Protein AF-A0A6G0RSV8-F1 (afdb_monomer)

Structure (mmCIF, N/CA/C/O backbone):
data_AF-A0A6G0RSV8-F1
#
_entry.id   AF-A0A6G0RSV8-F1
#
loop_
_atom_site.group_PDB
_atom_site.id
_atom_site.type_symbol
_atom_site.label_atom_id
_atom_site.label_alt_id
_atom_site.label_comp_id
_atom_site.label_asym_id
_atom_site.label_entity_id
_atom_site.label_seq_id
_atom_site.pdbx_PDB_ins_code
_atom_site.Cartn_x
_atom_site.Cartn_y
_atom_site.Cartn_z
_atom_site.occupancy
_atom_site.B_iso_or_equiv
_atom_site.auth_seq_id
_atom_site.auth_comp_id
_atom_site.auth_asym_id
_atom_site.auth_atom_id
_atom_site.pdbx_PDB_model_num
ATOM 1 N N . MET A 1 1 ? -9.537 19.663 -10.392 1.00 48.69 1 MET A N 1
ATOM 2 C CA . MET A 1 1 ? -8.663 18.676 -11.068 1.00 48.69 1 MET A CA 1
ATOM 3 C C . MET A 1 1 ? -7.251 19.184 -11.401 1.00 48.69 1 MET A C 1
ATOM 5 O O . MET A 1 1 ? -6.329 18.436 -11.099 1.00 48.69 1 MET A O 1
ATOM 9 N N . PRO A 1 2 ? -7.018 20.416 -11.911 1.00 54.47 2 PRO A N 1
ATOM 10 C CA . PRO A 1 2 ? -5.656 20.867 -12.238 1.00 54.47 2 PRO A CA 1
ATOM 11 C C . PRO A 1 2 ? -4.732 20.975 -11.016 1.00 54.47 2 PRO A C 1
ATOM 13 O O . PRO A 1 2 ? -3.565 20.614 -11.102 1.00 54.47 2 PRO A O 1
ATOM 16 N N . CYS A 1 3 ? -5.259 21.379 -9.853 1.00 53.75 3 CYS A N 1
ATOM 17 C CA . CYS A 1 3 ? -4.455 21.492 -8.633 1.00 53.75 3 CYS A CA 1
ATOM 18 C C . CYS A 1 3 ? -3.916 20.137 -8.155 1.00 53.75 3 CYS A C 1
ATOM 20 O O . CYS A 1 3 ? -2.756 20.047 -7.793 1.00 53.75 3 CYS A O 1
ATOM 22 N N . VAL A 1 4 ? -4.719 19.067 -8.206 1.00 56.62 4 VAL A N 1
ATOM 23 C CA . VAL A 1 4 ? -4.293 17.727 -7.758 1.00 56.62 4 VAL A CA 1
ATOM 24 C C . VAL A 1 4 ? -3.228 17.158 -8.693 1.00 56.62 4 VAL A C 1
ATOM 26 O O . VAL A 1 4 ? -2.207 16.664 -8.223 1.00 56.62 4 VAL A O 1
ATOM 29 N N . ALA A 1 5 ? -3.428 17.284 -10.007 1.00 62.44 5 ALA A N 1
ATOM 30 C CA . ALA A 1 5 ? -2.437 16.869 -10.996 1.00 62.44 5 ALA A CA 1
ATOM 31 C C . ALA A 1 5 ? -1.131 17.671 -10.862 1.00 62.44 5 ALA A C 1
ATOM 33 O O . ALA A 1 5 ? -0.053 17.083 -10.841 1.00 62.44 5 ALA A O 1
ATOM 34 N N . GLY A 1 6 ? -1.221 18.995 -10.686 1.00 70.56 6 GLY A N 1
ATOM 35 C CA . GLY A 1 6 ? -0.062 19.860 -10.458 1.00 70.56 6 GLY A CA 1
ATOM 36 C C . GLY A 1 6 ? 0.680 19.527 -9.165 1.00 70.56 6 GLY A C 1
ATOM 37 O O . GLY A 1 6 ? 1.905 19.527 -9.132 1.00 70.56 6 GLY A O 1
ATOM 38 N N . SER A 1 7 ? -0.043 19.160 -8.111 1.00 64.00 7 SER A N 1
ATOM 39 C CA . SER A 1 7 ? 0.560 18.748 -6.852 1.00 64.00 7 SER A CA 1
ATOM 40 C C . SER A 1 7 ? 1.220 17.366 -6.925 1.00 64.00 7 SER A C 1
ATOM 42 O O . SER A 1 7 ? 2.306 17.192 -6.383 1.00 64.00 7 SER A O 1
ATOM 44 N N . ILE A 1 8 ? 0.624 16.401 -7.633 1.00 66.94 8 ILE A N 1
ATOM 45 C CA . ILE A 1 8 ? 1.261 15.106 -7.919 1.00 66.94 8 ILE A CA 1
ATOM 46 C C . ILE A 1 8 ? 2.545 15.328 -8.725 1.00 66.94 8 ILE A C 1
ATOM 48 O O . ILE A 1 8 ? 3.598 14.821 -8.346 1.00 66.94 8 ILE A O 1
ATOM 52 N N . ALA A 1 9 ? 2.481 16.139 -9.785 1.00 73.56 9 ALA A N 1
ATOM 53 C CA . ALA A 1 9 ? 3.645 16.486 -10.592 1.00 73.56 9 ALA A CA 1
ATOM 54 C C . ALA A 1 9 ? 4.734 17.172 -9.756 1.00 73.56 9 ALA A C 1
ATOM 56 O O . ALA A 1 9 ? 5.900 16.805 -9.869 1.00 73.56 9 ALA A O 1
ATOM 57 N N . ALA A 1 10 ? 4.369 18.100 -8.866 1.00 70.88 10 ALA A N 1
ATOM 58 C CA . ALA A 1 10 ? 5.310 18.755 -7.962 1.00 70.88 10 ALA A CA 1
ATOM 59 C C . ALA A 1 10 ? 5.989 17.752 -7.019 1.00 70.88 10 ALA A C 1
ATOM 61 O O . ALA A 1 10 ? 7.205 17.792 -6.863 1.00 70.88 10 ALA A O 1
ATOM 62 N N . VAL A 1 11 ? 5.237 16.813 -6.440 1.00 68.31 11 VAL A N 1
ATOM 63 C CA . VAL A 1 11 ? 5.791 15.783 -5.547 1.00 68.31 11 VAL A CA 1
ATOM 64 C C . VAL A 1 11 ? 6.715 14.832 -6.295 1.00 68.31 11 VAL A C 1
ATOM 66 O O . VAL A 1 11 ? 7.814 14.566 -5.817 1.00 68.31 11 VAL A O 1
ATOM 69 N N . VAL A 1 12 ? 6.318 14.364 -7.480 1.00 74.25 12 VAL A N 1
ATOM 70 C CA . VAL A 1 12 ? 7.170 13.524 -8.336 1.00 74.25 12 VAL A CA 1
ATOM 71 C C . VAL A 1 12 ? 8.435 14.278 -8.741 1.00 74.25 12 VAL A C 1
ATOM 73 O O . VAL A 1 12 ? 9.521 13.715 -8.677 1.00 74.25 12 VAL A O 1
ATOM 76 N N . THR A 1 13 ? 8.319 15.561 -9.083 1.00 76.50 13 THR A N 1
ATOM 77 C CA . THR A 1 13 ? 9.455 16.411 -9.465 1.00 76.50 13 THR A CA 1
ATOM 78 C C . THR A 1 13 ? 10.416 16.605 -8.294 1.00 76.50 13 THR A C 1
ATOM 80 O O . THR A 1 13 ? 11.609 16.354 -8.433 1.00 76.50 13 THR A O 1
ATOM 83 N N . VAL A 1 14 ? 9.916 16.980 -7.113 1.00 72.25 14 VAL A N 1
ATOM 84 C CA . VAL A 1 14 ? 10.735 17.135 -5.900 1.00 72.25 14 VAL A CA 1
ATOM 85 C C . VAL A 1 14 ? 11.388 15.811 -5.509 1.00 72.25 14 VAL A C 1
ATOM 87 O O . VAL A 1 14 ? 12.572 15.793 -5.180 1.00 72.25 14 VAL A O 1
ATOM 90 N N . ALA A 1 15 ? 10.655 14.699 -5.590 1.00 69.44 15 ALA A N 1
ATOM 91 C CA . ALA A 1 15 ? 11.200 13.372 -5.332 1.00 69.44 15 ALA A CA 1
ATOM 92 C C . ALA A 1 15 ? 12.313 13.025 -6.333 1.00 69.44 15 ALA A C 1
ATOM 94 O O . ALA A 1 15 ? 13.395 12.624 -5.918 1.00 69.44 15 ALA A O 1
ATOM 95 N N . TYR A 1 16 ? 12.089 13.257 -7.629 1.00 77.44 16 TYR A N 1
ATOM 96 C CA . TYR A 1 16 ? 13.078 13.031 -8.681 1.00 77.44 16 TYR A CA 1
ATOM 97 C C . TYR A 1 16 ? 14.350 13.853 -8.454 1.00 77.44 16 TYR A C 1
ATOM 99 O O . TYR A 1 16 ? 15.447 13.301 -8.454 1.00 77.44 16 TYR A O 1
ATOM 107 N N . TYR A 1 17 ? 14.223 15.158 -8.195 1.00 74.19 17 TYR A N 1
ATOM 108 C CA . TYR A 1 17 ? 15.375 16.010 -7.891 1.00 74.19 17 TYR A CA 1
ATOM 109 C C . TYR A 1 17 ? 16.081 15.588 -6.601 1.00 74.19 17 TYR A C 1
ATOM 111 O O . TYR A 1 17 ? 17.313 15.571 -6.567 1.00 74.19 17 TYR A O 1
ATOM 119 N N . GLY A 1 18 ? 15.332 15.209 -5.562 1.00 69.69 18 GLY A N 1
ATOM 120 C CA . GLY A 1 18 ? 15.887 14.717 -4.303 1.00 69.69 18 GLY A CA 1
ATOM 121 C C . GLY A 1 18 ? 16.705 13.441 -4.494 1.00 69.69 18 GLY A C 1
ATOM 122 O O . GLY A 1 18 ? 17.855 13.379 -4.060 1.00 69.69 18 GLY A O 1
ATOM 123 N N . PHE A 1 19 ? 16.156 12.450 -5.201 1.00 73.56 19 PHE A N 1
ATOM 124 C CA . PHE A 1 19 ? 16.851 11.191 -5.474 1.00 73.56 19 PHE A CA 1
ATOM 125 C C . PHE A 1 19 ? 18.032 11.382 -6.425 1.00 73.56 19 PHE A C 1
ATOM 127 O O . PHE A 1 19 ? 19.129 10.927 -6.120 1.00 73.56 19 PHE A O 1
ATOM 134 N N . SER A 1 20 ? 17.864 12.155 -7.498 1.00 73.50 20 SER A N 1
ATOM 135 C CA . SER A 1 20 ? 18.946 12.475 -8.436 1.00 73.50 20 SER A CA 1
ATOM 136 C C . SER A 1 20 ? 20.120 13.175 -7.750 1.00 73.50 20 SER A C 1
ATOM 138 O O . SER A 1 20 ? 21.283 12.864 -8.009 1.00 73.50 20 SER A O 1
ATOM 140 N N . THR A 1 21 ? 19.835 14.104 -6.837 1.00 70.00 21 THR A N 1
ATOM 141 C CA . THR A 1 21 ? 20.871 14.798 -6.061 1.00 70.00 21 THR A CA 1
ATOM 142 C C . THR A 1 21 ? 21.574 13.835 -5.108 1.00 70.00 21 THR A C 1
ATOM 144 O O . THR A 1 21 ? 22.804 13.810 -5.069 1.00 70.00 21 THR A O 1
ATOM 147 N N . ARG A 1 22 ? 20.818 12.984 -4.402 1.00 71.06 22 ARG A N 1
ATOM 148 C CA . ARG A 1 22 ? 21.371 11.956 -3.512 1.00 71.06 22 ARG A CA 1
ATOM 149 C C . ARG A 1 22 ? 22.302 10.997 -4.254 1.00 71.06 22 ARG A C 1
ATOM 151 O O . ARG A 1 22 ? 23.412 10.762 -3.789 1.00 71.06 22 ARG A O 1
ATOM 158 N N . ASP A 1 23 ? 21.884 10.500 -5.415 1.00 71.44 23 ASP A N 1
ATOM 159 C CA . ASP A 1 23 ? 22.667 9.546 -6.203 1.00 71.44 23 ASP A CA 1
ATOM 160 C C . ASP A 1 23 ? 23.967 10.179 -6.725 1.00 71.44 23 ASP A C 1
ATOM 162 O O . ASP A 1 23 ? 25.025 9.552 -6.689 1.00 71.44 23 ASP A O 1
ATOM 166 N N . LYS A 1 24 ? 23.932 11.455 -7.146 1.00 71.56 24 LYS A N 1
ATOM 167 C CA . LYS A 1 24 ? 25.144 12.202 -7.537 1.00 71.56 24 LYS A CA 1
ATOM 168 C C . LYS A 1 24 ? 26.144 12.305 -6.386 1.00 71.56 24 LYS A C 1
ATOM 170 O O . LYS A 1 24 ? 27.343 12.131 -6.590 1.00 71.56 24 LYS A O 1
ATOM 175 N N . LEU A 1 25 ? 25.656 12.578 -5.180 1.00 66.62 25 LEU A N 1
ATOM 176 C CA . LEU A 1 25 ? 26.485 12.703 -3.982 1.00 66.62 25 LEU A CA 1
ATOM 177 C C . LEU A 1 25 ? 27.042 11.352 -3.518 1.00 66.62 25 LEU A C 1
ATOM 179 O O . LEU A 1 25 ? 28.198 11.268 -3.101 1.00 66.62 25 LEU A O 1
ATOM 183 N N . GLU A 1 26 ? 26.254 10.284 -3.630 1.00 67.75 26 GLU A N 1
ATOM 184 C CA . GLU A 1 26 ? 26.709 8.920 -3.363 1.00 67.75 26 GLU A CA 1
ATOM 185 C C . GLU A 1 26 ? 27.802 8.498 -4.353 1.00 67.75 26 GLU A C 1
ATOM 187 O O . GLU A 1 26 ? 28.849 7.997 -3.937 1.00 67.75 26 GLU A O 1
ATOM 192 N N . ALA A 1 27 ? 27.620 8.787 -5.644 1.00 69.75 27 ALA A N 1
ATOM 193 C CA . ALA A 1 27 ? 28.622 8.530 -6.674 1.00 69.75 27 ALA A CA 1
ATOM 194 C C . ALA A 1 27 ? 29.933 9.288 -6.402 1.00 69.75 27 ALA A C 1
ATOM 196 O O . ALA A 1 27 ? 31.015 8.701 -6.482 1.00 69.75 27 ALA A O 1
ATOM 197 N N . GLN A 1 28 ? 29.846 10.563 -6.007 1.00 69.25 28 GLN A N 1
ATOM 198 C CA . GLN A 1 28 ? 31.011 11.349 -5.595 1.00 69.25 28 GLN A CA 1
ATOM 199 C C . GLN A 1 28 ? 31.710 10.737 -4.372 1.00 69.25 28 GLN A C 1
ATOM 201 O O . GLN A 1 28 ? 32.933 10.637 -4.358 1.00 69.25 28 GLN A O 1
ATOM 206 N N . SER A 1 29 ? 30.960 10.275 -3.368 1.00 64.50 29 SER A N 1
ATOM 207 C CA . SER A 1 29 ? 31.523 9.624 -2.175 1.00 64.50 29 SER A CA 1
ATOM 208 C C . SER A 1 29 ? 32.218 8.298 -2.491 1.00 64.50 29 SER A C 1
ATOM 210 O O . SER A 1 29 ? 33.310 8.023 -1.989 1.00 64.50 29 SER A O 1
ATOM 212 N N . LEU A 1 30 ? 31.626 7.477 -3.360 1.00 67.81 30 LEU A N 1
ATOM 213 C CA . LEU A 1 30 ? 32.221 6.216 -3.797 1.00 67.81 30 LEU A CA 1
ATOM 214 C C . LEU A 1 30 ? 33.504 6.438 -4.605 1.00 67.81 30 LEU A C 1
ATOM 216 O O . LEU A 1 30 ? 34.471 5.706 -4.397 1.00 67.81 30 LEU A O 1
ATOM 220 N N . ALA A 1 31 ? 33.546 7.454 -5.474 1.00 68.38 31 ALA A N 1
ATOM 221 C CA . ALA A 1 31 ? 34.764 7.839 -6.189 1.00 68.38 31 ALA A CA 1
ATOM 222 C C . ALA A 1 31 ? 35.884 8.219 -5.208 1.00 68.38 31 ALA A C 1
ATOM 224 O O . ALA A 1 31 ? 36.978 7.664 -5.258 1.00 68.38 31 ALA A O 1
ATOM 225 N N . THR A 1 32 ? 35.557 9.047 -4.218 1.00 66.38 32 THR A N 1
ATOM 226 C CA . THR A 1 32 ? 36.470 9.451 -3.144 1.00 66.38 32 THR A CA 1
ATOM 227 C C . THR A 1 32 ? 36.971 8.265 -2.303 1.00 66.38 32 THR A C 1
ATOM 229 O O . THR A 1 32 ? 38.149 8.203 -1.953 1.00 66.38 32 THR A O 1
ATOM 232 N N . LYS A 1 33 ? 36.116 7.275 -2.006 1.00 66.88 33 LYS A N 1
ATOM 233 C CA . LYS A 1 33 ? 36.536 6.034 -1.325 1.00 66.88 33 LYS A CA 1
ATOM 234 C C . LYS A 1 33 ? 37.479 5.185 -2.179 1.00 66.88 33 LYS A C 1
ATOM 236 O O . LYS A 1 33 ? 38.410 4.596 -1.634 1.00 66.88 33 LYS A O 1
ATOM 241 N N . ARG A 1 34 ? 37.253 5.107 -3.495 1.00 71.38 34 ARG A N 1
ATOM 242 C CA . ARG A 1 34 ? 38.142 4.385 -4.423 1.00 71.38 34 ARG A CA 1
ATOM 243 C C . ARG A 1 34 ? 39.515 5.047 -4.498 1.00 71.38 34 ARG A C 1
ATOM 245 O O . ARG A 1 34 ? 40.514 4.342 -4.415 1.00 71.38 34 ARG A O 1
ATOM 252 N N . GLU A 1 35 ? 39.561 6.374 -4.569 1.00 72.75 35 GLU A N 1
ATOM 253 C CA . GLU A 1 35 ? 40.808 7.148 -4.519 1.00 72.75 35 GLU A CA 1
ATOM 254 C C . GLU A 1 35 ? 41.568 6.902 -3.206 1.00 72.75 35 GLU A C 1
ATOM 256 O O . GLU A 1 35 ? 42.753 6.572 -3.226 1.00 72.75 35 GLU A O 1
ATOM 261 N N . ALA A 1 36 ? 40.879 6.945 -2.059 1.00 67.12 36 ALA A N 1
ATOM 262 C CA . ALA A 1 36 ? 41.482 6.636 -0.761 1.00 67.12 36 ALA A CA 1
ATOM 263 C C . ALA A 1 36 ? 42.033 5.196 -0.689 1.00 67.12 36 ALA A C 1
ATOM 265 O O . ALA A 1 36 ? 43.119 4.971 -0.152 1.00 67.12 36 ALA A O 1
ATOM 266 N N . ALA A 1 37 ? 41.317 4.218 -1.257 1.00 70.56 37 ALA A N 1
ATOM 267 C CA . ALA A 1 37 ? 41.762 2.826 -1.317 1.00 70.56 37 ALA A CA 1
ATOM 268 C C . ALA A 1 37 ? 42.990 2.639 -2.226 1.00 70.56 37 ALA A C 1
ATOM 270 O O . ALA A 1 37 ? 43.891 1.873 -1.887 1.00 70.56 37 ALA A O 1
ATOM 271 N N . GLN A 1 38 ? 43.062 3.362 -3.347 1.00 77.44 38 GLN A N 1
ATOM 272 C CA . GLN A 1 38 ? 44.230 3.355 -4.233 1.00 77.44 38 GLN A CA 1
ATOM 273 C C . GLN A 1 38 ? 45.469 3.948 -3.550 1.00 77.44 38 GLN A C 1
ATOM 275 O O . GLN A 1 38 ? 46.559 3.388 -3.666 1.00 77.44 38 GLN A O 1
ATOM 280 N N . ILE A 1 39 ? 45.306 5.034 -2.786 1.00 70.50 39 ILE A N 1
ATOM 281 C CA . ILE A 1 39 ? 46.384 5.630 -1.981 1.00 70.50 39 ILE A CA 1
ATOM 282 C C . ILE A 1 39 ? 46.853 4.641 -0.903 1.00 70.50 39 ILE A C 1
ATOM 284 O O . ILE A 1 39 ? 48.053 4.417 -0.752 1.00 70.50 39 ILE A O 1
ATOM 288 N N . ALA A 1 40 ? 45.925 3.980 -0.204 1.00 69.81 40 ALA A N 1
ATOM 289 C CA . ALA A 1 40 ? 46.260 2.965 0.793 1.00 69.81 40 ALA A CA 1
ATOM 290 C C . ALA A 1 40 ? 47.033 1.772 0.190 1.00 69.81 40 ALA A C 1
ATOM 292 O O . ALA A 1 40 ? 48.002 1.302 0.791 1.00 69.81 40 ALA A O 1
ATOM 293 N N . ASP A 1 41 ? 46.662 1.306 -1.009 1.00 77.75 41 ASP A N 1
ATOM 294 C CA . ASP A 1 41 ? 47.385 0.233 -1.708 1.00 77.75 41 ASP A CA 1
ATOM 295 C C . ASP A 1 41 ? 48.783 0.683 -2.177 1.00 77.75 41 ASP A C 1
ATOM 297 O O . ASP A 1 41 ? 49.755 -0.071 -2.075 1.00 77.75 41 ASP A O 1
ATOM 301 N N . LYS A 1 42 ? 48.921 1.944 -2.610 1.00 79.00 42 LYS A N 1
ATOM 302 C CA . LYS A 1 42 ? 50.211 2.559 -2.961 1.00 79.00 42 LYS A CA 1
ATOM 303 C C . LYS A 1 42 ? 51.155 2.626 -1.752 1.00 79.00 42 LYS A C 1
ATOM 305 O O . LYS A 1 42 ? 52.308 2.210 -1.866 1.00 79.00 42 LYS A O 1
ATOM 310 N N . ILE A 1 43 ? 50.660 3.054 -0.588 1.00 72.06 43 ILE A N 1
ATOM 311 C CA . ILE A 1 43 ? 51.418 3.083 0.679 1.00 72.06 43 ILE A CA 1
ATOM 312 C C . ILE A 1 43 ? 51.835 1.665 1.096 1.00 72.06 43 ILE A C 1
ATOM 314 O O . ILE A 1 43 ? 52.988 1.434 1.468 1.00 72.06 43 ILE A O 1
ATOM 318 N N . LYS A 1 44 ? 50.925 0.686 0.980 1.00 76.19 44 LYS A N 1
ATOM 319 C CA . LYS A 1 44 ? 51.201 -0.723 1.302 1.00 76.19 44 LYS A CA 1
ATOM 320 C C . LYS A 1 44 ? 52.316 -1.314 0.430 1.00 76.19 44 LYS A C 1
ATOM 322 O O . LYS A 1 44 ? 53.124 -2.090 0.937 1.00 76.19 44 LYS A O 1
ATOM 327 N N . LYS A 1 45 ? 52.373 -0.947 -0.855 1.00 79.19 45 LYS A N 1
ATOM 328 C CA . LYS A 1 45 ? 53.405 -1.404 -1.804 1.00 79.19 45 LYS A CA 1
ATOM 329 C C . LYS A 1 45 ? 54.759 -0.719 -1.610 1.00 79.19 45 LYS A C 1
ATOM 331 O O . LYS A 1 45 ? 55.780 -1.388 -1.714 1.00 79.19 45 LYS A O 1
ATOM 336 N N . LEU A 1 46 ? 54.780 0.585 -1.328 1.00 78.75 46 LEU A N 1
ATOM 337 C CA . LEU A 1 46 ? 56.019 1.373 -1.249 1.00 78.75 46 LEU A CA 1
ATOM 338 C C . LEU A 1 46 ? 56.648 1.424 0.155 1.00 78.75 46 LEU A C 1
ATOM 340 O O . LEU A 1 46 ? 57.788 1.863 0.272 1.00 78.75 46 LEU A O 1
ATOM 344 N N . ARG A 1 47 ? 55.949 0.977 1.215 1.00 71.88 47 ARG A N 1
ATOM 345 C CA . ARG A 1 47 ? 56.417 0.976 2.625 1.00 71.88 47 ARG A CA 1
ATOM 346 C C . ARG A 1 47 ? 56.942 2.329 3.144 1.00 71.88 47 ARG A C 1
ATOM 348 O O . ARG A 1 47 ? 57.577 2.379 4.193 1.00 71.88 47 ARG A O 1
ATOM 355 N N . ALA A 1 48 ? 56.633 3.422 2.456 1.00 68.62 48 ALA A N 1
ATOM 356 C CA . ALA A 1 48 ? 56.971 4.783 2.843 1.00 68.62 48 ALA A CA 1
ATOM 357 C C . ALA A 1 48 ? 55.678 5.590 2.984 1.00 68.62 48 ALA A C 1
ATOM 359 O O . ALA A 1 48 ? 54.802 5.517 2.121 1.00 68.62 48 ALA A O 1
ATOM 360 N N . ILE A 1 49 ? 55.549 6.323 4.090 1.00 64.62 49 ILE A N 1
ATOM 361 C CA . ILE A 1 49 ? 54.402 7.191 4.368 1.00 64.62 49 ILE A CA 1
ATOM 362 C C . ILE A 1 49 ? 54.876 8.632 4.205 1.00 64.62 49 ILE A C 1
ATOM 364 O O . ILE A 1 49 ? 55.627 9.144 5.033 1.00 64.62 49 ILE A O 1
ATOM 368 N N . THR A 1 50 ? 54.448 9.277 3.126 1.00 72.62 50 THR A N 1
ATOM 369 C CA . THR A 1 50 ? 54.678 10.701 2.873 1.00 72.62 50 THR A CA 1
ATOM 370 C C . THR A 1 50 ? 53.667 11.550 3.655 1.00 72.62 50 THR A C 1
ATOM 372 O O . THR A 1 50 ? 52.496 11.188 3.771 1.00 72.62 50 THR A O 1
ATOM 375 N N . LEU A 1 51 ? 54.104 12.690 4.210 1.00 66.25 51 LEU A N 1
ATOM 376 C CA . LEU A 1 51 ? 53.260 13.586 5.025 1.00 66.25 51 LEU A CA 1
ATOM 377 C C . LEU A 1 51 ? 52.042 14.114 4.237 1.00 66.25 51 LEU A C 1
ATOM 379 O O . LEU A 1 51 ? 50.965 14.297 4.803 1.00 66.25 51 LEU A O 1
ATOM 383 N N . GLU A 1 52 ? 52.200 14.286 2.923 1.00 70.00 52 GLU A N 1
ATOM 384 C CA . GLU A 1 52 ? 51.144 14.699 1.993 1.00 70.00 52 GLU A CA 1
ATOM 385 C C . GLU A 1 52 ? 50.026 13.651 1.876 1.00 70.00 52 GLU A C 1
ATOM 387 O O . GLU A 1 52 ? 48.847 14.004 1.937 1.00 70.00 52 GLU A O 1
ATOM 392 N N . ASP A 1 53 ? 50.360 12.357 1.813 1.00 66.75 53 ASP A N 1
ATOM 393 C CA . ASP A 1 53 ? 49.367 11.276 1.732 1.00 66.75 53 ASP A CA 1
ATOM 394 C C . ASP A 1 53 ? 48.533 11.175 3.017 1.00 66.75 53 ASP A C 1
ATOM 396 O O . ASP A 1 53 ? 47.324 10.933 2.969 1.00 66.75 53 ASP A O 1
ATOM 400 N N . LEU A 1 54 ? 49.160 11.416 4.174 1.00 67.19 54 LEU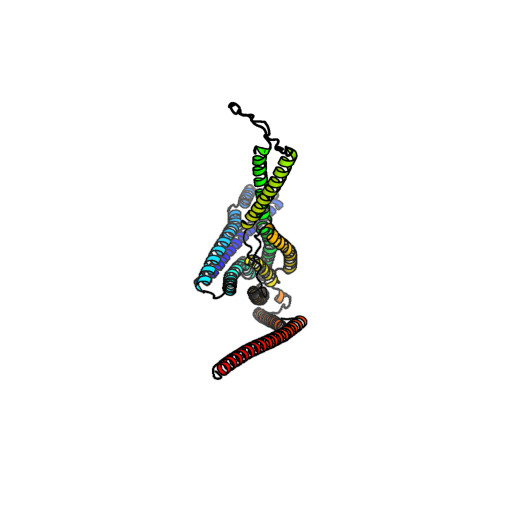 A N 1
ATOM 401 C CA . LEU A 1 54 ? 48.481 11.435 5.470 1.00 67.19 54 LEU A CA 1
ATOM 402 C C . LEU A 1 54 ? 47.512 12.625 5.577 1.00 67.19 54 LEU A C 1
ATOM 404 O O . LEU A 1 54 ? 46.400 12.481 6.090 1.00 67.19 54 LEU A O 1
ATOM 408 N N . GLN A 1 55 ? 47.895 13.786 5.039 1.00 70.31 55 GLN A N 1
ATOM 409 C CA . GLN A 1 55 ? 47.036 14.970 4.964 1.00 70.31 55 GLN A CA 1
ATOM 410 C C . GLN A 1 55 ? 45.864 14.779 3.990 1.00 70.31 55 GLN A C 1
ATOM 412 O O . GLN A 1 55 ? 44.739 15.187 4.296 1.00 70.31 55 GLN A O 1
ATOM 417 N N . HIS A 1 56 ? 46.097 14.126 2.848 1.00 65.69 56 HIS A N 1
ATOM 418 C CA . HIS A 1 56 ? 45.044 13.760 1.902 1.00 65.69 56 HIS A CA 1
ATOM 419 C C . HIS A 1 56 ? 44.050 12.770 2.524 1.00 65.69 56 HIS A C 1
ATOM 421 O O . HIS A 1 56 ? 42.845 13.018 2.478 1.00 65.69 56 HIS A O 1
ATOM 427 N N . LEU A 1 57 ? 44.524 11.713 3.192 1.00 65.38 57 LEU A N 1
ATOM 428 C CA . LEU A 1 57 ? 43.672 10.744 3.895 1.00 65.38 57 LEU A CA 1
ATOM 429 C C . LEU A 1 57 ? 42.861 11.379 5.037 1.00 65.38 57 LEU A C 1
ATOM 431 O O . LEU A 1 57 ? 41.674 11.080 5.182 1.00 65.38 57 LEU A O 1
ATOM 435 N N . ALA A 1 58 ? 43.452 12.298 5.805 1.00 64.88 58 ALA A N 1
ATOM 436 C CA . ALA A 1 58 ? 42.751 13.013 6.873 1.00 64.88 58 ALA A CA 1
ATOM 437 C C . ALA A 1 58 ? 41.633 13.928 6.336 1.00 64.88 58 ALA A C 1
ATOM 439 O O . ALA A 1 58 ? 40.533 13.953 6.891 1.00 64.88 58 ALA A O 1
ATOM 440 N N . ARG A 1 59 ? 41.870 14.633 5.218 1.00 64.38 59 ARG A N 1
ATOM 441 C CA . ARG A 1 59 ? 40.835 15.441 4.542 1.00 64.38 59 ARG A CA 1
ATOM 442 C C . ARG A 1 59 ? 39.741 14.581 3.905 1.00 64.38 59 ARG A C 1
ATOM 444 O O . ARG A 1 59 ? 38.596 15.016 3.848 1.00 64.38 59 ARG A O 1
ATOM 451 N N . LEU A 1 60 ? 40.069 13.368 3.458 1.00 60.00 60 LEU A N 1
ATOM 452 C CA . LEU A 1 60 ? 39.118 12.404 2.890 1.00 60.00 60 LEU A CA 1
ATOM 453 C C . LEU A 1 60 ? 38.192 11.795 3.960 1.00 60.00 60 LEU A C 1
ATOM 455 O O . LEU A 1 60 ? 37.003 11.613 3.700 1.00 60.00 60 LEU A O 1
ATOM 459 N N . GLY A 1 61 ? 38.711 11.516 5.162 1.00 57.97 61 GLY A N 1
ATOM 460 C CA . GLY A 1 61 ? 37.950 10.920 6.270 1.00 57.97 61 GLY A CA 1
ATOM 461 C C . GLY A 1 61 ? 36.954 11.863 6.958 1.00 57.97 61 GLY A C 1
ATOM 462 O O . GLY A 1 61 ? 35.982 11.398 7.551 1.00 57.97 61 GLY A O 1
ATOM 463 N N . VAL A 1 62 ? 37.155 13.181 6.846 1.00 57.62 62 VAL A N 1
ATOM 464 C CA . VAL A 1 62 ? 36.361 14.222 7.530 1.00 57.62 62 VAL A CA 1
ATOM 465 C C . VAL A 1 62 ? 35.711 15.172 6.513 1.00 57.62 62 VAL A C 1
ATOM 467 O O . VAL A 1 62 ? 35.707 16.391 6.666 1.00 57.62 62 VAL A O 1
ATOM 470 N N . ARG A 1 63 ? 35.151 14.642 5.420 1.00 67.69 63 ARG A N 1
ATOM 471 C CA . ARG A 1 63 ? 34.285 15.452 4.546 1.00 67.69 63 ARG A CA 1
ATOM 472 C C . ARG A 1 63 ? 32.919 15.616 5.204 1.00 67.69 63 ARG A C 1
ATOM 474 O O . ARG A 1 63 ? 32.031 14.787 5.016 1.00 67.69 63 ARG A O 1
ATOM 481 N N . TRP A 1 64 ? 32.758 16.692 5.970 1.00 67.25 64 TRP A N 1
ATOM 482 C CA . TRP A 1 64 ? 31.481 17.080 6.580 1.00 67.25 64 TRP A CA 1
ATOM 483 C C . TRP A 1 64 ? 30.351 17.163 5.551 1.00 67.25 64 TRP A C 1
ATOM 485 O O . TRP A 1 64 ? 29.250 16.695 5.825 1.00 67.25 64 TRP A O 1
ATOM 495 N N . ASP A 1 65 ? 30.650 17.629 4.338 1.00 64.75 65 ASP A N 1
ATOM 496 C CA . ASP A 1 65 ? 29.691 17.720 3.235 1.00 64.75 65 ASP A CA 1
ATOM 497 C C . ASP A 1 65 ? 29.019 16.374 2.934 1.00 64.75 65 ASP A C 1
ATOM 499 O O . ASP A 1 65 ? 27.809 16.315 2.740 1.00 64.75 65 ASP A O 1
ATOM 503 N N . PHE A 1 66 ? 29.768 15.265 2.957 1.00 66.44 66 PHE A N 1
ATOM 504 C CA . PHE A 1 66 ? 29.209 13.940 2.679 1.00 66.44 66 PHE A CA 1
ATOM 505 C C . PHE A 1 66 ? 28.147 13.545 3.710 1.00 66.44 66 PHE A C 1
ATOM 507 O O . PHE A 1 66 ? 27.038 13.168 3.336 1.00 66.44 66 PHE A O 1
ATOM 514 N N . TRP A 1 67 ? 28.472 13.655 5.000 1.00 70.31 67 TRP A N 1
ATOM 515 C CA . TRP A 1 67 ? 27.548 13.308 6.081 1.00 70.31 67 TRP A CA 1
ATOM 516 C C . TRP A 1 67 ? 26.356 14.257 6.139 1.00 70.31 67 TRP A C 1
ATOM 518 O O . TRP A 1 67 ? 25.230 13.805 6.346 1.00 70.31 67 TRP A O 1
ATOM 528 N N . VAL A 1 68 ? 26.588 15.551 5.898 1.00 72.06 68 VAL A N 1
ATOM 529 C CA . VAL A 1 68 ? 25.525 16.551 5.804 1.00 72.06 68 VAL A CA 1
ATOM 530 C C . VAL A 1 68 ? 24.566 16.173 4.686 1.00 72.06 68 VAL A C 1
ATOM 532 O O . VAL A 1 68 ? 23.390 16.009 4.963 1.00 72.06 68 VAL A O 1
ATOM 535 N N . TYR A 1 69 ? 25.021 15.940 3.456 1.00 67.44 69 TYR A N 1
ATOM 536 C CA . TYR A 1 69 ? 24.106 15.631 2.355 1.00 67.44 69 TYR A CA 1
ATOM 537 C C . TYR A 1 69 ? 23.441 14.247 2.456 1.00 67.44 69 TYR A C 1
ATOM 539 O O . TYR A 1 69 ? 22.266 14.105 2.089 1.00 67.44 69 TYR A O 1
ATOM 547 N N . LEU A 1 70 ? 24.162 13.248 2.983 1.00 69.88 70 LEU A N 1
ATOM 548 C CA . LEU A 1 70 ? 23.645 11.899 3.225 1.00 69.88 70 LEU A CA 1
ATOM 549 C C . LEU A 1 70 ? 22.485 11.910 4.224 1.00 69.88 70 LEU A C 1
ATOM 551 O O . LEU A 1 70 ? 21.531 11.161 4.040 1.00 69.88 70 LEU A O 1
ATOM 555 N N . LEU A 1 71 ? 22.560 12.742 5.266 1.00 71.62 71 LEU A N 1
ATOM 556 C CA . LEU A 1 71 ? 21.535 12.827 6.309 1.00 71.62 71 LEU A CA 1
ATOM 557 C C . LEU A 1 71 ? 20.480 13.897 6.009 1.00 71.62 71 LEU A C 1
ATOM 559 O O . LEU A 1 71 ? 19.300 13.680 6.270 1.00 71.62 71 LEU A O 1
ATOM 563 N N . LEU A 1 72 ? 20.865 15.022 5.406 1.00 76.38 72 LEU A N 1
ATOM 564 C CA . LEU A 1 72 ? 19.971 16.134 5.089 1.00 76.38 72 LEU A CA 1
ATOM 565 C C . LEU A 1 72 ? 18.864 15.705 4.131 1.00 76.38 72 LEU A C 1
ATOM 567 O O . LEU A 1 72 ? 17.704 16.019 4.374 1.00 76.38 72 LEU A O 1
ATOM 571 N N . THR A 1 73 ? 19.192 14.959 3.072 1.00 71.00 73 THR A N 1
ATOM 572 C CA . THR A 1 73 ? 18.189 14.554 2.074 1.00 71.00 73 THR A CA 1
ATOM 573 C C . THR A 1 73 ? 17.109 13.644 2.687 1.00 71.00 73 THR A C 1
ATOM 575 O O . THR A 1 73 ? 15.931 13.979 2.561 1.00 71.00 73 THR A O 1
ATOM 578 N N . PRO A 1 74 ? 17.441 12.556 3.417 1.00 71.44 74 PRO A N 1
ATOM 579 C CA . PRO A 1 74 ? 16.451 11.755 4.140 1.00 71.44 74 PRO A CA 1
ATOM 580 C C . PRO A 1 74 ? 15.701 12.516 5.233 1.00 71.44 74 PRO A C 1
ATOM 582 O O . PRO A 1 74 ? 14.514 12.269 5.408 1.00 71.44 74 PRO A O 1
ATOM 585 N N . ILE A 1 75 ? 16.354 13.435 5.957 1.00 77.12 75 ILE A N 1
ATOM 586 C CA . ILE A 1 75 ? 15.700 14.236 7.005 1.00 77.12 75 ILE A CA 1
ATOM 587 C C . ILE A 1 75 ? 14.666 15.183 6.390 1.00 77.12 75 ILE A C 1
ATOM 589 O O . ILE A 1 75 ? 13.519 15.210 6.834 1.00 77.12 75 ILE A O 1
ATOM 593 N N . LEU A 1 76 ? 15.040 15.924 5.343 1.00 76.69 76 LEU A N 1
ATOM 594 C CA . LEU A 1 76 ? 14.125 16.808 4.620 1.00 76.69 76 LEU A CA 1
ATOM 595 C C . LEU A 1 76 ? 12.971 16.017 4.014 1.00 76.69 76 LEU A C 1
ATOM 597 O O . LEU A 1 76 ? 11.820 16.421 4.143 1.00 76.69 76 LEU A O 1
ATOM 601 N N . TYR A 1 77 ? 13.261 14.869 3.401 1.00 75.25 77 TYR A N 1
ATOM 602 C CA . TYR A 1 77 ? 12.237 14.001 2.831 1.00 75.25 77 TYR A CA 1
ATOM 603 C C . TYR A 1 77 ? 11.303 13.445 3.919 1.00 75.25 77 TYR A C 1
ATOM 605 O O . TYR A 1 77 ? 10.085 13.550 3.798 1.00 75.25 77 TYR A O 1
ATOM 613 N N . GLY A 1 78 ? 11.855 12.951 5.030 1.00 75.81 78 GLY A N 1
ATOM 614 C CA . GLY A 1 78 ? 11.103 12.438 6.176 1.00 75.81 78 GLY A CA 1
ATOM 615 C C . GLY A 1 78 ? 10.232 13.487 6.873 1.00 75.81 78 GLY A C 1
ATOM 616 O O . GLY A 1 78 ? 9.195 13.134 7.428 1.00 75.81 78 GLY A O 1
ATOM 617 N N . LEU A 1 79 ? 10.602 14.770 6.809 1.00 80.50 79 LEU A N 1
ATOM 618 C CA . LEU A 1 79 ? 9.792 15.880 7.316 1.00 80.50 79 LEU A CA 1
ATOM 619 C C . LEU A 1 79 ? 8.765 16.379 6.289 1.00 80.50 79 LEU A C 1
ATOM 621 O O . LEU A 1 79 ? 7.655 16.761 6.657 1.00 80.50 79 LEU A O 1
ATOM 625 N N . LEU A 1 80 ? 9.108 16.354 5.001 1.00 81.00 80 LEU A N 1
ATOM 626 C CA . LEU A 1 80 ? 8.242 16.818 3.921 1.00 81.00 80 LEU A CA 1
ATOM 627 C C . LEU A 1 80 ? 7.032 15.898 3.723 1.00 81.00 80 LEU A C 1
ATOM 629 O O . LEU A 1 80 ? 5.923 16.385 3.516 1.00 81.00 80 LEU A O 1
ATOM 633 N N . ILE A 1 81 ? 7.216 14.580 3.807 1.00 80.75 81 ILE A N 1
ATOM 634 C CA . ILE A 1 81 ? 6.149 13.608 3.530 1.00 80.75 81 ILE A CA 1
ATOM 635 C C . ILE A 1 81 ? 4.942 13.768 4.459 1.00 80.75 81 ILE A C 1
ATOM 637 O O . ILE A 1 81 ? 3.836 13.894 3.934 1.00 80.75 81 ILE A O 1
ATOM 641 N N . PRO A 1 82 ? 5.089 13.797 5.802 1.00 82.62 82 PRO A N 1
ATOM 642 C CA . PRO A 1 82 ? 3.937 13.942 6.688 1.00 82.62 82 PRO A CA 1
ATOM 643 C C . PRO A 1 82 ? 3.212 15.273 6.480 1.00 82.62 82 PRO A C 1
ATOM 645 O O . PRO A 1 82 ? 1.988 15.335 6.575 1.00 82.62 82 PRO A O 1
ATOM 648 N N . VAL A 1 83 ? 3.960 16.339 6.170 1.00 84.94 83 VAL A N 1
ATOM 649 C CA . VAL A 1 83 ? 3.392 17.659 5.866 1.00 84.94 83 VAL A CA 1
ATOM 650 C C . VAL A 1 83 ? 2.555 17.599 4.591 1.00 84.94 83 VAL A C 1
ATOM 652 O O . VAL A 1 83 ? 1.423 18.085 4.578 1.00 84.94 83 VAL A O 1
ATOM 655 N N . LEU A 1 84 ? 3.079 16.971 3.536 1.00 81.81 84 LEU A N 1
ATOM 656 C CA . LEU A 1 84 ? 2.347 16.767 2.293 1.00 81.81 84 LEU A CA 1
ATOM 657 C C . LEU A 1 84 ? 1.107 15.902 2.525 1.00 81.81 84 LEU A C 1
ATOM 659 O O . LEU A 1 84 ? 0.014 16.331 2.173 1.00 81.81 84 LEU A O 1
ATOM 663 N N . ASP A 1 85 ? 1.234 14.741 3.167 1.00 84.50 85 ASP A N 1
ATOM 664 C CA . ASP A 1 85 ? 0.111 13.835 3.442 1.00 84.50 85 ASP A CA 1
ATOM 665 C C . ASP A 1 85 ? -1.021 14.531 4.224 1.00 84.50 85 ASP A C 1
ATOM 667 O O . ASP A 1 85 ? -2.199 14.435 3.862 1.00 84.50 85 ASP A O 1
ATOM 671 N N . ALA A 1 86 ? -0.667 15.348 5.223 1.00 86.94 86 ALA A N 1
ATOM 672 C CA . ALA A 1 86 ? -1.624 16.168 5.959 1.00 86.94 86 ALA A CA 1
ATOM 673 C C . ALA A 1 86 ? -2.294 17.235 5.073 1.00 86.94 86 ALA A C 1
ATOM 675 O O . ALA A 1 86 ? -3.518 17.415 5.133 1.00 86.94 86 ALA A O 1
ATOM 676 N N . ALA A 1 87 ? -1.520 17.936 4.238 1.00 85.44 87 ALA A N 1
ATOM 677 C CA . ALA A 1 87 ? -2.037 18.944 3.315 1.00 85.44 87 ALA A CA 1
ATOM 678 C C . ALA A 1 87 ? -2.988 18.327 2.274 1.00 85.44 87 ALA A C 1
ATOM 680 O O . ALA A 1 87 ? -4.084 18.850 2.052 1.00 85.44 87 ALA A O 1
ATOM 681 N N . PHE A 1 88 ? -2.627 17.180 1.694 1.00 85.19 88 PHE A N 1
ATOM 682 C CA . PHE A 1 88 ? -3.458 16.468 0.723 1.00 85.19 88 PHE A CA 1
ATOM 683 C C . PHE A 1 88 ? -4.705 15.884 1.342 1.00 85.19 88 PHE A C 1
ATOM 685 O O . PHE A 1 88 ? -5.774 16.017 0.758 1.00 85.19 88 PHE A O 1
ATOM 692 N N . THR A 1 89 ? -4.615 15.301 2.533 1.00 88.00 89 THR A N 1
ATOM 693 C CA . THR A 1 89 ? -5.800 14.816 3.242 1.00 88.00 89 THR A CA 1
ATOM 694 C C . THR A 1 89 ? -6.778 15.963 3.496 1.00 88.00 89 THR A C 1
ATOM 696 O O . THR A 1 89 ? -7.989 15.804 3.332 1.00 88.00 89 THR A O 1
ATOM 699 N N . ARG A 1 90 ? -6.272 17.160 3.821 1.00 89.56 90 ARG A N 1
ATOM 700 C CA . ARG A 1 90 ? -7.106 18.358 3.978 1.00 89.56 90 ARG A CA 1
ATOM 701 C C . ARG A 1 90 ? -7.744 18.792 2.657 1.00 89.56 90 ARG A C 1
ATOM 703 O O . ARG A 1 90 ? -8.946 19.052 2.624 1.00 89.56 90 ARG A O 1
ATOM 710 N N . ALA A 1 91 ? -6.968 18.828 1.576 1.00 88.12 91 ALA A N 1
ATOM 711 C CA . ALA A 1 91 ? -7.462 19.165 0.243 1.00 88.12 91 ALA A CA 1
ATOM 712 C C . ALA A 1 91 ? -8.500 18.147 -0.263 1.00 88.12 91 ALA A C 1
ATOM 714 O O . ALA A 1 91 ? -9.549 18.539 -0.768 1.00 88.12 91 ALA A O 1
ATOM 715 N N . ALA A 1 92 ? -8.247 16.852 -0.067 1.00 90.12 92 ALA A N 1
ATOM 716 C CA . ALA A 1 92 ? -9.136 15.762 -0.442 1.00 90.12 92 ALA A CA 1
ATOM 717 C C . ALA A 1 92 ? -10.466 15.852 0.308 1.00 90.12 92 ALA A C 1
ATOM 719 O O . ALA A 1 92 ? -11.507 15.762 -0.330 1.00 90.12 92 ALA A O 1
ATOM 720 N N . ARG A 1 93 ? -10.454 16.114 1.624 1.00 91.19 93 ARG A N 1
ATOM 721 C CA . ARG A 1 93 ? -11.685 16.348 2.402 1.00 91.19 93 ARG A CA 1
ATOM 722 C C . ARG A 1 93 ? -12.450 17.571 1.913 1.00 91.19 93 ARG A C 1
ATOM 724 O O . ARG A 1 93 ? -13.661 17.496 1.762 1.00 91.19 93 ARG A O 1
ATOM 731 N N . SER A 1 94 ? -11.754 18.673 1.631 1.00 91.31 94 SER A N 1
ATOM 732 C CA . SER A 1 94 ? -12.385 19.883 1.088 1.00 91.31 94 SER A CA 1
ATOM 733 C C . SER A 1 94 ? -13.091 19.597 -0.241 1.00 91.31 94 SER A C 1
ATOM 735 O O . SER A 1 94 ? -14.267 19.915 -0.405 1.00 91.31 94 SER A O 1
ATOM 737 N N . LEU A 1 95 ? -12.409 18.900 -1.156 1.00 91.75 95 LEU A N 1
ATOM 738 C CA . LEU A 1 95 ? -12.974 18.502 -2.443 1.00 91.75 95 LEU A CA 1
ATOM 739 C C . LEU A 1 95 ? -14.153 17.531 -2.278 1.00 91.75 95 LEU A C 1
ATOM 741 O O . LEU A 1 95 ? -15.165 17.674 -2.952 1.00 91.75 95 LEU A O 1
ATOM 745 N N . ASN A 1 96 ? -14.053 16.572 -1.359 1.00 93.69 96 ASN A N 1
ATOM 746 C CA . ASN A 1 96 ? -15.108 15.590 -1.115 1.00 93.69 96 ASN A CA 1
ATOM 747 C C . ASN A 1 96 ? -16.359 16.215 -0.477 1.00 93.69 96 ASN A C 1
ATOM 749 O O . ASN A 1 96 ? -17.476 15.809 -0.783 1.00 93.69 96 ASN A O 1
ATOM 753 N N . ASN A 1 97 ? -16.176 17.223 0.382 1.00 93.94 97 ASN A N 1
ATOM 754 C CA . ASN A 1 97 ? -17.273 18.027 0.921 1.00 93.94 97 ASN A CA 1
ATOM 755 C C . ASN A 1 97 ? -17.947 18.846 -0.184 1.00 93.94 97 ASN A C 1
ATOM 757 O O . ASN A 1 97 ? -19.171 18.935 -0.221 1.00 93.94 97 ASN A O 1
ATOM 761 N N . TRP A 1 98 ? -17.157 19.403 -1.107 1.00 94.94 98 TRP A N 1
ATOM 762 C CA . TRP A 1 98 ? -17.675 20.131 -2.264 1.00 94.94 98 TRP A CA 1
ATOM 763 C C . TRP A 1 98 ? -18.469 19.228 -3.225 1.00 94.94 98 TRP A C 1
ATOM 765 O O . TRP A 1 98 ? -19.483 19.655 -3.766 1.00 94.94 98 TRP A O 1
ATOM 775 N N . GLU A 1 99 ? -18.072 17.960 -3.382 1.00 92.81 99 GLU A N 1
ATOM 776 C CA . GLU A 1 99 ? -18.790 16.957 -4.189 1.00 92.81 99 GLU A CA 1
ATOM 777 C C . GLU A 1 99 ? -20.147 16.516 -3.593 1.00 92.81 99 GLU A C 1
ATOM 779 O O . GLU A 1 99 ? -20.914 15.838 -4.277 1.00 92.81 99 GLU A O 1
ATOM 784 N N . ASN A 1 100 ? -20.455 16.897 -2.345 1.00 95.19 100 ASN A N 1
ATOM 785 C CA . ASN A 1 100 ? -21.732 16.688 -1.649 1.00 95.19 100 ASN A CA 1
ATOM 786 C C . ASN A 1 100 ? -22.382 15.304 -1.881 1.00 95.19 100 ASN A C 1
ATOM 788 O O . ASN A 1 100 ? -23.430 15.157 -2.520 1.00 95.19 100 ASN A O 1
ATOM 792 N N . HIS A 1 101 ? -21.755 14.250 -1.360 1.00 94.00 101 HIS A N 1
ATOM 793 C CA . HIS A 1 101 ? -22.264 12.889 -1.516 1.00 94.00 101 HIS A CA 1
ATOM 794 C C . HIS A 1 101 ? -23.510 12.613 -0.655 1.00 94.00 101 HIS A C 1
ATOM 796 O O . HIS A 1 101 ? -23.529 12.871 0.542 1.00 94.00 101 HIS A O 1
ATOM 802 N N . ARG A 1 102 ? -24.520 11.954 -1.245 1.00 93.31 102 ARG A N 1
ATOM 803 C CA . ARG A 1 102 ? -25.797 11.611 -0.580 1.00 93.31 102 ARG A CA 1
ATOM 804 C C . ARG A 1 102 ? -25.669 10.707 0.657 1.00 93.31 102 ARG A C 1
ATOM 806 O O . ARG A 1 102 ? -26.533 10.736 1.523 1.00 93.31 102 ARG A O 1
ATOM 813 N N . THR A 1 103 ? -24.665 9.833 0.701 1.00 93.06 103 THR A N 1
ATOM 814 C CA . THR A 1 103 ? -24.523 8.796 1.741 1.00 93.06 103 THR A CA 1
ATOM 815 C C . THR A 1 103 ? -23.104 8.771 2.281 1.00 93.06 103 THR A C 1
ATOM 817 O O . THR A 1 103 ? -22.167 8.818 1.480 1.00 93.06 103 THR A O 1
ATOM 820 N N . GLU A 1 104 ? -22.949 8.547 3.586 1.00 90.19 104 GLU A N 1
ATOM 821 C CA . GLU A 1 104 ? -21.643 8.468 4.254 1.00 90.19 104 GLU A CA 1
ATOM 822 C C . GLU A 1 104 ? -20.719 7.411 3.631 1.00 90.19 104 GLU A C 1
ATOM 824 O O . GLU A 1 104 ? -19.554 7.675 3.361 1.00 90.19 104 GLU A O 1
ATOM 829 N N . SER A 1 105 ? -21.244 6.233 3.279 1.00 89.44 105 SER A N 1
ATOM 830 C CA . SER A 1 105 ? -20.449 5.181 2.623 1.00 89.44 105 SER A CA 1
ATOM 831 C C . SER A 1 105 ? -19.837 5.639 1.289 1.00 89.44 105 SER A C 1
ATOM 833 O O . SER A 1 105 ? -18.672 5.354 0.998 1.00 89.44 105 SER A O 1
ATOM 835 N N . ARG A 1 106 ? -20.598 6.398 0.488 1.00 91.00 106 ARG A N 1
ATOM 836 C CA . ARG A 1 106 ? -20.116 6.963 -0.781 1.00 91.00 106 ARG A CA 1
ATOM 837 C C . ARG A 1 106 ? -19.116 8.090 -0.534 1.00 91.00 106 ARG A C 1
ATOM 839 O O . ARG A 1 106 ? -18.095 8.128 -1.213 1.00 91.00 106 ARG A O 1
ATOM 846 N N . TYR A 1 107 ? -19.375 8.940 0.462 1.00 93.25 107 TYR A N 1
ATOM 847 C CA . TYR A 1 107 ? -18.428 9.960 0.905 1.00 93.25 107 TYR A CA 1
ATOM 848 C C . TYR A 1 107 ? -17.076 9.331 1.266 1.00 93.25 107 TYR A C 1
ATOM 850 O O . TYR A 1 107 ? -16.060 9.690 0.671 1.00 93.25 107 TYR A O 1
ATOM 858 N N . GLN A 1 108 ? -17.071 8.324 2.139 1.00 90.94 108 GLN A N 1
ATOM 859 C CA . GLN A 1 108 ? -15.853 7.630 2.551 1.00 90.94 108 GLN A CA 1
ATOM 860 C C . GLN A 1 108 ? -15.163 6.936 1.374 1.00 90.94 108 GLN A C 1
ATOM 862 O O . GLN A 1 108 ? -13.968 7.115 1.181 1.00 90.94 108 GLN A O 1
ATOM 867 N N . SER A 1 109 ? -15.898 6.226 0.515 1.00 92.31 109 SER A N 1
ATOM 868 C CA . SER A 1 109 ? -15.305 5.523 -0.636 1.00 92.31 109 SER A CA 1
ATOM 869 C C . SER A 1 109 ? -14.559 6.466 -1.590 1.00 92.31 109 SER A C 1
ATOM 871 O O . SER A 1 109 ? -13.441 6.172 -2.013 1.00 92.31 109 SER A O 1
ATOM 873 N N . HIS A 1 110 ? -15.147 7.622 -1.909 1.00 91.75 110 HIS A N 1
ATOM 874 C CA . HIS A 1 110 ? -14.504 8.616 -2.771 1.00 91.75 110 HIS A CA 1
ATOM 875 C C . HIS A 1 110 ? -13.355 9.352 -2.069 1.00 91.75 110 HIS A C 1
ATOM 877 O O . HIS A 1 110 ? -12.360 9.670 -2.725 1.00 91.75 110 HIS A O 1
ATOM 883 N N . LEU A 1 111 ? -13.451 9.589 -0.757 1.00 92.00 111 LEU A N 1
ATOM 884 C CA . LEU A 1 111 ? -12.357 10.161 0.027 1.00 92.00 111 LEU A CA 1
ATOM 885 C C . LEU A 1 111 ? -11.146 9.220 0.039 1.00 92.00 111 LEU A C 1
ATOM 887 O O . LEU A 1 111 ? -10.028 9.656 -0.235 1.00 92.00 111 LEU A O 1
ATOM 891 N N . ILE A 1 112 ? -11.388 7.929 0.280 1.00 91.81 112 ILE A N 1
ATOM 892 C CA . ILE A 1 112 ? -10.381 6.866 0.279 1.00 91.81 112 ILE A CA 1
ATOM 893 C C . ILE A 1 112 ? -9.629 6.842 -1.049 1.00 91.81 112 ILE A C 1
ATOM 895 O O . ILE A 1 112 ? -8.404 6.898 -1.046 1.00 91.81 112 ILE A O 1
ATOM 899 N N . LEU A 1 113 ? -10.339 6.836 -2.183 1.00 91.56 113 LEU A N 1
ATOM 900 C CA . LEU A 1 113 ? -9.709 6.825 -3.507 1.00 91.56 113 LEU A CA 1
ATOM 901 C C . LEU A 1 113 ? -8.791 8.032 -3.730 1.00 91.56 113 LEU A C 1
ATOM 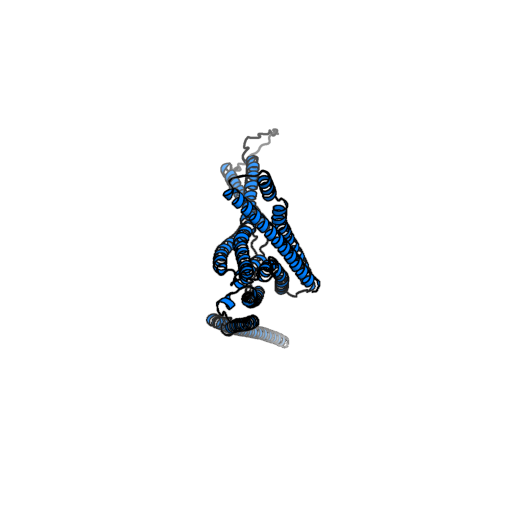903 O O . LEU A 1 113 ? -7.682 7.873 -4.243 1.00 91.56 113 LEU A O 1
ATOM 907 N N . LYS A 1 114 ? -9.225 9.231 -3.327 1.00 89.94 114 LYS A N 1
ATOM 908 C CA . LYS A 1 114 ? -8.439 10.463 -3.485 1.00 89.94 114 LYS A CA 1
ATOM 909 C C . LYS A 1 114 ? -7.171 10.440 -2.626 1.00 89.94 114 LYS A C 1
ATOM 911 O O . LYS A 1 114 ? -6.091 10.733 -3.133 1.00 89.94 114 LYS A O 1
ATOM 916 N N . VAL A 1 115 ? -7.293 10.075 -1.348 1.00 89.88 115 VAL A N 1
ATOM 917 C CA . VAL A 1 115 ? -6.153 10.036 -0.416 1.00 89.88 115 VAL A CA 1
ATOM 918 C C . VAL A 1 115 ? -5.189 8.905 -0.782 1.00 89.88 115 VAL A C 1
ATOM 920 O O . VAL A 1 115 ? -3.982 9.125 -0.868 1.00 89.88 115 VAL A O 1
ATOM 923 N N . PHE A 1 116 ? -5.709 7.710 -1.070 1.00 90.94 116 PHE A N 1
ATOM 924 C CA . PHE A 1 116 ? -4.894 6.550 -1.421 1.00 90.94 116 PHE A CA 1
ATOM 925 C C . PHE A 1 116 ? -4.097 6.767 -2.709 1.00 90.94 116 PHE A C 1
ATOM 927 O O . PHE A 1 116 ? -2.914 6.452 -2.737 1.00 90.94 116 PHE A O 1
ATOM 934 N N . SER A 1 117 ? -4.695 7.356 -3.752 1.00 88.81 117 SER A N 1
ATOM 935 C CA . SER A 1 117 ? -3.986 7.620 -5.017 1.00 88.81 117 SER A CA 1
ATOM 936 C C . SER A 1 117 ? -2.746 8.494 -4.813 1.00 88.81 117 SER A C 1
ATOM 938 O O . SER A 1 117 ? -1.714 8.276 -5.444 1.00 88.81 117 SER A O 1
ATOM 940 N N . PHE A 1 118 ? -2.817 9.462 -3.895 1.00 84.12 118 PHE A N 1
ATOM 941 C CA . PHE A 1 118 ? -1.667 10.288 -3.550 1.00 84.12 118 PHE A CA 1
ATOM 942 C C . PHE A 1 118 ? -0.614 9.507 -2.751 1.00 84.12 118 PHE A C 1
ATOM 944 O O . PHE A 1 118 ? 0.567 9.523 -3.107 1.00 84.12 118 PHE A O 1
ATOM 951 N N . ARG A 1 119 ? -1.039 8.778 -1.708 1.00 86.44 119 ARG A N 1
ATOM 952 C CA . ARG A 1 119 ? -0.136 7.933 -0.907 1.00 86.44 119 ARG A CA 1
ATOM 953 C C . ARG A 1 119 ? 0.575 6.900 -1.776 1.00 86.44 119 ARG A C 1
ATOM 955 O O . ARG A 1 119 ? 1.770 6.695 -1.610 1.00 86.44 119 ARG A O 1
ATOM 962 N N . PHE A 1 120 ? -0.128 6.323 -2.746 1.00 89.94 120 PHE A N 1
ATOM 963 C CA . PHE A 1 120 ? 0.423 5.409 -3.736 1.00 89.94 120 PHE A CA 1
ATOM 964 C C . PHE A 1 120 ? 1.587 6.037 -4.506 1.00 89.94 120 PHE A C 1
ATOM 966 O O . PHE A 1 120 ? 2.683 5.479 -4.519 1.00 89.94 120 PHE A O 1
ATOM 973 N N . VAL A 1 121 ? 1.379 7.214 -5.110 1.00 86.69 121 VAL A N 1
ATOM 974 C CA . VAL A 1 121 ? 2.445 7.901 -5.852 1.00 86.69 121 VAL A CA 1
ATOM 975 C C . VAL A 1 121 ? 3.622 8.172 -4.932 1.00 86.69 121 VAL A C 1
ATOM 977 O O . VAL A 1 121 ? 4.753 7.865 -5.284 1.00 86.69 121 VAL A O 1
ATOM 980 N N . HIS A 1 122 ? 3.362 8.702 -3.742 1.00 81.56 122 HIS A N 1
ATOM 981 C CA . HIS A 1 122 ? 4.418 9.030 -2.803 1.00 81.56 122 HIS A CA 1
ATOM 982 C C . HIS A 1 122 ? 5.262 7.798 -2.411 1.00 81.56 122 HIS A C 1
ATOM 984 O O . HIS A 1 122 ? 6.491 7.846 -2.490 1.00 81.56 122 HIS A O 1
ATOM 990 N N . VAL A 1 123 ? 4.612 6.694 -2.044 1.00 86.88 123 VAL A N 1
ATOM 991 C CA . VAL A 1 123 ? 5.278 5.468 -1.590 1.00 86.88 123 VAL A CA 1
ATOM 992 C C . VAL A 1 123 ? 6.063 4.802 -2.722 1.00 86.88 123 VAL A C 1
ATOM 994 O O . VAL A 1 123 ? 7.233 4.451 -2.553 1.00 86.88 123 VAL A O 1
ATOM 997 N N . PHE A 1 124 ? 5.447 4.651 -3.896 1.00 91.00 124 PHE A N 1
ATOM 998 C CA . PHE A 1 124 ? 6.046 3.893 -4.991 1.00 91.00 124 PHE A CA 1
ATOM 999 C C . PHE A 1 124 ? 6.960 4.727 -5.898 1.00 91.00 124 PHE A C 1
ATOM 1001 O O . PHE A 1 124 ? 7.785 4.138 -6.594 1.00 91.00 124 PHE A O 1
ATOM 1008 N N . ALA A 1 125 ? 6.888 6.066 -5.880 1.00 87.12 125 ALA A N 1
ATOM 1009 C CA . ALA A 1 125 ? 7.692 6.926 -6.761 1.00 87.12 125 ALA A CA 1
ATOM 1010 C C . ALA A 1 125 ? 9.193 6.634 -6.673 1.00 87.12 125 ALA A C 1
ATOM 1012 O O . ALA A 1 125 ? 9.867 6.595 -7.698 1.00 87.12 125 ALA A O 1
ATOM 1013 N N . SER A 1 126 ? 9.713 6.393 -5.467 1.00 84.75 126 SER A N 1
ATOM 1014 C CA . SER A 1 126 ? 11.133 6.072 -5.279 1.00 84.75 126 SER A CA 1
ATOM 1015 C C . SER A 1 126 ? 11.527 4.737 -5.920 1.00 84.75 126 SER A C 1
ATOM 1017 O O . SER A 1 126 ? 12.558 4.654 -6.580 1.00 84.75 126 SER A O 1
ATOM 1019 N N . LEU A 1 127 ? 10.675 3.715 -5.805 1.00 89.62 127 LEU A N 1
ATOM 1020 C CA . LEU A 1 127 ? 10.912 2.403 -6.404 1.00 89.62 127 LEU A CA 1
ATOM 1021 C C . LEU A 1 127 ? 10.836 2.482 -7.934 1.00 89.62 127 LEU A C 1
ATOM 1023 O O . LEU A 1 127 ? 11.716 1.961 -8.611 1.00 89.62 127 LEU A O 1
ATOM 1027 N N . TYR A 1 128 ? 9.853 3.208 -8.482 1.00 90.75 128 TYR A N 1
ATOM 1028 C CA . TYR A 1 128 ? 9.777 3.490 -9.921 1.00 90.75 128 TYR A CA 1
ATOM 1029 C C . TYR A 1 128 ? 10.994 4.281 -10.418 1.00 90.75 128 TYR A C 1
ATOM 1031 O O . TYR A 1 128 ? 11.509 3.993 -11.496 1.00 90.75 128 TYR A O 1
ATOM 1039 N N . TYR A 1 129 ? 11.495 5.231 -9.625 1.00 86.38 129 TYR A N 1
ATOM 1040 C CA . TYR A 1 129 ? 12.709 5.971 -9.949 1.00 86.38 129 TYR A CA 1
ATOM 1041 C C . TYR A 1 129 ? 13.927 5.040 -10.049 1.00 86.38 129 TYR A C 1
ATOM 1043 O O . TYR A 1 129 ? 14.553 5.009 -11.099 1.00 86.38 129 TYR A O 1
ATOM 1051 N N . TYR A 1 130 ? 14.241 4.210 -9.047 1.00 84.56 130 TYR A N 1
ATOM 1052 C CA . TYR A 1 130 ? 15.407 3.308 -9.163 1.00 84.56 130 TYR A CA 1
ATOM 1053 C C . TYR A 1 130 ? 15.239 2.223 -10.225 1.00 84.56 130 TYR A C 1
ATOM 1055 O O . TYR A 1 130 ? 16.229 1.707 -10.741 1.00 84.56 130 TYR A O 1
ATOM 1063 N N . SER A 1 131 ? 13.992 1.883 -10.541 1.00 86.50 131 SER A N 1
ATOM 1064 C CA . SER A 1 131 ? 13.656 0.902 -11.560 1.00 86.50 131 SER A CA 1
ATOM 1065 C C . SER A 1 131 ? 13.896 1.415 -12.981 1.00 86.50 131 SER A C 1
ATOM 1067 O O . SER A 1 131 ? 14.353 0.646 -13.825 1.00 86.50 131 SER A O 1
ATOM 1069 N N . PHE A 1 132 ? 13.579 2.687 -13.257 1.00 85.50 132 PHE A N 1
ATOM 1070 C CA . PHE A 1 132 ? 13.483 3.211 -14.628 1.00 85.50 132 PHE A CA 1
ATOM 1071 C C . PHE A 1 132 ? 14.294 4.482 -14.901 1.00 85.50 132 PHE A C 1
ATOM 1073 O O . PHE A 1 132 ? 14.456 4.851 -16.063 1.00 85.50 132 PHE A O 1
ATOM 1080 N N . ALA A 1 133 ? 14.795 5.180 -13.878 1.00 77.56 133 ALA A N 1
ATOM 1081 C CA . ALA A 1 133 ? 15.560 6.401 -14.092 1.00 77.56 133 ALA A CA 1
ATOM 1082 C C . ALA A 1 133 ? 16.928 6.087 -14.728 1.00 77.56 133 ALA A C 1
ATOM 1084 O O . ALA A 1 133 ? 17.648 5.209 -14.236 1.00 77.56 133 ALA A O 1
ATOM 1085 N N . PRO A 1 134 ? 17.329 6.826 -15.781 1.00 63.50 134 PRO A N 1
ATOM 1086 C CA . PRO A 1 134 ? 18.663 6.714 -16.355 1.00 63.50 134 PRO A CA 1
ATOM 1087 C C . PRO A 1 134 ? 19.706 7.093 -15.302 1.00 63.50 134 PRO A C 1
ATOM 1089 O O . PRO A 1 134 ? 19.737 8.227 -14.820 1.00 63.50 134 PRO A O 1
ATOM 1092 N N . GLN A 1 135 ? 20.569 6.156 -14.924 1.00 60.06 135 GLN A N 1
ATOM 1093 C CA . GLN A 1 135 ? 21.637 6.450 -13.978 1.00 60.06 135 GLN A CA 1
ATOM 1094 C C . GLN A 1 135 ? 22.756 7.207 -14.686 1.00 60.06 135 GLN A C 1
ATOM 1096 O O . GLN A 1 135 ? 23.340 6.725 -15.651 1.00 60.06 135 GLN A O 1
ATOM 1101 N N . ALA A 1 136 ? 23.063 8.403 -14.187 1.00 49.47 136 ALA A N 1
ATOM 1102 C CA . ALA A 1 136 ? 24.005 9.336 -14.801 1.00 49.47 136 ALA A CA 1
ATOM 1103 C C . ALA A 1 136 ? 25.492 8.940 -14.664 1.00 49.47 136 ALA A C 1
ATOM 1105 O O . ALA A 1 136 ? 26.369 9.727 -15.018 1.00 49.47 136 ALA A O 1
ATOM 1106 N N . SER A 1 137 ? 25.824 7.757 -14.144 1.00 44.12 137 SER A N 1
ATOM 1107 C CA . SER A 1 137 ? 27.216 7.355 -13.952 1.00 44.12 137 SER A CA 1
ATOM 1108 C C . SER A 1 137 ? 27.737 6.504 -15.107 1.00 44.12 137 SER A C 1
ATOM 1110 O O . SER A 1 137 ? 27.511 5.299 -15.166 1.00 44.12 137 SER A O 1
ATOM 1112 N N . SER A 1 138 ? 28.557 7.169 -15.920 1.00 38.12 138 SER A N 1
ATOM 1113 C CA . SER A 1 138 ? 29.537 6.656 -16.878 1.00 38.12 138 SER A CA 1
ATOM 1114 C C . SER A 1 138 ? 29.002 6.172 -18.224 1.00 38.12 138 SER A C 1
ATOM 1116 O O . SER A 1 138 ? 28.383 5.123 -18.355 1.00 38.12 138 SER A O 1
ATOM 1118 N N . SER A 1 139 ? 29.378 6.944 -19.242 1.00 38.34 139 SER A N 1
ATOM 1119 C CA . SER A 1 139 ? 29.784 6.505 -20.576 1.00 38.34 139 SER A CA 1
ATOM 1120 C C . SER A 1 139 ? 30.754 5.314 -20.506 1.00 38.34 139 SER A C 1
ATOM 1122 O O . SER A 1 139 ? 31.951 5.446 -20.754 1.00 38.34 139 SER A O 1
ATOM 1124 N N . SER A 1 140 ? 30.249 4.161 -20.094 1.00 41.12 140 SER A N 1
ATOM 1125 C CA . SER A 1 140 ? 30.878 2.865 -20.273 1.00 41.12 140 SER A CA 1
ATOM 1126 C C . SER A 1 140 ? 30.014 2.112 -21.273 1.00 41.12 140 SER A C 1
ATOM 1128 O O . SER A 1 140 ? 28.789 2.107 -21.185 1.00 41.12 140 SER A O 1
ATOM 1130 N N . THR A 1 141 ? 30.657 1.525 -22.272 1.00 45.91 141 THR A N 1
ATOM 1131 C CA . THR A 1 141 ? 30.053 0.810 -23.404 1.00 45.91 141 THR A CA 1
ATOM 1132 C C . THR A 1 141 ? 29.291 -0.465 -22.977 1.00 45.91 141 THR A C 1
ATOM 1134 O O . THR A 1 141 ? 28.770 -1.182 -23.825 1.00 45.91 141 THR A O 1
ATOM 1137 N N . ASP A 1 142 ? 29.151 -0.710 -21.668 1.00 45.56 142 ASP A N 1
ATOM 1138 C CA . ASP A 1 142 ? 28.626 -1.931 -21.057 1.00 45.56 142 ASP A CA 1
ATOM 1139 C C . ASP A 1 142 ? 27.299 -1.665 -20.319 1.00 45.56 142 ASP A C 1
ATOM 1141 O O . ASP A 1 142 ? 27.228 -1.629 -19.086 1.00 45.56 142 ASP A O 1
ATOM 1145 N N . GLY A 1 143 ? 26.211 -1.517 -21.084 1.00 53.34 143 GLY A N 1
ATOM 1146 C CA . GLY A 1 143 ? 24.846 -1.310 -20.566 1.00 53.34 143 GLY A CA 1
ATOM 1147 C C . GLY A 1 143 ? 24.282 -2.445 -19.690 1.00 53.34 143 GLY A C 1
ATOM 1148 O O . GLY A 1 143 ? 23.206 -2.299 -19.105 1.00 53.34 143 GLY A O 1
ATOM 1149 N N . GLU A 1 144 ? 24.988 -3.573 -19.561 1.00 52.47 144 GLU A N 1
ATOM 1150 C CA . GLU A 1 144 ? 24.566 -4.714 -18.738 1.00 52.47 144 GLU A CA 1
ATOM 1151 C C . GLU A 1 144 ? 24.839 -4.510 -17.234 1.00 52.47 144 GLU A C 1
ATOM 1153 O O . GLU A 1 144 ? 24.063 -4.975 -16.392 1.00 52.47 144 GLU A O 1
ATOM 1158 N N . SER A 1 145 ? 25.900 -3.778 -16.872 1.00 51.69 145 SER A N 1
ATOM 1159 C CA . SER A 1 145 ? 26.257 -3.528 -15.465 1.00 51.69 145 SER A CA 1
ATOM 1160 C C . SER A 1 145 ? 25.280 -2.557 -14.782 1.00 51.69 145 SER A C 1
ATOM 1162 O O . SER A 1 145 ? 24.774 -2.826 -13.691 1.00 51.69 145 SER A O 1
ATOM 1164 N N . THR A 1 146 ? 24.902 -1.488 -15.481 1.00 58.19 146 THR A N 1
ATOM 1165 C CA . THR A 1 146 ? 24.059 -0.391 -14.981 1.00 58.19 146 THR A CA 1
ATOM 1166 C C . THR A 1 146 ? 22.625 -0.826 -14.651 1.00 58.19 146 THR A C 1
ATOM 1168 O O . THR A 1 146 ? 22.022 -0.333 -13.690 1.00 58.19 146 THR A O 1
ATOM 1171 N N . ASN A 1 147 ? 22.078 -1.774 -15.425 1.00 57.34 147 ASN A N 1
ATOM 1172 C CA . ASN A 1 147 ? 20.724 -2.307 -15.235 1.00 57.34 147 ASN A CA 1
ATOM 1173 C C . ASN A 1 147 ? 20.631 -3.274 -14.043 1.00 57.34 147 ASN A C 1
ATOM 1175 O O . ASN A 1 147 ? 19.675 -3.204 -13.266 1.00 57.34 147 ASN A O 1
ATOM 1179 N N . ARG A 1 148 ? 21.652 -4.121 -13.822 1.00 61.22 148 ARG A N 1
ATOM 1180 C CA . ARG A 1 148 ? 21.713 -4.979 -12.620 1.00 61.22 148 ARG A CA 1
ATOM 1181 C C . ARG A 1 148 ? 21.754 -4.145 -11.345 1.00 61.22 148 ARG A C 1
ATOM 1183 O O . ARG A 1 148 ? 21.051 -4.472 -10.390 1.00 61.22 148 ARG A O 1
ATOM 1190 N N . ASP A 1 149 ? 22.497 -3.045 -11.354 1.00 69.44 149 ASP A N 1
ATOM 1191 C CA . ASP A 1 149 ? 22.615 -2.175 -10.186 1.00 69.44 149 ASP A CA 1
ATOM 1192 C C . ASP A 1 149 ? 21.275 -1.508 -9.813 1.00 69.44 149 ASP A C 1
ATOM 1194 O O . ASP A 1 149 ? 20.973 -1.334 -8.629 1.00 69.44 149 ASP A O 1
ATOM 1198 N N . GLY A 1 150 ? 20.434 -1.170 -10.802 1.00 79.50 150 GLY A N 1
ATOM 1199 C CA . GLY A 1 150 ? 19.111 -0.568 -10.579 1.00 79.50 150 GLY A CA 1
ATOM 1200 C C . GLY A 1 150 ? 18.146 -1.510 -9.859 1.00 79.50 150 GLY A C 1
ATOM 1201 O O . GLY A 1 150 ? 17.591 -1.165 -8.814 1.00 79.50 150 GLY A O 1
ATOM 1202 N N . MET A 1 151 ? 18.010 -2.738 -10.363 1.00 85.88 151 MET A N 1
ATOM 1203 C CA . MET A 1 151 ? 17.144 -3.762 -9.762 1.00 85.88 151 MET A CA 1
ATOM 1204 C C . MET A 1 151 ? 17.612 -4.203 -8.377 1.00 85.88 151 MET A C 1
ATOM 1206 O O . MET A 1 151 ? 16.785 -4.422 -7.492 1.00 85.88 151 MET A O 1
ATOM 1210 N N . VAL A 1 152 ? 18.926 -4.247 -8.143 1.00 85.62 152 VAL A N 1
ATOM 1211 C CA . VAL A 1 152 ? 19.477 -4.507 -6.807 1.00 85.62 152 VAL A CA 1
ATOM 1212 C C . VAL A 1 152 ? 19.119 -3.381 -5.832 1.00 85.62 152 VAL A C 1
ATOM 1214 O O . VAL A 1 152 ? 18.714 -3.665 -4.705 1.00 85.62 152 VAL A O 1
ATOM 1217 N N . ARG A 1 153 ? 19.185 -2.109 -6.249 1.00 85.75 153 ARG A N 1
ATOM 1218 C CA . ARG A 1 153 ? 18.736 -0.982 -5.408 1.00 85.75 153 ARG A CA 1
ATOM 1219 C C . ARG A 1 153 ? 17.250 -1.056 -5.081 1.00 85.75 153 ARG A C 1
ATOM 1221 O O . ARG A 1 153 ? 16.893 -0.870 -3.918 1.00 85.75 153 ARG A O 1
ATOM 1228 N N . VAL A 1 154 ? 16.404 -1.377 -6.064 1.00 90.62 154 VAL A N 1
ATOM 1229 C CA . VAL A 1 154 ? 14.967 -1.601 -5.834 1.00 90.62 154 VAL A CA 1
ATOM 1230 C C . VAL A 1 154 ? 14.765 -2.709 -4.800 1.00 90.62 154 VAL A C 1
ATOM 1232 O O . VAL A 1 154 ? 14.034 -2.507 -3.835 1.00 90.62 154 VAL A O 1
ATOM 1235 N N . ALA A 1 155 ? 15.458 -3.842 -4.941 1.00 91.44 155 ALA A N 1
ATOM 1236 C CA . ALA A 1 155 ? 15.346 -4.968 -4.018 1.00 91.44 155 ALA A CA 1
ATOM 1237 C C . ALA A 1 155 ? 15.768 -4.612 -2.582 1.00 91.44 155 ALA A C 1
ATOM 1239 O O . ALA A 1 155 ? 15.044 -4.909 -1.632 1.00 91.44 155 ALA A O 1
ATOM 1240 N N . ILE A 1 156 ? 16.912 -3.938 -2.414 1.00 87.69 156 ILE A N 1
ATOM 1241 C CA . ILE A 1 156 ? 17.419 -3.513 -1.099 1.00 87.69 156 ILE A CA 1
ATOM 1242 C C . ILE A 1 156 ? 16.465 -2.510 -0.448 1.00 87.69 156 ILE A C 1
ATOM 1244 O O . ILE A 1 156 ? 16.175 -2.609 0.748 1.00 87.69 156 ILE A O 1
ATOM 1248 N N . GLN A 1 157 ? 15.959 -1.545 -1.218 1.00 88.75 157 GLN A N 1
ATOM 1249 C CA . GLN A 1 157 ? 15.027 -0.554 -0.698 1.00 88.75 157 GLN A CA 1
ATOM 1250 C C . GLN A 1 157 ? 13.694 -1.191 -0.306 1.00 88.75 157 GLN A C 1
ATOM 1252 O O . GLN A 1 157 ? 13.166 -0.890 0.763 1.00 88.75 157 GLN A O 1
ATOM 1257 N N . LEU A 1 158 ? 13.178 -2.102 -1.131 1.00 92.19 158 LEU A N 1
ATOM 1258 C CA . LEU A 1 158 ? 11.959 -2.844 -0.845 1.00 92.19 158 LEU A CA 1
ATOM 1259 C C . LEU A 1 158 ? 12.103 -3.671 0.436 1.00 92.19 158 LEU A C 1
ATOM 1261 O O . LEU A 1 158 ? 11.275 -3.555 1.336 1.00 92.19 158 LEU A O 1
ATOM 1265 N N . ALA A 1 159 ? 13.191 -4.435 0.566 1.00 90.56 159 ALA A N 1
ATOM 1266 C CA . ALA A 1 159 ? 13.493 -5.190 1.778 1.00 90.56 159 ALA A CA 1
ATOM 1267 C C . ALA A 1 159 ? 13.592 -4.271 3.008 1.00 90.56 159 ALA A C 1
ATOM 1269 O O . ALA A 1 159 ? 13.042 -4.582 4.065 1.00 90.56 159 ALA A O 1
ATOM 1270 N N . SER A 1 160 ? 14.216 -3.098 2.859 1.00 88.88 160 SER A N 1
ATOM 1271 C CA . SER A 1 160 ? 14.292 -2.091 3.923 1.00 88.88 160 SER A CA 1
ATOM 1272 C C . SER A 1 160 ? 12.910 -1.564 4.320 1.00 88.88 160 SER A C 1
ATOM 1274 O 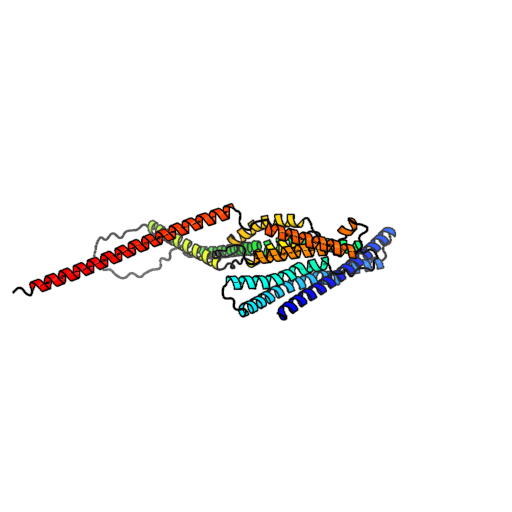O . SER A 1 160 ? 12.633 -1.434 5.508 1.00 88.88 160 SER A O 1
ATOM 1276 N N . PHE A 1 161 ? 12.013 -1.292 3.368 1.00 89.44 161 PHE A N 1
ATOM 1277 C CA . PHE A 1 161 ? 10.645 -0.860 3.672 1.00 89.44 161 PHE A CA 1
ATOM 1278 C C . PHE A 1 161 ? 9.831 -1.951 4.366 1.00 89.44 161 PHE A C 1
ATOM 1280 O O . PHE A 1 161 ? 9.138 -1.658 5.337 1.00 89.44 161 PHE A O 1
ATOM 1287 N N . MET A 1 162 ? 9.960 -3.202 3.927 1.00 90.25 162 MET A N 1
ATOM 1288 C CA . MET A 1 162 ? 9.228 -4.328 4.508 1.00 90.25 162 MET A CA 1
ATOM 1289 C C . MET A 1 162 ? 9.711 -4.695 5.915 1.00 90.25 162 MET A C 1
ATOM 1291 O O . MET A 1 162 ? 8.904 -5.089 6.748 1.00 90.25 162 MET A O 1
ATOM 1295 N N . VAL A 1 163 ? 11.009 -4.559 6.203 1.00 89.62 163 VAL A N 1
ATOM 1296 C CA . VAL A 1 163 ? 11.568 -4.891 7.524 1.00 89.62 163 VAL A CA 1
ATOM 1297 C C . VAL A 1 163 ? 11.549 -3.674 8.448 1.00 89.62 163 VAL A C 1
ATOM 1299 O O . VAL A 1 163 ? 10.895 -3.681 9.490 1.00 89.62 163 VAL A O 1
ATOM 1302 N N . THR A 1 164 ? 12.248 -2.603 8.071 1.00 88.31 164 THR A N 1
ATOM 1303 C CA . THR A 1 164 ? 12.419 -1.415 8.918 1.00 88.31 164 THR A CA 1
ATOM 1304 C C . THR A 1 164 ? 11.117 -0.644 9.063 1.00 88.31 164 THR A C 1
ATOM 1306 O O . THR A 1 164 ? 10.791 -0.208 10.168 1.00 88.31 164 THR A O 1
ATOM 1309 N N . GLY A 1 165 ? 10.355 -0.498 7.973 1.00 85.38 165 GLY A N 1
ATOM 1310 C CA . GLY A 1 165 ? 9.060 0.182 7.999 1.00 85.38 165 GLY A CA 1
ATOM 1311 C C . GLY A 1 165 ? 8.088 -0.501 8.956 1.00 85.38 165 GLY A C 1
ATOM 1312 O O . GLY A 1 165 ? 7.464 0.175 9.775 1.00 85.38 165 GLY A O 1
ATOM 1313 N N . GLN A 1 166 ? 8.048 -1.835 8.941 1.00 88.00 166 GLN A N 1
ATOM 1314 C CA . GLN A 1 166 ? 7.175 -2.585 9.833 1.00 88.00 166 GLN A CA 1
ATOM 1315 C C . GLN A 1 166 ? 7.582 -2.480 11.298 1.00 88.00 166 GLN A C 1
ATOM 1317 O O . GLN A 1 166 ? 6.742 -2.248 12.168 1.00 88.00 166 GLN A O 1
ATOM 1322 N N . ILE A 1 167 ? 8.875 -2.639 11.589 1.00 89.31 167 ILE A N 1
ATOM 1323 C CA . ILE A 1 167 ? 9.385 -2.512 12.958 1.00 89.31 167 ILE A CA 1
ATOM 1324 C C . ILE A 1 167 ? 9.043 -1.123 13.494 1.00 89.31 167 ILE A C 1
ATOM 1326 O O . ILE A 1 167 ? 8.490 -0.994 14.586 1.00 89.31 167 ILE A O 1
ATOM 1330 N N . TRP A 1 168 ? 9.325 -0.084 12.706 1.00 88.81 168 TRP A N 1
ATOM 1331 C CA . TRP A 1 168 ? 9.041 1.293 13.083 1.00 88.81 168 TRP A CA 1
ATOM 1332 C C . TRP A 1 168 ? 7.551 1.534 13.334 1.00 88.81 168 TRP A C 1
ATOM 1334 O O . TRP A 1 168 ? 7.184 2.140 14.345 1.00 88.81 168 TRP A O 1
ATOM 1344 N N . LYS A 1 169 ? 6.684 1.018 12.458 1.00 86.69 169 LYS A N 1
ATOM 1345 C CA . LYS A 1 169 ? 5.233 1.127 12.607 1.00 86.69 169 LYS A CA 1
ATOM 1346 C C . LYS A 1 169 ? 4.752 0.437 13.883 1.00 86.69 169 LYS A C 1
ATOM 1348 O O . LYS A 1 169 ? 4.088 1.076 14.697 1.00 86.69 169 LYS A O 1
ATOM 1353 N N . ASN A 1 170 ? 5.149 -0.813 14.115 1.00 88.94 170 ASN A N 1
ATOM 1354 C CA . ASN A 1 170 ? 4.788 -1.557 15.323 1.00 88.94 170 ASN A CA 1
ATOM 1355 C C . ASN A 1 170 ? 5.248 -0.844 16.605 1.00 88.94 170 ASN A C 1
ATOM 1357 O O . ASN A 1 170 ? 4.520 -0.798 17.605 1.00 88.94 170 ASN A O 1
ATOM 1361 N N . VAL A 1 171 ? 6.427 -0.216 16.570 1.00 91.19 171 VAL A N 1
ATOM 1362 C CA . VAL A 1 171 ? 6.920 0.609 17.676 1.00 91.19 171 VAL A CA 1
ATOM 1363 C C . VAL A 1 171 ? 6.029 1.833 17.897 1.00 91.19 171 VAL A C 1
ATOM 1365 O O . VAL A 1 171 ? 5.619 2.084 19.030 1.00 91.19 171 VAL A O 1
ATOM 1368 N N . MET A 1 172 ? 5.702 2.587 16.849 1.00 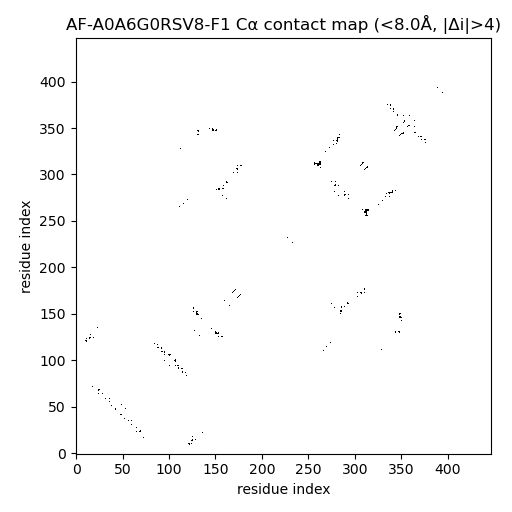88.00 172 MET A N 1
ATOM 1369 C CA . MET A 1 172 ? 4.982 3.857 16.987 1.00 88.00 172 MET A CA 1
ATOM 1370 C C . MET A 1 172 ? 3.475 3.700 17.211 1.00 88.00 172 MET A C 1
ATOM 1372 O O . MET A 1 172 ? 2.890 4.463 17.982 1.00 88.00 172 MET A O 1
ATOM 1376 N N . GLU A 1 173 ? 2.835 2.714 16.588 1.00 84.25 173 GLU A N 1
ATOM 1377 C CA . GLU A 1 173 ? 1.386 2.507 16.681 1.00 84.25 173 GLU A CA 1
ATOM 1378 C C . GLU A 1 173 ? 0.963 1.666 17.882 1.00 84.25 173 GLU A C 1
ATOM 1380 O O . GLU A 1 173 ? -0.133 1.871 18.416 1.00 84.25 173 GLU A O 1
ATOM 1385 N N . THR A 1 174 ? 1.820 0.745 18.324 1.00 86.38 174 THR A N 1
ATOM 1386 C CA . THR A 1 174 ? 1.457 -0.237 19.349 1.00 86.38 174 THR A CA 1
ATOM 1387 C C . THR A 1 174 ? 2.302 -0.083 20.605 1.00 86.38 174 THR A C 1
ATOM 1389 O O . THR A 1 174 ? 1.754 0.173 21.682 1.00 86.38 174 THR A O 1
ATOM 1392 N N . LEU A 1 175 ? 3.630 -0.176 20.494 1.00 90.12 175 LEU A N 1
ATOM 1393 C CA . LEU A 1 175 ? 4.509 -0.186 21.667 1.00 90.12 175 LEU A CA 1
ATOM 1394 C C . LEU A 1 175 ? 4.525 1.163 22.400 1.00 90.12 175 LEU A C 1
ATOM 1396 O O . LEU A 1 175 ? 4.298 1.213 23.609 1.00 90.12 175 LEU A O 1
ATOM 1400 N N . TYR A 1 176 ? 4.746 2.263 21.679 1.00 92.12 176 TYR A N 1
ATOM 1401 C CA . TYR A 1 176 ? 4.814 3.613 22.235 1.00 92.12 176 TYR A CA 1
ATOM 1402 C C . TYR A 1 176 ? 3.542 4.014 23.007 1.00 92.12 176 TYR A C 1
ATOM 1404 O O . TYR A 1 176 ? 3.657 4.359 24.191 1.00 92.12 176 TYR A O 1
ATOM 1412 N N . PRO A 1 177 ? 2.321 3.948 22.430 1.00 89.31 177 PRO A N 1
ATOM 1413 C CA . PRO A 1 177 ? 1.117 4.334 23.161 1.00 89.31 177 PRO A CA 1
ATOM 1414 C C . PRO A 1 177 ? 0.837 3.402 24.341 1.00 89.31 177 PRO A C 1
ATOM 1416 O O . PRO A 1 177 ? 0.385 3.874 25.388 1.00 89.31 177 PRO A O 1
ATOM 1419 N N . PHE A 1 178 ? 1.145 2.107 24.220 1.00 88.69 178 PHE A N 1
ATOM 1420 C CA . PHE A 1 178 ? 0.986 1.152 25.312 1.00 88.69 178 PHE A CA 1
ATOM 1421 C C . PHE A 1 178 ? 1.913 1.460 26.494 1.00 88.69 178 PHE A C 1
ATOM 1423 O O . PHE A 1 178 ? 1.448 1.568 27.634 1.00 88.69 178 PHE A O 1
ATOM 1430 N N . VAL A 1 179 ? 3.210 1.648 26.236 1.00 92.06 179 VAL A N 1
ATOM 1431 C CA . VAL A 1 179 ? 4.203 1.963 27.273 1.00 92.06 179 VAL A CA 1
ATOM 1432 C C . VAL A 1 179 ? 3.878 3.305 27.919 1.00 92.06 179 VAL A C 1
ATOM 1434 O O . VAL A 1 179 ? 3.786 3.380 29.145 1.00 92.06 179 VAL A O 1
ATOM 1437 N N . ARG A 1 180 ? 3.592 4.344 27.122 1.00 89.81 180 ARG A N 1
ATOM 1438 C CA . ARG A 1 180 ? 3.192 5.664 27.632 1.00 89.81 180 ARG A CA 1
ATOM 1439 C C . ARG A 1 180 ? 1.964 5.569 28.539 1.00 89.81 180 ARG A C 1
ATOM 1441 O O . ARG A 1 180 ? 1.951 6.140 29.627 1.00 89.81 180 ARG A O 1
ATOM 1448 N N . ARG A 1 181 ? 0.946 4.796 28.142 1.00 85.12 181 ARG A N 1
ATOM 1449 C CA . ARG A 1 181 ? -0.255 4.560 28.959 1.00 85.12 181 ARG A CA 1
ATOM 1450 C C . ARG A 1 181 ? 0.085 3.845 30.267 1.00 85.12 181 ARG A C 1
ATOM 1452 O O . ARG A 1 181 ? -0.405 4.247 31.321 1.00 85.12 181 ARG A O 1
ATOM 1459 N N . ARG A 1 182 ? 0.921 2.804 30.225 1.00 86.56 182 ARG A N 1
ATOM 1460 C CA . ARG A 1 182 ? 1.348 2.054 31.419 1.00 86.56 182 ARG A CA 1
ATOM 1461 C C . ARG A 1 182 ? 2.123 2.926 32.403 1.00 86.56 182 ARG A C 1
ATOM 1463 O O . ARG A 1 182 ? 1.864 2.834 33.601 1.00 86.56 182 ARG A O 1
ATOM 1470 N N . LEU A 1 183 ? 3.019 3.779 31.912 1.00 90.06 183 LEU A N 1
ATOM 1471 C CA . LEU A 1 183 ? 3.760 4.729 32.742 1.00 90.06 183 LEU A CA 1
ATOM 1472 C C . LEU A 1 183 ? 2.820 5.760 33.380 1.00 90.06 183 LEU A C 1
ATOM 1474 O O . LEU A 1 183 ? 2.859 5.937 34.595 1.00 90.06 183 LEU A O 1
ATOM 1478 N N . ASN A 1 184 ? 1.890 6.336 32.610 1.00 86.69 184 ASN A N 1
ATOM 1479 C CA . ASN A 1 184 ? 0.912 7.297 33.131 1.00 86.69 184 ASN A CA 1
ATOM 1480 C C . ASN A 1 184 ? 0.005 6.690 34.215 1.00 86.69 184 ASN A C 1
ATOM 1482 O O . ASN A 1 184 ? -0.306 7.345 35.207 1.00 86.69 184 ASN A O 1
ATOM 1486 N N . VAL A 1 185 ? -0.417 5.430 34.057 1.00 82.56 185 VAL A N 1
ATOM 1487 C CA . VAL A 1 185 ? -1.220 4.729 35.075 1.00 82.56 185 VAL A CA 1
ATOM 1488 C C . VAL A 1 185 ? -0.404 4.462 36.342 1.00 82.56 185 VAL A C 1
ATOM 1490 O O . VAL A 1 185 ? -0.936 4.618 37.439 1.00 82.56 185 VAL A O 1
ATOM 1493 N N . ARG A 1 186 ? 0.876 4.086 36.213 1.00 84.12 186 ARG A N 1
ATOM 1494 C CA . ARG A 1 186 ? 1.772 3.902 37.366 1.00 84.12 186 ARG A CA 1
ATOM 1495 C C . ARG A 1 186 ? 1.976 5.209 38.133 1.00 84.12 186 ARG A C 1
ATOM 1497 O O . ARG A 1 186 ? 1.796 5.203 39.345 1.00 84.12 186 ARG A O 1
ATOM 1504 N N . ALA A 1 187 ? 2.241 6.309 37.429 1.00 87.62 187 ALA A N 1
ATOM 1505 C CA . ALA A 1 187 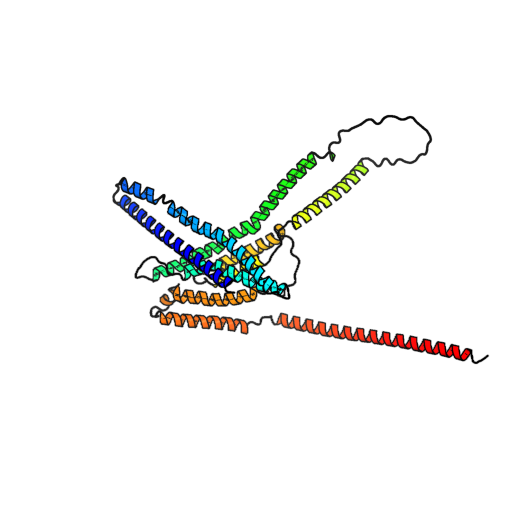? 2.398 7.631 38.033 1.00 87.62 187 ALA A CA 1
ATOM 1506 C C . ALA A 1 187 ? 1.124 8.084 38.773 1.00 87.62 187 ALA A C 1
ATOM 1508 O O . ALA A 1 187 ? 1.192 8.497 39.927 1.00 87.62 187 ALA A O 1
ATOM 1509 N N . LYS A 1 188 ? -0.063 7.915 38.166 1.00 81.44 188 LYS A N 1
ATOM 1510 C CA . LYS A 1 188 ? -1.344 8.223 38.834 1.00 81.44 188 LYS A CA 1
ATOM 1511 C C . LYS A 1 188 ? -1.592 7.363 40.075 1.00 81.44 188 LYS A C 1
ATOM 1513 O O . LYS A 1 188 ? -2.103 7.868 41.067 1.00 81.44 188 LYS A O 1
ATOM 1518 N N . LYS A 1 189 ? -1.235 6.072 40.035 1.00 77.50 189 LYS A N 1
ATOM 1519 C CA . LYS A 1 189 ? -1.380 5.177 41.193 1.00 77.50 189 LYS A CA 1
ATOM 1520 C C . LYS A 1 189 ? -0.468 5.599 42.346 1.00 77.50 189 LYS A C 1
ATOM 1522 O O . LYS A 1 189 ? -0.901 5.532 43.487 1.00 77.50 189 LYS A O 1
ATOM 1527 N N . GLN A 1 190 ? 0.759 6.033 42.055 1.00 78.12 190 GLN A N 1
ATOM 1528 C CA . GLN A 1 190 ? 1.675 6.559 43.072 1.00 78.12 190 GLN A CA 1
ATOM 1529 C C . GLN A 1 190 ? 1.101 7.819 43.730 1.00 78.12 190 GLN A C 1
ATOM 1531 O O . GLN A 1 190 ? 0.950 7.827 44.946 1.00 78.12 190 GLN A O 1
ATOM 1536 N N . ALA A 1 191 ? 0.649 8.797 42.936 1.00 80.19 191 ALA A N 1
ATOM 1537 C CA . ALA A 1 191 ? 0.031 10.022 43.455 1.00 80.19 191 ALA A CA 1
ATOM 1538 C C . ALA A 1 191 ? -1.232 9.749 44.300 1.00 80.19 191 ALA A C 1
ATOM 1540 O O . ALA A 1 191 ? -1.407 10.320 45.371 1.00 80.19 191 ALA A O 1
ATOM 1541 N N . SER A 1 192 ? -2.098 8.829 43.858 1.00 70.69 192 SER A N 1
ATOM 1542 C CA . SER A 1 192 ? -3.290 8.431 44.623 1.00 70.69 192 SER A CA 1
ATOM 1543 C C . SER A 1 192 ? -2.937 7.694 45.920 1.00 70.69 192 SER A C 1
ATOM 1545 O O . SER A 1 192 ? -3.598 7.904 46.932 1.00 70.69 192 SER A O 1
ATOM 1547 N N . ASN A 1 193 ? -1.886 6.866 45.926 1.00 69.56 193 ASN A N 1
ATOM 1548 C CA . ASN A 1 193 ? -1.424 6.173 47.130 1.00 69.56 193 ASN A CA 1
ATOM 1549 C C . ASN A 1 193 ? -0.810 7.144 48.151 1.00 69.56 193 ASN A C 1
ATOM 1551 O O . ASN A 1 193 ? -1.024 6.989 49.348 1.00 69.56 193 ASN A O 1
ATOM 1555 N N . GLU A 1 194 ? -0.087 8.166 47.686 1.00 74.38 194 GLU A N 1
ATOM 1556 C CA . GLU A 1 194 ? 0.401 9.260 48.536 1.00 74.38 194 GLU A CA 1
ATOM 1557 C C . GLU A 1 194 ? -0.761 10.044 49.160 1.00 74.38 194 GLU A C 1
ATOM 1559 O O . GLU A 1 194 ? -0.764 10.276 50.367 1.00 74.38 194 GLU A O 1
ATOM 1564 N N . GLN A 1 195 ? -1.790 10.371 48.372 1.00 71.19 195 GLN A N 1
ATOM 1565 C CA . GLN A 1 195 ? -2.993 11.047 48.864 1.00 71.19 195 GLN A CA 1
ATOM 1566 C C . GLN A 1 195 ? -3.798 10.175 49.844 1.00 71.19 195 GLN A C 1
ATOM 1568 O O . GLN A 1 195 ? -4.288 10.678 50.853 1.00 71.19 195 GLN A O 1
ATOM 1573 N N . PHE A 1 196 ? -3.905 8.867 49.590 1.00 63.38 196 PHE A N 1
ATOM 1574 C CA . PHE A 1 196 ? -4.557 7.919 50.497 1.00 63.38 196 PHE A CA 1
ATOM 1575 C C . PHE A 1 196 ? -3.812 7.812 51.832 1.00 63.38 196 PHE A C 1
ATOM 1577 O O . PHE A 1 196 ? -4.441 7.903 52.884 1.00 63.38 196 PHE A O 1
ATOM 1584 N N . ASN A 1 197 ? -2.479 7.715 51.805 1.00 63.25 197 ASN A N 1
ATOM 1585 C CA . ASN A 1 197 ? -1.652 7.699 53.016 1.00 63.25 197 ASN A CA 1
ATOM 1586 C C . ASN A 1 197 ? -1.777 8.993 53.845 1.00 63.25 197 ASN A C 1
ATOM 1588 O O . ASN A 1 197 ? -1.551 8.961 55.051 1.00 63.25 197 ASN A O 1
ATOM 1592 N N . GLN A 1 198 ? -2.132 10.118 53.215 1.00 64.50 198 GLN A N 1
ATOM 1593 C CA . GLN A 1 198 ? -2.404 11.394 53.890 1.00 64.50 198 GLN A CA 1
ATOM 1594 C C . GLN A 1 198 ? -3.869 11.559 54.333 1.00 64.50 198 GLN A C 1
ATOM 1596 O O . GLN A 1 198 ? -4.174 12.458 55.116 1.00 64.50 198 GLN A O 1
ATOM 1601 N N . SER A 1 199 ? -4.791 10.728 53.837 1.00 56.91 199 SER A N 1
ATOM 1602 C CA . SER A 1 199 ? -6.216 10.851 54.143 1.00 56.91 199 SER A CA 1
ATOM 1603 C C . SER A 1 199 ? -6.536 10.336 55.553 1.00 56.91 199 SER A C 1
ATOM 1605 O O . SER A 1 199 ? -6.137 9.249 55.966 1.00 56.91 199 SER A O 1
ATOM 1607 N N . THR A 1 200 ? -7.286 11.135 56.311 1.00 52.62 200 THR A N 1
ATOM 1608 C CA . THR A 1 200 ? -7.553 10.998 57.755 1.00 52.62 200 THR A CA 1
ATOM 1609 C C . THR A 1 200 ? -8.379 9.773 58.165 1.00 52.62 200 THR A C 1
ATOM 1611 O O . THR A 1 200 ? -8.652 9.598 59.350 1.00 52.62 200 THR A O 1
ATOM 1614 N N . VAL A 1 201 ? -8.730 8.883 57.230 1.00 53.03 201 VAL A N 1
ATOM 1615 C CA . VAL A 1 201 ? -9.476 7.634 57.484 1.00 53.03 201 VAL A CA 1
ATOM 1616 C C . VAL A 1 201 ? -8.708 6.688 58.424 1.00 53.03 201 VAL A C 1
ATOM 1618 O O . VAL A 1 201 ? -9.325 5.876 59.107 1.00 53.03 201 VAL A O 1
ATOM 1621 N N . PHE A 1 202 ? -7.380 6.836 58.528 1.00 44.34 202 PHE A N 1
ATOM 1622 C CA . PHE A 1 202 ? -6.536 6.094 59.477 1.00 44.34 202 PHE A CA 1
ATOM 1623 C C . PHE A 1 202 ? -5.959 6.945 60.624 1.00 44.34 202 PHE A C 1
ATOM 1625 O O . PHE A 1 202 ? -5.337 6.402 61.536 1.00 44.34 202 PHE A O 1
ATOM 1632 N N . SER A 1 203 ? -6.195 8.263 60.648 1.00 41.97 203 SER A N 1
ATOM 1633 C CA . SER A 1 203 ? -5.840 9.113 61.796 1.00 41.97 203 SER A CA 1
ATOM 1634 C C . SER A 1 203 ? -6.903 8.997 62.889 1.00 41.97 203 SER A C 1
ATOM 1636 O O . SER A 1 203 ? -7.541 9.967 63.283 1.00 41.97 203 SER A O 1
ATOM 1638 N N . GLY A 1 204 ? -7.083 7.782 63.406 1.00 44.34 204 GLY A N 1
ATOM 1639 C CA . GLY A 1 204 ? -7.856 7.488 64.610 1.00 44.34 204 GLY A CA 1
ATOM 1640 C C . GLY A 1 204 ? -7.155 7.931 65.899 1.00 44.34 204 GLY A C 1
ATOM 1641 O O . GLY A 1 204 ? -7.200 7.212 66.892 1.00 44.34 204 GLY A O 1
ATOM 1642 N N . THR A 1 205 ? -6.489 9.087 65.916 1.00 38.84 205 THR A N 1
ATOM 1643 C CA . THR A 1 205 ? -5.994 9.692 67.159 1.00 38.84 205 THR A CA 1
ATOM 1644 C C . THR A 1 205 ? -6.951 10.799 67.565 1.00 38.84 205 THR A C 1
ATOM 1646 O O . THR A 1 205 ? -7.042 11.837 66.911 1.00 38.84 205 THR A O 1
ATOM 1649 N N . GLY A 1 206 ? -7.718 10.499 68.614 1.00 43.72 206 GLY A N 1
ATOM 1650 C CA . GLY A 1 206 ? -8.899 11.222 69.053 1.00 43.72 206 GLY A CA 1
ATOM 1651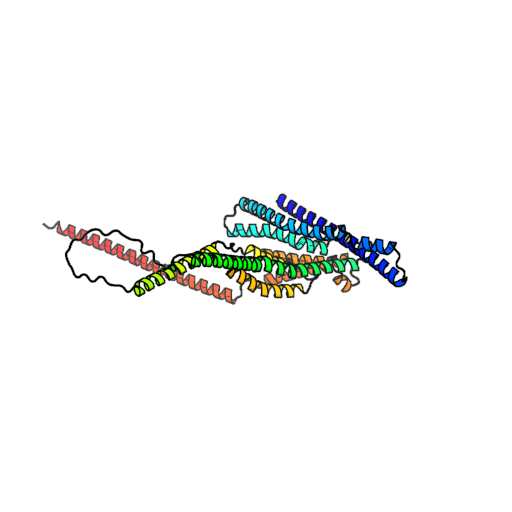 C C . GLY A 1 206 ? -8.727 12.731 69.175 1.00 43.72 206 GLY A C 1
ATOM 1652 O O . GLY A 1 206 ? -7.872 13.231 69.896 1.00 43.72 206 GLY A O 1
ATOM 1653 N N . THR A 1 207 ? -9.649 13.456 68.556 1.00 36.28 207 THR A N 1
ATOM 1654 C CA . THR A 1 207 ? -10.000 14.809 68.976 1.00 36.28 207 THR A CA 1
ATOM 1655 C C . THR A 1 207 ? -11.225 14.711 69.877 1.00 36.28 207 THR A C 1
ATOM 1657 O O . THR A 1 207 ? -12.368 14.901 69.472 1.00 36.28 207 THR A O 1
ATOM 1660 N N . ALA A 1 208 ? -10.971 14.379 71.144 1.00 38.50 208 ALA A N 1
ATOM 1661 C CA . ALA A 1 208 ? -11.885 14.687 72.233 1.00 38.50 208 ALA A CA 1
ATOM 1662 C C . ALA A 1 208 ? -11.915 16.217 72.408 1.00 38.50 208 ALA A C 1
ATOM 1664 O O . ALA A 1 208 ? -11.194 16.772 73.231 1.00 38.50 208 ALA A O 1
ATOM 1665 N N . ALA A 1 209 ? -12.701 16.912 71.586 1.00 34.81 209 ALA A N 1
ATOM 1666 C CA . ALA A 1 209 ? -12.931 18.346 71.709 1.00 34.81 209 ALA A CA 1
ATOM 1667 C C . ALA A 1 209 ? -14.254 18.592 72.454 1.00 34.81 209 ALA A C 1
ATOM 1669 O O . ALA A 1 209 ? -15.341 18.566 71.887 1.00 34.81 209 ALA A O 1
ATOM 1670 N N . THR A 1 210 ? -14.108 18.746 73.769 1.00 39.00 210 THR A N 1
ATOM 1671 C CA . THR A 1 210 ? -14.880 19.562 74.718 1.00 39.00 210 THR A CA 1
ATOM 1672 C C . THR A 1 210 ? -16.180 20.202 74.201 1.00 39.00 210 THR A C 1
ATOM 1674 O O . THR A 1 210 ? -16.148 21.221 73.518 1.00 39.00 210 THR A O 1
ATOM 1677 N N . ALA A 1 211 ? -17.332 19.685 74.645 1.00 32.38 211 ALA A N 1
ATOM 1678 C CA . ALA A 1 211 ? -18.618 20.391 74.599 1.00 32.38 211 ALA A CA 1
ATOM 1679 C C . ALA A 1 211 ? -19.032 20.829 76.025 1.00 32.38 211 ALA A C 1
ATOM 1681 O O . ALA A 1 211 ? -18.845 20.051 76.968 1.00 32.38 211 ALA A O 1
ATOM 1682 N N . PRO A 1 212 ? -19.574 22.047 76.228 1.00 34.62 212 PRO A N 1
ATOM 1683 C CA . PRO A 1 212 ? -19.896 22.552 77.559 1.00 34.62 212 PRO A CA 1
ATOM 1684 C C . PRO A 1 212 ? -21.182 21.917 78.112 1.00 34.62 212 PRO A C 1
ATOM 1686 O O . PRO A 1 212 ? -22.185 21.767 77.415 1.00 34.62 212 PRO A O 1
ATOM 1689 N N . ARG A 1 213 ? -21.144 21.547 79.398 1.00 34.22 213 ARG A N 1
ATOM 1690 C CA . ARG A 1 213 ? -22.275 21.009 80.173 1.00 34.22 213 ARG A CA 1
ATOM 1691 C C . ARG A 1 213 ? -23.359 22.077 80.379 1.00 34.22 213 ARG A C 1
ATOM 1693 O O . ARG A 1 213 ? -23.102 23.077 81.041 1.00 34.22 213 ARG A O 1
ATOM 1700 N N . GLY A 1 214 ? -24.574 21.816 79.895 1.00 30.86 214 GLY A N 1
ATOM 1701 C CA . GLY A 1 214 ? -25.811 22.497 80.311 1.00 30.86 214 GLY A CA 1
ATOM 1702 C C . GLY A 1 214 ? -26.632 21.638 81.294 1.00 30.86 214 GLY A C 1
ATOM 1703 O O . GLY A 1 214 ? -26.479 20.412 81.288 1.00 30.86 214 GLY A O 1
ATOM 1704 N N . PRO A 1 215 ? -27.479 22.230 82.163 1.00 40.25 215 PRO A N 1
ATOM 1705 C CA . PRO A 1 215 ? -28.081 21.517 83.283 1.00 40.25 215 PRO A CA 1
ATOM 1706 C C . PRO A 1 215 ? -29.440 20.873 82.942 1.00 40.25 215 PRO A C 1
ATOM 1708 O O . PRO A 1 215 ? -30.388 21.530 82.533 1.00 40.25 215 PRO A O 1
ATOM 1711 N N . ASN A 1 216 ? -29.484 19.559 83.158 1.00 38.28 216 ASN A N 1
ATOM 1712 C CA . ASN A 1 216 ? -30.550 18.710 83.707 1.00 38.28 216 ASN A CA 1
ATOM 1713 C C . ASN A 1 216 ? -32.048 19.055 83.492 1.00 38.28 216 ASN A C 1
ATOM 1715 O O . ASN A 1 216 ? -32.552 20.037 84.037 1.00 38.28 216 ASN A O 1
ATOM 1719 N N . ARG A 1 217 ? -32.816 18.106 82.918 1.00 31.02 217 ARG A N 1
ATOM 1720 C CA . ARG A 1 217 ? -34.210 17.840 83.337 1.00 31.02 217 ARG A CA 1
ATOM 1721 C C . ARG A 1 217 ? -34.666 16.400 83.018 1.00 31.02 217 ARG A C 1
ATOM 1723 O O . ARG A 1 217 ? -34.602 15.948 81.881 1.00 31.02 217 ARG A O 1
ATOM 1730 N N . ASN A 1 218 ? -35.131 15.712 84.065 1.00 33.22 218 ASN A N 1
ATOM 1731 C CA . ASN A 1 218 ? -35.686 14.349 84.123 1.00 33.22 218 ASN A CA 1
ATOM 1732 C C . ASN A 1 218 ? -36.854 14.081 83.151 1.00 33.22 218 ASN A C 1
ATOM 1734 O O . ASN A 1 218 ? -37.732 14.933 83.040 1.00 33.22 218 ASN A O 1
ATOM 1738 N N . ARG A 1 219 ? -36.978 12.845 82.628 1.00 30.31 219 ARG A N 1
ATOM 1739 C CA . ARG A 1 219 ? -37.932 11.785 83.068 1.00 30.31 219 ARG A CA 1
ATOM 1740 C C . ARG A 1 219 ? -37.903 10.604 82.080 1.00 30.31 219 ARG A C 1
ATOM 1742 O O . ARG A 1 219 ? -37.736 10.800 80.884 1.00 30.31 219 ARG A O 1
ATOM 1749 N N . GLY A 1 220 ? -37.999 9.385 82.607 1.00 33.09 220 GLY A N 1
ATOM 1750 C CA . GLY A 1 220 ? -37.649 8.151 81.907 1.00 33.09 220 GLY A CA 1
ATOM 1751 C C . GLY A 1 220 ? -38.577 7.707 80.776 1.00 33.09 220 GLY A C 1
ATOM 1752 O O . GLY A 1 220 ? -39.768 7.990 80.765 1.00 33.09 220 GLY A O 1
ATOM 1753 N N . SER A 1 221 ? -38.001 6.917 79.878 1.00 27.92 221 SER A N 1
ATOM 1754 C CA . SER A 1 221 ? -38.638 5.761 79.260 1.00 27.92 221 SER A CA 1
ATOM 1755 C C . SER A 1 221 ? -37.523 4.853 78.754 1.00 27.92 221 SER A C 1
ATOM 1757 O O . SER A 1 221 ? -36.548 5.308 78.154 1.00 27.92 221 SER A O 1
ATOM 1759 N N . LEU A 1 222 ? -37.639 3.572 79.077 1.00 34.69 222 LEU A N 1
ATOM 1760 C CA . LEU A 1 222 ? -36.767 2.505 78.627 1.00 34.69 222 LEU A CA 1
ATOM 1761 C C . LEU A 1 222 ? -36.985 2.315 77.117 1.00 34.69 222 LEU A C 1
ATOM 1763 O O . LEU A 1 222 ? -37.788 1.491 76.699 1.00 34.69 222 LEU A O 1
ATOM 1767 N N . THR A 1 223 ? -36.288 3.085 76.287 1.00 29.22 223 THR A N 1
ATOM 1768 C CA . THR A 1 223 ? -36.117 2.767 74.866 1.00 29.22 223 THR A CA 1
ATOM 1769 C C . THR A 1 223 ? -34.681 2.351 74.647 1.00 29.22 223 THR A C 1
ATOM 1771 O O . THR A 1 223 ? -33.762 3.166 74.691 1.00 29.22 223 THR A O 1
ATOM 1774 N N . THR A 1 224 ? -34.526 1.046 74.457 1.00 30.77 224 THR A N 1
ATOM 1775 C CA . THR A 1 224 ? -33.410 0.333 73.849 1.00 30.77 224 THR A CA 1
ATOM 1776 C C . THR A 1 224 ? -32.631 1.225 72.881 1.00 30.77 224 THR A C 1
ATOM 1778 O O . THR A 1 224 ? -32.952 1.315 71.700 1.00 30.77 224 THR A O 1
ATOM 1781 N N . CYS A 1 225 ? -31.585 1.890 73.374 1.00 29.56 225 CYS A N 1
ATOM 1782 C CA . CYS A 1 225 ? -30.550 2.423 72.507 1.00 29.56 225 CYS A CA 1
ATOM 1783 C C . CYS A 1 225 ? -29.749 1.202 72.070 1.00 29.56 225 CYS A C 1
ATOM 1785 O O . CYS A 1 225 ? -28.933 0.673 72.828 1.00 29.56 225 CYS A O 1
ATOM 1787 N N . THR A 1 226 ? -30.080 0.681 70.890 1.00 34.25 226 THR A N 1
ATOM 1788 C CA . THR A 1 226 ? -29.276 -0.308 70.186 1.00 34.25 226 THR A CA 1
ATOM 1789 C C . THR A 1 226 ? -27.851 0.222 70.124 1.00 34.25 226 THR A C 1
ATOM 1791 O O . THR A 1 226 ? -27.516 1.045 69.274 1.00 34.25 226 THR A O 1
ATOM 1794 N N . LYS A 1 227 ? -27.002 -0.262 71.036 1.00 38.34 227 LYS A N 1
ATOM 1795 C CA . LYS A 1 227 ? -25.560 -0.349 70.837 1.00 38.34 227 LYS A CA 1
ATOM 1796 C C . LYS A 1 227 ? -25.354 -1.280 69.643 1.00 38.34 227 LYS A C 1
ATOM 1798 O O . LYS A 1 227 ? -25.066 -2.459 69.814 1.00 38.34 227 LYS A O 1
ATOM 1803 N N . LEU A 1 228 ? -25.577 -0.776 68.432 1.00 40.34 228 LEU A N 1
ATOM 1804 C CA . LEU A 1 228 ? -25.011 -1.387 67.242 1.00 40.34 228 LEU A CA 1
ATOM 1805 C C . LEU A 1 228 ? -23.506 -1.328 67.460 1.00 40.34 228 LEU A C 1
ATOM 1807 O O . LEU A 1 228 ? -22.930 -0.246 67.584 1.00 40.34 228 LEU A O 1
ATOM 1811 N N . ALA A 1 229 ? -22.920 -2.508 67.652 1.00 40.97 229 ALA A N 1
ATOM 1812 C CA . ALA A 1 229 ? -21.515 -2.666 67.958 1.00 40.97 229 ALA A CA 1
ATOM 1813 C C . ALA A 1 229 ? -20.689 -1.833 66.963 1.00 40.97 229 ALA A C 1
ATOM 1815 O O . ALA A 1 229 ? -21.024 -1.838 65.772 1.00 40.97 229 ALA A O 1
ATOM 1816 N N . PRO A 1 230 ? -19.628 -1.139 67.414 1.00 51.88 230 PRO A N 1
ATOM 1817 C CA . PRO A 1 230 ? -18.746 -0.377 66.532 1.00 51.88 230 PRO A CA 1
ATOM 1818 C C . PRO A 1 230 ? -18.223 -1.224 65.360 1.00 51.88 230 PRO A C 1
ATOM 1820 O O . PRO A 1 230 ? -17.994 -0.678 64.288 1.00 51.88 230 PRO A O 1
ATOM 1823 N N . GLU A 1 231 ? -18.156 -2.553 65.508 1.00 47.53 231 GLU A N 1
ATOM 1824 C CA . GLU A 1 231 ? -17.874 -3.501 64.422 1.00 47.53 231 GLU A CA 1
ATOM 1825 C C . GLU A 1 231 ? -18.934 -3.541 63.315 1.00 47.53 231 GLU A C 1
ATOM 1827 O O . GLU A 1 231 ? -18.577 -3.600 62.145 1.00 47.53 231 GLU A O 1
ATOM 1832 N N . THR A 1 232 ? -20.228 -3.485 63.643 1.00 48.69 232 THR A N 1
ATOM 1833 C CA . THR A 1 232 ? -21.315 -3.497 62.643 1.00 48.69 232 THR A CA 1
ATOM 1834 C C . THR A 1 232 ? -21.336 -2.198 61.851 1.00 48.69 232 THR A C 1
ATOM 1836 O O . THR A 1 232 ? -21.523 -2.218 60.642 1.00 48.69 232 THR A O 1
ATOM 1839 N N . VAL A 1 233 ? -21.092 -1.068 62.528 1.00 52.03 233 VAL A N 1
ATOM 1840 C CA . VAL A 1 233 ? -20.983 0.250 61.886 1.00 52.03 233 VAL A CA 1
ATOM 1841 C C . VAL A 1 233 ? -19.699 0.332 61.052 1.00 52.03 233 VAL A C 1
ATOM 1843 O O . VAL A 1 233 ? -19.744 0.814 59.920 1.00 52.03 233 VAL A O 1
ATOM 1846 N N . MET A 1 234 ? -18.573 -0.201 61.551 1.00 48.38 234 MET A N 1
ATOM 1847 C CA . MET A 1 234 ? -17.343 -0.363 60.766 1.00 48.38 234 MET A CA 1
ATOM 1848 C C . MET A 1 234 ? -17.567 -1.257 59.548 1.00 48.38 234 MET A C 1
ATOM 1850 O O . MET A 1 234 ? -17.120 -0.876 58.475 1.00 48.38 234 MET A O 1
ATOM 1854 N N . SER A 1 235 ? -18.275 -2.385 59.665 1.00 51.31 235 SER A N 1
ATOM 1855 C CA . SER A 1 235 ? -18.501 -3.303 58.540 1.00 51.31 235 SER A CA 1
ATOM 1856 C C . SER A 1 235 ? -19.433 -2.711 57.481 1.00 51.31 235 SER A C 1
ATOM 1858 O O . SER A 1 235 ? -19.184 -2.853 56.288 1.00 51.31 235 SER A O 1
ATOM 1860 N N . THR A 1 236 ? -20.457 -1.949 57.875 1.00 56.38 236 THR A N 1
ATOM 1861 C CA . THR A 1 236 ? -21.263 -1.190 56.907 1.00 56.38 236 THR A CA 1
ATOM 1862 C C . THR A 1 236 ? -20.463 -0.070 56.246 1.00 56.38 236 THR A C 1
ATOM 1864 O O . THR A 1 236 ? -20.566 0.112 55.034 1.00 56.38 236 THR A O 1
ATOM 1867 N N . ASN A 1 237 ? -19.614 0.643 56.995 1.00 61.44 237 ASN A N 1
ATOM 1868 C CA . ASN A 1 237 ? -18.751 1.684 56.433 1.00 61.44 237 ASN A CA 1
ATOM 1869 C C . ASN A 1 237 ? -17.680 1.100 55.500 1.00 61.44 237 ASN A C 1
ATOM 1871 O O . ASN A 1 237 ? -17.376 1.714 54.480 1.00 61.44 237 ASN A O 1
ATOM 1875 N N . THR A 1 238 ? -17.146 -0.092 55.787 1.00 62.06 238 THR A N 1
ATOM 1876 C CA . THR A 1 238 ? -16.179 -0.762 54.906 1.00 62.06 238 THR A CA 1
ATOM 1877 C C . THR A 1 238 ? -16.834 -1.259 53.621 1.00 62.06 238 THR A C 1
ATOM 1879 O O . THR A 1 238 ? -16.245 -1.095 52.555 1.00 62.06 238 THR A O 1
ATOM 1882 N N . VAL A 1 239 ? -18.062 -1.787 53.681 1.00 65.00 239 VAL A N 1
ATOM 1883 C CA . VAL A 1 239 ? -18.818 -2.223 52.493 1.00 65.00 239 VAL A CA 1
ATOM 1884 C C . VAL A 1 239 ? -19.215 -1.035 51.609 1.00 65.00 239 VAL A C 1
ATOM 1886 O O . VAL A 1 239 ? -19.031 -1.095 50.392 1.00 65.00 239 VAL A O 1
ATOM 1889 N N . ILE A 1 240 ? -19.704 0.065 52.195 1.00 64.81 240 ILE A N 1
ATOM 1890 C CA . ILE A 1 240 ? -20.035 1.293 51.448 1.00 64.81 240 ILE A CA 1
ATOM 1891 C C . ILE A 1 240 ? -18.771 1.882 50.813 1.00 64.81 240 ILE A C 1
ATOM 1893 O O . ILE A 1 240 ? -18.775 2.233 49.634 1.00 64.81 240 ILE A O 1
ATOM 1897 N N . HIS A 1 241 ? -17.666 1.934 51.560 1.00 70.44 241 HIS A N 1
ATOM 1898 C CA . HIS A 1 241 ? -16.378 2.382 51.041 1.00 70.44 241 HIS A CA 1
ATOM 1899 C C . HIS A 1 241 ? -15.895 1.492 49.888 1.00 70.44 241 HIS A C 1
ATOM 1901 O O . HIS A 1 241 ? -15.464 2.002 48.858 1.00 70.44 241 HIS A O 1
ATOM 1907 N N . GLU A 1 242 ? -16.016 0.167 50.001 1.00 67.81 242 GLU A N 1
ATOM 1908 C CA . GLU A 1 242 ? -15.644 -0.756 48.926 1.00 67.81 242 GLU A CA 1
ATOM 1909 C C . GLU A 1 242 ? -16.484 -0.531 47.658 1.00 67.81 242 GLU A C 1
ATOM 1911 O O . GLU A 1 242 ? -15.948 -0.525 46.547 1.00 67.81 242 GLU A O 1
ATOM 1916 N N . GLN A 1 243 ? -17.792 -0.302 47.801 1.00 66.69 243 GLN A N 1
ATOM 1917 C CA . GLN A 1 243 ? -18.670 0.012 46.673 1.00 66.69 243 GLN A CA 1
ATOM 1918 C C . GLN A 1 243 ? -18.325 1.359 46.026 1.00 66.69 243 GLN A C 1
ATOM 1920 O O . GLN A 1 243 ? -18.211 1.419 44.800 1.00 66.69 243 GLN A O 1
ATOM 1925 N N . CYS A 1 244 ? -18.088 2.411 46.815 1.00 71.69 244 CYS A N 1
ATOM 1926 C CA . CYS A 1 244 ? -17.651 3.716 46.314 1.00 71.69 244 CYS A CA 1
ATOM 1927 C C . CYS A 1 244 ? -16.306 3.621 45.586 1.00 71.69 244 CYS A C 1
ATOM 1929 O O . CYS A 1 244 ? -16.186 4.121 44.472 1.00 71.69 244 CYS A O 1
ATOM 1931 N N . VAL A 1 245 ? -15.332 2.898 46.148 1.00 71.88 245 VAL A N 1
ATOM 1932 C CA . VAL A 1 245 ? -14.026 2.669 45.513 1.00 71.88 245 VAL A CA 1
ATOM 1933 C C . VAL A 1 245 ? -14.177 1.894 44.205 1.00 71.88 245 VAL A C 1
ATOM 1935 O O . VAL A 1 245 ? -13.526 2.226 43.217 1.00 71.88 245 VAL A O 1
ATOM 1938 N N . ARG A 1 246 ? -15.048 0.879 44.140 1.00 70.06 246 ARG A N 1
ATOM 1939 C CA . ARG A 1 246 ? -15.323 0.151 42.888 1.00 70.06 246 ARG A CA 1
ATOM 1940 C C . ARG A 1 246 ? -15.986 1.041 41.840 1.00 70.06 246 ARG A C 1
ATOM 1942 O O . ARG A 1 246 ? -15.609 0.958 40.673 1.00 70.06 246 ARG A O 1
ATOM 1949 N N . LEU A 1 247 ? -16.945 1.881 42.232 1.00 67.25 247 LEU A N 1
ATOM 1950 C CA . LEU A 1 247 ? -17.617 2.828 41.338 1.00 67.25 247 LEU A CA 1
ATOM 1951 C C . LEU A 1 247 ? -16.659 3.907 40.833 1.00 67.25 247 LEU A C 1
ATOM 1953 O O . LEU A 1 247 ? -16.640 4.194 39.638 1.00 67.25 247 LEU A O 1
ATOM 1957 N N . GLU A 1 248 ? -15.817 4.446 41.711 1.00 74.31 248 GLU A N 1
ATOM 1958 C CA . GLU A 1 248 ? -14.769 5.396 41.357 1.00 74.31 248 GLU A CA 1
ATOM 1959 C C . GLU A 1 248 ? -13.775 4.749 40.392 1.00 74.31 248 GLU A C 1
ATOM 1961 O O . GLU A 1 248 ? -13.551 5.278 39.310 1.00 74.31 248 GLU A O 1
ATOM 1966 N N . GLN A 1 249 ? -13.285 3.539 40.688 1.00 73.50 249 GLN A N 1
ATOM 1967 C CA . GLN A 1 249 ? -12.411 2.777 39.791 1.00 73.50 249 GLN A CA 1
ATOM 1968 C C . GLN A 1 249 ? -13.065 2.445 38.441 1.00 73.50 249 GLN A C 1
ATOM 1970 O O . GLN A 1 249 ? -12.375 2.437 37.417 1.00 73.50 249 GLN A O 1
ATOM 1975 N N . ALA A 1 250 ? -14.363 2.134 38.419 1.00 67.00 250 ALA A N 1
ATOM 1976 C CA . ALA A 1 250 ? -15.111 1.847 37.197 1.00 67.00 250 ALA A CA 1
ATOM 1977 C C . ALA A 1 250 ? -15.292 3.110 36.341 1.00 67.00 250 ALA A C 1
ATOM 1979 O O . ALA A 1 250 ? -15.006 3.074 35.142 1.00 67.00 250 ALA A O 1
ATOM 1980 N N . SER A 1 251 ? -15.673 4.228 36.966 1.00 75.81 251 SER A N 1
ATOM 1981 C CA . SER A 1 251 ? -15.712 5.558 36.347 1.00 75.81 251 SER A CA 1
ATOM 1982 C C . SER A 1 251 ? -14.349 5.903 35.745 1.00 75.81 251 SER A C 1
ATOM 1984 O O . SER A 1 251 ? -14.238 6.211 34.558 1.00 75.81 251 SER A O 1
ATOM 1986 N N . ASP A 1 252 ? -13.277 5.703 36.509 1.00 80.44 252 ASP A N 1
ATOM 1987 C CA . ASP A 1 252 ? -11.908 5.981 36.087 1.00 80.44 252 ASP A CA 1
ATOM 1988 C C . ASP A 1 252 ? -11.481 5.168 34.856 1.00 80.44 252 ASP A C 1
ATOM 1990 O O . ASP A 1 252 ? -10.717 5.645 34.012 1.00 80.44 252 ASP A O 1
ATOM 1994 N N . ARG A 1 253 ? -11.947 3.918 34.734 1.00 80.06 253 ARG A N 1
ATOM 1995 C CA . ARG A 1 253 ? -11.686 3.068 33.561 1.00 80.06 253 ARG A CA 1
ATOM 1996 C C . ARG A 1 253 ? -12.446 3.561 32.335 1.00 80.06 253 ARG A C 1
ATOM 1998 O O . ARG A 1 253 ? -11.826 3.667 31.278 1.00 80.06 253 ARG A O 1
ATOM 2005 N N . ALA A 1 254 ? -13.726 3.898 32.484 1.00 84.38 254 ALA A N 1
ATOM 2006 C CA . ALA A 1 254 ? -14.544 4.432 31.397 1.00 84.38 254 ALA A CA 1
ATOM 2007 C C . ALA A 1 254 ? -13.972 5.756 30.862 1.00 84.38 254 ALA A C 1
ATOM 2009 O O . ALA A 1 254 ? -13.785 5.903 29.655 1.00 84.38 254 ALA A O 1
ATOM 2010 N N . TRP A 1 255 ? -13.574 6.674 31.747 1.00 83.38 255 TRP A N 1
ATOM 2011 C CA . TRP A 1 255 ? -12.909 7.924 31.361 1.00 83.38 255 TRP A CA 1
ATOM 2012 C C . TRP A 1 255 ? -11.561 7.688 30.670 1.00 83.38 255 TRP A C 1
ATOM 2014 O O . TRP A 1 255 ? -11.238 8.351 29.683 1.00 83.38 255 TRP A O 1
ATOM 2024 N N . LYS A 1 256 ? -10.771 6.711 31.139 1.00 83.00 256 LYS A N 1
ATOM 2025 C CA . LYS A 1 256 ? -9.513 6.321 30.478 1.00 83.00 256 LYS A CA 1
ATOM 2026 C C . LYS A 1 256 ? -9.743 5.754 29.080 1.00 83.00 256 LYS A C 1
ATOM 2028 O O . LYS A 1 256 ? -8.889 5.961 28.226 1.00 83.00 256 LYS A O 1
ATOM 2033 N N . GLU A 1 257 ? -10.832 5.021 28.860 1.00 85.94 257 GLU A N 1
ATOM 2034 C CA . GLU A 1 257 ? -11.189 4.479 27.546 1.00 85.94 257 GLU A CA 1
ATOM 2035 C C . GLU A 1 257 ? -11.718 5.566 26.604 1.00 85.94 257 GLU A C 1
ATOM 2037 O O . GLU A 1 257 ? -11.304 5.614 25.448 1.00 85.94 257 GLU A O 1
ATOM 2042 N N . ALA A 1 258 ? -12.536 6.493 27.110 1.00 86.75 258 ALA A N 1
ATOM 2043 C CA . ALA A 1 258 ? -13.029 7.643 26.351 1.00 86.75 258 ALA A CA 1
ATOM 2044 C C . ALA A 1 258 ? -11.900 8.574 25.867 1.00 86.75 258 ALA A C 1
ATOM 2046 O O . ALA A 1 258 ? -12.029 9.223 24.834 1.00 86.75 258 ALA A O 1
ATOM 2047 N N . GLY A 1 259 ? -10.775 8.623 26.590 1.00 86.56 259 GLY A N 1
ATOM 2048 C CA . GLY A 1 259 ? -9.582 9.373 26.187 1.00 86.56 259 GLY A CA 1
ATOM 2049 C C . GLY A 1 259 ? -8.696 8.682 25.140 1.00 86.56 259 GLY A C 1
ATOM 2050 O O . GLY A 1 259 ? -7.671 9.248 24.752 1.00 86.56 259 GLY A O 1
ATOM 2051 N N . LEU A 1 260 ? -9.019 7.457 24.707 1.00 88.56 260 LEU A N 1
ATOM 2052 C CA . LEU A 1 260 ? -8.251 6.758 23.673 1.00 88.56 260 LEU A CA 1
ATOM 2053 C C . LEU A 1 260 ? -8.598 7.280 22.275 1.00 88.56 260 LEU A C 1
ATOM 2055 O O . LEU A 1 260 ? -9.687 7.784 22.011 1.00 88.56 260 LEU A O 1
ATOM 2059 N N . LYS A 1 261 ? -7.653 7.141 21.340 1.00 89.31 261 LYS A N 1
ATOM 2060 C CA . LYS A 1 261 ? -7.883 7.530 19.945 1.00 89.31 261 LYS A CA 1
ATOM 2061 C C . LYS A 1 261 ? -8.949 6.618 19.332 1.00 89.31 261 LYS A C 1
ATOM 2063 O O . LYS A 1 261 ? -8.908 5.399 19.522 1.00 89.31 261 LYS A O 1
ATOM 2068 N N . HIS A 1 262 ? -9.843 7.212 18.544 1.00 91.19 262 HIS A N 1
ATOM 2069 C CA . HIS A 1 262 ? -10.818 6.464 17.759 1.00 91.19 262 HIS A CA 1
ATOM 2070 C C . HIS A 1 262 ? -10.101 5.521 16.784 1.00 91.19 262 HIS A C 1
ATOM 2072 O O . HIS A 1 262 ? -9.010 5.818 16.273 1.00 91.19 262 HIS A O 1
ATOM 2078 N N . TYR A 1 263 ? -10.693 4.351 16.581 1.00 90.62 263 TYR A N 1
ATOM 2079 C CA . TYR A 1 263 ? -10.210 3.385 15.609 1.00 90.62 263 TYR A CA 1
ATOM 2080 C C . TYR A 1 263 ? -10.729 3.751 14.216 1.00 90.62 263 TYR A C 1
ATOM 2082 O O . TYR A 1 263 ? -11.918 4.016 14.052 1.00 90.62 263 TYR A O 1
ATOM 2090 N N . ASP A 1 264 ? -9.826 3.776 13.240 1.00 87.06 264 ASP A N 1
ATOM 2091 C CA . ASP A 1 264 ? -10.125 4.034 11.835 1.00 87.06 264 ASP A CA 1
ATOM 2092 C C . ASP A 1 264 ? -9.483 2.920 11.008 1.00 87.06 264 ASP A C 1
ATOM 2094 O O . ASP A 1 264 ? -8.281 2.681 11.117 1.00 87.06 264 ASP A O 1
ATOM 2098 N N . THR A 1 265 ? -10.294 2.243 10.199 1.00 89.81 265 THR A N 1
ATOM 2099 C CA . THR A 1 265 ? -9.869 1.134 9.338 1.00 89.81 265 THR A CA 1
ATOM 2100 C C . THR A 1 265 ? -9.025 1.592 8.149 1.00 89.81 265 THR A C 1
ATOM 2102 O O . THR A 1 265 ? -8.390 0.765 7.502 1.00 89.81 265 THR A O 1
ATOM 2105 N N . PHE A 1 266 ? -9.038 2.887 7.812 1.00 89.50 266 PHE A N 1
ATOM 2106 C CA . PHE A 1 266 ? -8.366 3.407 6.621 1.00 89.50 266 PHE A CA 1
ATOM 2107 C C . PHE A 1 266 ? -6.858 3.136 6.602 1.00 89.50 266 PHE A C 1
ATOM 2109 O O . PHE A 1 266 ? -6.322 2.706 5.579 1.00 89.50 266 PHE A O 1
ATOM 2116 N N . GLU A 1 267 ? -6.179 3.381 7.724 1.00 87.69 267 GLU A N 1
ATOM 2117 C CA . GLU A 1 267 ? -4.729 3.189 7.834 1.00 87.69 267 GLU A CA 1
ATOM 2118 C C . GLU A 1 267 ? -4.345 1.710 7.738 1.00 87.69 267 GLU A C 1
ATOM 2120 O O . GLU A 1 267 ? -3.407 1.376 7.017 1.00 87.69 267 GLU A O 1
ATOM 2125 N N . ASP A 1 268 ? -5.115 0.835 8.388 1.00 91.25 268 ASP A N 1
ATOM 2126 C CA . ASP A 1 268 ? -4.872 -0.611 8.399 1.00 91.25 268 ASP A CA 1
ATOM 2127 C C . ASP A 1 268 ? -5.049 -1.205 6.987 1.00 91.25 268 ASP A C 1
ATOM 2129 O O . ASP A 1 268 ? -4.199 -1.947 6.498 1.00 91.25 268 ASP A O 1
ATOM 2133 N N . TYR A 1 269 ? -6.101 -0.808 6.257 1.00 93.44 269 TYR A N 1
ATOM 2134 C CA . TYR A 1 269 ? -6.264 -1.218 4.856 1.00 93.44 269 TYR A CA 1
ATOM 2135 C C . TYR A 1 269 ? -5.181 -0.636 3.942 1.00 93.44 269 TYR A C 1
ATOM 2137 O O . TYR A 1 269 ? -4.671 -1.345 3.073 1.00 93.44 269 TYR A O 1
ATOM 2145 N N . THR A 1 270 ? -4.822 0.640 4.115 1.00 91.62 270 THR A N 1
ATOM 2146 C CA . THR A 1 270 ? -3.797 1.287 3.281 1.00 91.62 270 THR A CA 1
ATOM 2147 C C . THR A 1 270 ? -2.452 0.584 3.421 1.00 91.62 270 THR A C 1
ATOM 2149 O O . THR A 1 270 ? -1.778 0.361 2.418 1.00 91.62 270 THR A O 1
ATOM 2152 N N . GLU A 1 271 ? -2.076 0.196 4.636 1.00 90.12 271 GLU A N 1
ATOM 2153 C CA . GLU A 1 271 ? -0.856 -0.566 4.887 1.00 90.12 271 GLU A CA 1
ATOM 2154 C C . GLU A 1 271 ? -0.853 -1.906 4.148 1.00 90.12 271 GLU A C 1
ATOM 2156 O O . GLU A 1 271 ? 0.089 -2.194 3.407 1.00 90.12 271 GLU A O 1
ATOM 2161 N N . MET A 1 272 ? -1.925 -2.692 4.287 1.00 93.50 272 MET A N 1
ATOM 2162 C CA . MET A 1 272 ? -2.026 -4.000 3.633 1.00 93.50 272 MET A CA 1
ATOM 2163 C C . MET A 1 272 ? -1.973 -3.881 2.105 1.00 93.50 272 MET A C 1
ATOM 2165 O O . MET A 1 272 ? -1.359 -4.707 1.428 1.00 93.50 272 MET A O 1
ATOM 2169 N N . LEU A 1 273 ? -2.564 -2.825 1.541 1.00 95.00 273 LEU A N 1
ATOM 2170 C CA . LEU A 1 273 ? -2.513 -2.546 0.105 1.00 95.00 273 LEU A CA 1
ATOM 2171 C C . LEU A 1 273 ? -1.126 -2.097 -0.358 1.00 95.00 273 LEU A C 1
ATOM 2173 O O . LEU A 1 273 ? -0.659 -2.542 -1.405 1.00 95.00 273 LEU A O 1
ATOM 2177 N N . VAL A 1 274 ? -0.443 -1.248 0.409 1.00 93.50 274 VAL A N 1
ATOM 2178 C CA . VAL A 1 274 ? 0.943 -0.861 0.113 1.00 93.50 274 VAL A CA 1
ATOM 2179 C C . VAL A 1 274 ? 1.849 -2.095 0.125 1.00 93.50 274 VAL A C 1
ATOM 2181 O O . VAL A 1 274 ? 2.624 -2.292 -0.811 1.00 93.50 274 VAL A O 1
ATOM 2184 N N . GLN A 1 275 ? 1.693 -2.978 1.112 1.00 94.81 275 GLN A N 1
ATOM 2185 C CA . GLN A 1 275 ? 2.427 -4.240 1.177 1.00 94.81 275 GLN A CA 1
ATOM 2186 C C . GLN A 1 275 ? 2.102 -5.168 -0.001 1.00 94.81 275 GLN A C 1
ATOM 2188 O O . GLN A 1 275 ? 3.011 -5.761 -0.583 1.00 94.81 275 GLN A O 1
ATOM 2193 N N . PHE A 1 276 ? 0.832 -5.264 -0.404 1.00 96.00 276 PHE A N 1
ATOM 2194 C CA . PHE A 1 276 ? 0.453 -5.983 -1.621 1.00 96.00 276 PHE A CA 1
ATOM 2195 C C . PHE A 1 276 ? 1.167 -5.413 -2.854 1.00 96.00 276 PHE A C 1
ATOM 2197 O O . PHE A 1 276 ? 1.704 -6.178 -3.656 1.00 96.00 276 PHE A O 1
ATOM 2204 N N . GLY A 1 277 ? 1.233 -4.086 -2.997 1.00 96.00 277 GLY A N 1
ATOM 2205 C CA . GLY A 1 277 ? 1.943 -3.430 -4.098 1.00 96.00 277 GLY A CA 1
ATOM 2206 C C . GLY A 1 277 ? 3.454 -3.684 -4.078 1.00 96.00 277 GLY A C 1
ATOM 2207 O O . GLY A 1 277 ? 4.035 -3.953 -5.127 1.00 96.00 277 GLY A O 1
ATOM 2208 N N . TYR A 1 278 ? 4.088 -3.690 -2.900 1.00 94.56 278 TYR A N 1
ATOM 2209 C CA . TYR A 1 278 ? 5.500 -4.064 -2.749 1.00 94.56 278 TYR A CA 1
ATOM 2210 C C . TYR A 1 278 ? 5.789 -5.466 -3.290 1.00 94.56 278 TYR A C 1
ATOM 2212 O O . TYR A 1 278 ? 6.755 -5.653 -4.027 1.00 94.56 278 TYR A O 1
ATOM 2220 N N . VAL A 1 279 ? 4.931 -6.434 -2.968 1.00 96.06 279 VAL A N 1
ATOM 2221 C CA . VAL A 1 279 ? 5.093 -7.825 -3.407 1.00 96.06 279 VAL A CA 1
ATOM 2222 C C . VAL A 1 279 ? 4.792 -7.986 -4.897 1.00 96.06 279 VAL A C 1
ATOM 2224 O O . VAL A 1 279 ? 5.513 -8.685 -5.605 1.00 96.06 279 VAL A O 1
ATOM 2227 N N . SER A 1 280 ? 3.721 -7.357 -5.380 1.00 96.25 280 SER A N 1
ATOM 2228 C CA . SER A 1 280 ? 3.205 -7.611 -6.726 1.00 96.25 280 SER A CA 1
ATOM 2229 C C . SER A 1 280 ? 3.911 -6.807 -7.819 1.00 96.25 280 SER A C 1
ATOM 2231 O O . SER A 1 280 ? 4.172 -7.362 -8.882 1.00 96.25 280 SER A O 1
ATOM 2233 N N . PHE A 1 281 ? 4.274 -5.539 -7.599 1.00 95.94 281 PHE A N 1
ATOM 2234 C CA . PHE A 1 281 ? 4.832 -4.682 -8.663 1.00 95.94 281 PHE A CA 1
ATOM 2235 C C . PHE A 1 281 ? 6.300 -4.962 -8.969 1.00 95.94 281 PHE A C 1
ATOM 2237 O O . PHE A 1 281 ? 6.729 -4.814 -10.109 1.00 95.94 281 PHE A O 1
ATOM 2244 N N . PHE A 1 282 ? 7.064 -5.356 -7.951 1.00 93.81 282 PHE A N 1
ATOM 2245 C CA . PHE A 1 282 ? 8.519 -5.518 -8.019 1.00 93.81 282 PHE A CA 1
ATOM 2246 C C . PHE A 1 282 ? 8.938 -6.973 -7.791 1.00 93.81 282 PHE A C 1
ATOM 2248 O O . PHE A 1 282 ? 10.021 -7.250 -7.273 1.00 93.81 282 PHE A O 1
ATOM 2255 N N . SER A 1 283 ? 8.080 -7.912 -8.197 1.00 92.88 283 SER A N 1
ATOM 2256 C CA . SER A 1 283 ? 8.298 -9.350 -8.006 1.00 92.88 283 SER A CA 1
ATOM 2257 C C . SER A 1 283 ? 9.590 -9.847 -8.671 1.00 92.88 283 SER A C 1
ATOM 2259 O O . SER A 1 283 ? 10.288 -10.691 -8.110 1.00 92.88 283 SER A O 1
ATOM 2261 N N . LEU A 1 284 ? 9.961 -9.257 -9.816 1.00 90.25 284 LEU A N 1
ATOM 2262 C CA . LEU A 1 284 ? 11.215 -9.544 -10.520 1.00 90.25 284 LEU A CA 1
ATOM 2263 C C . LEU A 1 284 ? 12.459 -9.040 -9.771 1.00 90.25 284 LEU A C 1
ATOM 2265 O O . LEU A 1 284 ? 13.520 -9.649 -9.879 1.00 90.25 284 LEU A O 1
ATOM 2269 N N . ALA A 1 285 ? 12.342 -7.940 -9.022 1.00 89.50 285 ALA A N 1
ATOM 2270 C CA . ALA A 1 285 ? 13.464 -7.359 -8.289 1.00 89.50 285 ALA A CA 1
ATOM 2271 C C . ALA A 1 285 ? 13.746 -8.128 -6.990 1.00 89.50 285 ALA A C 1
ATOM 2273 O O . ALA A 1 285 ? 14.904 -8.349 -6.640 1.00 89.50 285 ALA A O 1
ATOM 2274 N N . PHE A 1 286 ? 12.698 -8.559 -6.277 1.00 90.81 286 PHE A N 1
ATOM 2275 C CA . PHE A 1 286 ? 12.842 -9.232 -4.986 1.00 90.81 286 PHE A CA 1
ATOM 2276 C C . PHE A 1 286 ? 11.873 -10.420 -4.820 1.00 90.81 286 PHE A C 1
ATOM 2278 O O . PHE A 1 286 ? 10.822 -10.294 -4.188 1.00 90.81 286 PHE A O 1
ATOM 2285 N N . PRO A 1 287 ? 12.247 -11.618 -5.306 1.00 91.75 287 PRO A N 1
ATOM 2286 C CA . PRO A 1 287 ? 11.392 -12.809 -5.246 1.00 91.75 287 PRO A CA 1
ATOM 2287 C C . PRO A 1 287 ? 11.050 -13.297 -3.829 1.00 91.75 287 PRO A C 1
ATOM 2289 O O . PRO A 1 287 ? 10.082 -14.030 -3.652 1.00 91.75 287 PRO A O 1
ATOM 2292 N N . LEU A 1 288 ? 11.823 -12.901 -2.808 1.00 91.56 288 LEU A N 1
ATOM 2293 C CA . LEU A 1 288 ? 11.563 -13.243 -1.402 1.00 91.56 288 LEU A CA 1
ATOM 2294 C C . LEU A 1 288 ? 10.532 -12.313 -0.730 1.00 91.56 288 LEU A C 1
ATOM 2296 O O . LEU A 1 288 ? 10.156 -12.562 0.417 1.00 91.56 288 LEU A O 1
ATOM 2300 N N . ALA A 1 289 ? 10.032 -11.280 -1.423 1.00 93.56 289 ALA A N 1
ATOM 2301 C CA . ALA A 1 289 ? 9.019 -10.366 -0.889 1.00 93.56 289 ALA A CA 1
ATOM 2302 C C . ALA A 1 289 ? 7.767 -11.084 -0.339 1.00 93.56 289 ALA A C 1
ATOM 2304 O O . ALA A 1 289 ? 7.367 -10.765 0.781 1.00 93.56 289 ALA A O 1
ATOM 2305 N N . PRO A 1 290 ? 7.161 -12.080 -1.026 1.00 96.25 290 PRO A N 1
ATOM 2306 C CA . PRO A 1 290 ? 5.984 -12.776 -0.504 1.00 96.25 290 PRO A CA 1
ATOM 2307 C C . PRO A 1 290 ? 6.230 -13.464 0.845 1.00 96.25 290 PRO A C 1
ATOM 2309 O O . PRO A 1 290 ? 5.346 -13.469 1.697 1.00 96.25 290 PRO A O 1
ATOM 2312 N N . LEU A 1 291 ? 7.432 -14.009 1.069 1.00 95.00 291 LEU A N 1
ATOM 2313 C CA . LEU A 1 291 ? 7.785 -14.660 2.333 1.00 95.00 291 LEU A CA 1
ATOM 2314 C C . LEU A 1 291 ? 7.869 -13.641 3.476 1.00 95.00 291 LEU A C 1
ATOM 2316 O O . LEU A 1 291 ? 7.321 -13.880 4.552 1.00 95.00 291 LEU A O 1
ATOM 2320 N N . LEU A 1 292 ? 8.506 -12.489 3.237 1.00 93.50 292 LEU A N 1
ATOM 2321 C CA . LEU A 1 292 ? 8.548 -11.407 4.225 1.00 93.50 292 LEU A CA 1
ATOM 2322 C C . LEU A 1 292 ? 7.150 -10.851 4.509 1.00 93.50 292 LEU A C 1
ATOM 2324 O O . LEU A 1 292 ? 6.812 -10.608 5.663 1.00 93.50 292 LEU A O 1
ATOM 2328 N N . ALA A 1 293 ? 6.321 -10.701 3.475 1.00 95.31 293 ALA A N 1
ATOM 2329 C CA . ALA A 1 293 ? 4.936 -10.271 3.618 1.00 95.31 293 ALA A CA 1
ATOM 2330 C C . ALA A 1 293 ? 4.095 -11.272 4.426 1.00 95.31 293 ALA A C 1
ATOM 2332 O O . ALA A 1 293 ? 3.279 -10.863 5.245 1.00 95.31 293 ALA A O 1
ATOM 2333 N N . LEU A 1 294 ? 4.299 -12.577 4.233 1.00 95.94 294 LEU A N 1
ATOM 2334 C CA . LEU A 1 294 ? 3.613 -13.607 5.009 1.00 95.94 294 LEU A CA 1
ATOM 2335 C C . LEU A 1 294 ? 3.986 -13.532 6.493 1.00 95.94 294 LEU A C 1
ATOM 2337 O O . LEU A 1 294 ? 3.100 -13.517 7.345 1.00 95.94 294 LEU A O 1
ATOM 2341 N N . LEU A 1 295 ? 5.287 -13.459 6.797 1.00 94.12 295 LEU A N 1
ATOM 2342 C CA . LEU A 1 295 ? 5.774 -13.295 8.169 1.00 94.12 295 LEU A CA 1
ATOM 2343 C C . LEU A 1 295 ? 5.207 -12.025 8.800 1.00 94.12 295 LEU A C 1
ATOM 2345 O O . LEU A 1 295 ? 4.749 -12.064 9.943 1.00 94.12 295 LEU A O 1
ATOM 2349 N N . ASN A 1 296 ? 5.180 -10.932 8.033 1.00 93.50 296 ASN A N 1
ATOM 2350 C CA . ASN A 1 296 ? 4.581 -9.693 8.483 1.00 93.50 296 ASN A CA 1
ATOM 2351 C C . ASN A 1 296 ? 3.098 -9.872 8.816 1.00 93.50 296 ASN A C 1
ATOM 2353 O O . ASN A 1 296 ? 2.699 -9.600 9.936 1.00 93.50 296 ASN A O 1
ATOM 2357 N N . ASN A 1 297 ? 2.297 -10.426 7.904 1.00 94.75 297 ASN A N 1
ATOM 2358 C CA . ASN A 1 297 ? 0.855 -10.598 8.103 1.00 94.75 297 ASN A CA 1
ATOM 2359 C C . ASN A 1 297 ? 0.515 -11.464 9.326 1.00 94.75 297 ASN A C 1
ATOM 2361 O O . ASN A 1 297 ? -0.485 -11.220 9.999 1.00 94.75 297 ASN A O 1
ATOM 2365 N N . VAL A 1 298 ? 1.338 -12.474 9.633 1.00 95.00 298 VAL A N 1
ATOM 2366 C CA . VAL A 1 298 ? 1.163 -13.308 10.835 1.00 95.00 298 VAL A CA 1
ATOM 2367 C C . VAL A 1 298 ? 1.387 -12.499 12.113 1.00 95.00 298 VAL A C 1
ATOM 2369 O O . VAL A 1 298 ? 0.633 -12.657 13.077 1.00 95.00 298 VAL A O 1
ATOM 2372 N N . LEU A 1 299 ? 2.408 -11.638 12.130 1.00 92.06 299 LEU A N 1
ATOM 2373 C CA . LEU A 1 299 ? 2.648 -10.720 13.243 1.00 92.06 299 LEU A CA 1
ATOM 2374 C C . LEU A 1 299 ? 1.553 -9.652 13.310 1.00 92.06 299 LEU A C 1
ATOM 2376 O O . LEU A 1 299 ? 1.023 -9.402 14.393 1.00 92.06 299 LEU A O 1
ATOM 2380 N N . GLU A 1 300 ? 1.160 -9.108 12.161 1.00 92.75 300 GLU A N 1
ATOM 2381 C CA . GLU A 1 300 ? 0.218 -8.001 12.054 1.00 92.75 300 GLU A CA 1
ATOM 2382 C C . GLU A 1 300 ? -1.172 -8.380 12.560 1.00 92.75 300 GLU A C 1
ATOM 2384 O O . GLU A 1 300 ? -1.780 -7.657 13.343 1.00 92.75 300 GLU A O 1
ATOM 2389 N N . LEU A 1 301 ? -1.623 -9.605 12.269 1.00 93.62 301 LEU A N 1
ATOM 2390 C CA . LEU A 1 301 ? -2.870 -10.133 12.825 1.00 93.62 301 LEU A CA 1
ATOM 2391 C C . LEU A 1 301 ? -2.900 -10.064 14.366 1.00 93.62 301 LEU A C 1
ATOM 2393 O O . LEU A 1 301 ? -3.956 -9.864 14.972 1.00 93.62 301 LEU A O 1
ATOM 2397 N N . ARG A 1 302 ? -1.749 -10.255 15.024 1.00 93.25 302 ARG A N 1
ATOM 2398 C CA . ARG A 1 302 ? -1.635 -10.200 16.489 1.00 93.25 302 ARG A CA 1
ATOM 2399 C C . ARG A 1 302 ? -1.448 -8.773 16.997 1.00 93.25 302 ARG A C 1
ATOM 2401 O O . ARG A 1 302 ? -2.037 -8.440 18.030 1.00 93.25 302 ARG A O 1
ATOM 2408 N N . THR A 1 303 ? -0.657 -7.946 16.316 1.00 92.69 303 THR A N 1
ATOM 2409 C CA . THR A 1 303 ? -0.432 -6.547 16.711 1.00 92.69 303 THR A CA 1
ATOM 2410 C C . THR A 1 303 ? -1.700 -5.712 16.535 1.00 92.69 303 THR A C 1
ATOM 2412 O O . THR A 1 303 ? -2.032 -4.956 17.447 1.00 92.69 303 THR A O 1
ATOM 2415 N N . ASP A 1 304 ? -2.486 -5.928 15.478 1.00 92.25 304 ASP A N 1
ATOM 2416 C CA . ASP A 1 304 ? -3.775 -5.263 15.253 1.00 92.25 304 ASP A CA 1
ATOM 2417 C C . ASP A 1 304 ? -4.830 -5.653 16.286 1.00 92.25 304 ASP A C 1
ATOM 2419 O O . ASP A 1 304 ? -5.514 -4.790 16.850 1.00 92.25 304 ASP A O 1
ATOM 2423 N N . ALA A 1 305 ? -4.923 -6.944 16.619 1.00 93.50 305 ALA A N 1
ATOM 2424 C CA . ALA A 1 305 ? -5.796 -7.405 17.695 1.00 93.50 305 ALA A CA 1
ATOM 2425 C C . ALA A 1 305 ? -5.407 -6.756 19.035 1.00 93.50 305 ALA A C 1
ATOM 2427 O O . ALA A 1 305 ? -6.259 -6.272 19.784 1.00 93.50 305 ALA A O 1
ATOM 2428 N N . PHE A 1 306 ? -4.106 -6.679 19.327 1.00 92.69 306 PHE A N 1
ATOM 2429 C CA . PHE A 1 306 ? -3.617 -6.019 20.530 1.00 92.69 306 PHE A CA 1
ATOM 2430 C C . PHE A 1 306 ? -3.909 -4.508 20.527 1.00 92.69 306 PHE A C 1
ATOM 2432 O O . PHE A 1 306 ? -4.340 -3.974 21.554 1.00 92.69 306 PHE A O 1
ATOM 2439 N N . LYS A 1 307 ? -3.716 -3.832 19.387 1.00 91.00 307 LYS A N 1
ATOM 2440 C CA . LYS A 1 307 ? -4.014 -2.408 19.159 1.00 91.00 307 LYS A CA 1
ATOM 2441 C C . LYS A 1 307 ? -5.484 -2.110 19.469 1.00 91.00 307 LYS A C 1
ATOM 2443 O O . LYS A 1 307 ? -5.775 -1.220 20.273 1.00 91.00 307 LYS A O 1
ATOM 2448 N N . LEU A 1 308 ? -6.405 -2.910 18.933 1.00 91.38 308 LEU A N 1
ATOM 2449 C CA . LEU A 1 308 ? -7.842 -2.789 19.197 1.00 91.38 308 LEU A CA 1
ATOM 2450 C C . LEU A 1 308 ? -8.201 -2.983 20.676 1.00 91.38 308 LEU A C 1
ATOM 2452 O O . LEU A 1 308 ? -9.018 -2.234 21.204 1.00 91.38 308 LEU A O 1
ATOM 2456 N N . CYS A 1 309 ? -7.579 -3.944 21.363 1.00 90.88 309 CYS A N 1
ATOM 2457 C CA . CYS A 1 309 ? -7.901 -4.231 22.763 1.00 90.88 309 CYS A CA 1
ATOM 2458 C C . CYS A 1 309 ? -7.270 -3.255 23.772 1.00 90.88 309 CYS A C 1
ATOM 2460 O O . CYS A 1 309 ? -7.825 -3.059 24.853 1.00 90.88 309 CYS A O 1
ATOM 2462 N N . HIS A 1 310 ? -6.101 -2.672 23.476 1.00 87.44 310 HIS A N 1
ATOM 2463 C CA . HIS A 1 310 ? -5.301 -1.965 24.489 1.00 87.44 310 HIS A CA 1
ATOM 2464 C C . HIS A 1 310 ? -4.954 -0.511 24.163 1.00 87.44 310 HIS A C 1
ATOM 2466 O O . HIS A 1 310 ? -4.608 0.235 25.089 1.00 87.44 310 HIS A O 1
ATOM 2472 N N . THR A 1 311 ? -5.010 -0.078 22.902 1.00 88.69 311 THR A N 1
ATOM 2473 C CA . THR A 1 311 ? -4.560 1.273 22.513 1.00 88.69 311 THR A CA 1
ATOM 2474 C C . THR A 1 311 ? -5.660 2.139 21.906 1.00 88.69 311 THR A C 1
ATOM 2476 O O . THR A 1 311 ? -5.506 3.362 21.869 1.00 88.69 311 THR A O 1
ATOM 2479 N N . ARG A 1 312 ? -6.781 1.544 21.487 1.00 90.38 312 ARG A N 1
ATOM 2480 C CA . ARG A 1 312 ? -7.908 2.241 20.856 1.00 90.38 312 ARG A CA 1
ATOM 2481 C C . ARG A 1 312 ? -9.167 2.197 21.710 1.00 90.38 312 ARG A C 1
ATOM 2483 O O . ARG A 1 312 ? -9.330 1.321 22.553 1.00 90.38 312 ARG A O 1
ATOM 2490 N N . GLN A 1 313 ? -10.039 3.175 21.487 1.00 91.69 313 GLN A N 1
ATOM 2491 C CA . GLN A 1 313 ? -11.404 3.137 22.000 1.00 91.69 313 GLN A CA 1
ATOM 2492 C C . GLN A 1 313 ? -12.194 2.066 21.240 1.00 91.69 313 GLN A C 1
ATOM 2494 O O . GLN A 1 313 ? -11.992 1.909 20.031 1.00 91.69 313 GLN A O 1
ATOM 2499 N N . ARG A 1 314 ? -13.106 1.357 21.920 1.00 91.56 314 ARG A N 1
ATOM 2500 C CA . ARG A 1 314 ? -13.969 0.362 21.276 1.00 91.56 314 ARG A CA 1
ATOM 2501 C C . ARG A 1 314 ? -14.758 0.995 20.114 1.00 91.56 314 ARG A C 1
ATOM 2503 O O . ARG A 1 314 ? -15.567 1.891 20.361 1.00 91.56 314 ARG A O 1
ATOM 2510 N N . PRO A 1 315 ? -14.567 0.536 18.862 1.00 91.25 315 PRO A N 1
ATOM 2511 C CA . PRO A 1 315 ? -15.329 1.050 17.733 1.00 91.25 315 PRO A CA 1
ATOM 2512 C C . PRO A 1 315 ? -16.785 0.580 17.788 1.00 91.25 315 PRO A C 1
ATOM 2514 O O . PRO A 1 315 ? -17.096 -0.506 18.288 1.00 91.25 315 PRO A O 1
ATOM 2517 N N . LEU A 1 316 ? -17.682 1.389 17.225 1.00 90.19 316 LEU A N 1
ATOM 2518 C CA . LEU A 1 316 ? -19.071 0.997 17.013 1.00 90.19 316 LEU A CA 1
ATOM 2519 C C . LEU A 1 316 ? -19.146 -0.058 15.902 1.00 90.19 316 LEU A C 1
ATOM 2521 O O . LEU A 1 316 ? -18.527 0.087 14.845 1.00 90.19 316 LEU A O 1
ATOM 2525 N N . ALA A 1 317 ? -19.909 -1.123 16.142 1.00 91.44 317 ALA A N 1
ATOM 2526 C CA . ALA A 1 317 ? -20.065 -2.209 15.184 1.00 91.44 317 ALA A CA 1
ATOM 2527 C C . ALA A 1 317 ? -20.924 -1.758 13.993 1.00 91.44 317 ALA A C 1
ATOM 2529 O O . ALA A 1 317 ? -22.096 -1.424 14.157 1.00 91.44 317 ALA A O 1
ATOM 2530 N N . HIS A 1 318 ? -20.345 -1.795 12.794 1.00 86.00 318 HIS A N 1
ATOM 2531 C CA . HIS A 1 318 ? -21.035 -1.510 11.538 1.00 86.00 318 HIS A CA 1
ATOM 2532 C C . HIS A 1 318 ? -21.089 -2.779 10.687 1.00 86.00 318 HIS A C 1
ATOM 2534 O O . HIS A 1 318 ? -20.104 -3.508 10.584 1.00 86.00 318 HIS A O 1
ATOM 2540 N N . LYS A 1 319 ? -22.242 -3.054 10.070 1.00 88.62 319 LYS A N 1
ATOM 2541 C CA . LYS A 1 319 ? -22.371 -4.155 9.108 1.00 88.62 319 LYS A CA 1
ATOM 2542 C C . LYS A 1 319 ? -21.810 -3.706 7.757 1.00 88.62 319 LYS A C 1
ATOM 2544 O O . LYS A 1 319 ? -22.228 -2.673 7.242 1.00 88.62 319 LYS A O 1
ATOM 2549 N N . ALA A 1 320 ? -20.911 -4.496 7.180 1.00 86.25 320 ALA A N 1
ATOM 2550 C CA . ALA A 1 320 ? -20.371 -4.292 5.838 1.00 86.25 320 ALA A CA 1
ATOM 2551 C C . ALA A 1 320 ? -20.513 -5.586 5.024 1.00 86.25 320 ALA A C 1
ATOM 2553 O O . ALA A 1 320 ? -20.333 -6.677 5.561 1.00 86.25 320 ALA A O 1
ATOM 2554 N N . SER A 1 321 ? -20.846 -5.474 3.736 1.00 83.94 321 SER A N 1
ATOM 2555 C CA . SER A 1 321 ? -20.991 -6.621 2.822 1.00 83.94 321 SER A CA 1
ATOM 2556 C C . SER A 1 321 ? -19.658 -7.124 2.252 1.00 83.94 321 SER A C 1
ATOM 2558 O O . SER A 1 321 ? -19.632 -8.130 1.550 1.00 83.94 321 SER A O 1
ATOM 2560 N N . GLY A 1 322 ? -18.553 -6.433 2.541 1.00 88.69 322 GLY A N 1
ATOM 2561 C CA . GLY A 1 322 ? -17.201 -6.773 2.110 1.00 88.69 322 GLY A CA 1
ATOM 2562 C C . GLY A 1 322 ? -16.218 -5.661 2.469 1.00 88.69 322 GLY A C 1
ATOM 2563 O O . GLY A 1 322 ? -16.553 -4.749 3.223 1.00 88.69 322 GLY A O 1
ATOM 2564 N N . ILE A 1 323 ? -15.020 -5.705 1.883 1.00 91.06 323 ILE A N 1
ATOM 2565 C CA . ILE A 1 323 ? -13.982 -4.680 2.099 1.00 91.06 323 ILE A CA 1
ATOM 2566 C C . ILE A 1 323 ? -14.307 -3.339 1.412 1.00 91.06 323 ILE A C 1
ATOM 2568 O O . ILE A 1 323 ? -13.646 -2.340 1.654 1.00 91.06 323 ILE A O 1
ATOM 2572 N N . GLY A 1 324 ? -15.331 -3.282 0.555 1.00 91.06 324 GLY A N 1
ATOM 2573 C CA . GLY A 1 324 ? -15.757 -2.050 -0.110 1.00 91.06 324 GLY A CA 1
ATOM 2574 C C . GLY A 1 324 ? -14.797 -1.603 -1.215 1.00 91.06 324 GLY A C 1
ATOM 2575 O O . GLY A 1 324 ? -14.322 -2.417 -2.006 1.00 91.06 324 GLY A O 1
ATOM 2576 N N . VAL A 1 325 ? -14.518 -0.297 -1.277 1.00 93.12 325 VAL A N 1
ATOM 2577 C CA . VAL A 1 325 ? -13.730 0.334 -2.354 1.00 93.12 325 VAL A CA 1
ATOM 2578 C C . VAL A 1 325 ? -12.323 -0.252 -2.513 1.00 93.12 325 VAL A C 1
ATOM 2580 O O . VAL A 1 325 ? -11.774 -0.256 -3.613 1.00 93.12 325 VAL A O 1
ATOM 2583 N N . TRP A 1 326 ? -11.767 -0.817 -1.442 1.00 94.50 326 TRP A N 1
ATOM 2584 C CA . TRP A 1 326 ? -10.458 -1.463 -1.441 1.00 94.50 326 TRP A CA 1
ATOM 2585 C C . TRP A 1 326 ? -10.358 -2.627 -2.431 1.00 94.50 326 TRP A C 1
ATOM 2587 O O . TRP A 1 326 ? -9.290 -2.842 -2.996 1.00 94.50 326 TRP A O 1
ATOM 2597 N N . LEU A 1 327 ? -11.462 -3.332 -2.714 1.00 93.31 327 LEU A N 1
ATOM 2598 C CA . LEU A 1 327 ? -11.473 -4.393 -3.726 1.00 93.31 327 LEU A CA 1
ATOM 2599 C C . LEU A 1 327 ? -11.199 -3.834 -5.127 1.00 93.31 327 LEU A C 1
ATOM 2601 O O . LEU A 1 327 ? -10.393 -4.391 -5.867 1.00 93.31 327 LEU A O 1
ATOM 2605 N N . HIS A 1 328 ? -11.821 -2.707 -5.474 1.00 92.94 328 HIS A N 1
ATOM 2606 C CA . HIS A 1 328 ? -11.573 -2.037 -6.751 1.00 92.94 328 HIS A CA 1
ATOM 2607 C C . HIS A 1 328 ? -10.140 -1.514 -6.841 1.00 92.94 328 HIS A C 1
ATOM 2609 O O . HIS A 1 328 ? -9.510 -1.618 -7.891 1.00 92.94 328 HIS A O 1
ATOM 2615 N N . VAL A 1 329 ? -9.593 -1.011 -5.731 1.00 95.00 329 VAL A N 1
ATOM 2616 C CA . VAL A 1 329 ? -8.184 -0.605 -5.665 1.00 95.00 329 VAL A CA 1
ATOM 2617 C C . VAL A 1 329 ? -7.261 -1.799 -5.917 1.00 95.00 329 VAL A C 1
ATOM 2619 O O . VAL A 1 329 ? -6.372 -1.699 -6.757 1.00 95.00 329 VAL A O 1
ATOM 2622 N N . LEU A 1 330 ? -7.502 -2.949 -5.278 1.00 95.31 330 LEU A N 1
ATOM 2623 C CA . LEU A 1 330 ? -6.733 -4.177 -5.512 1.00 95.31 330 LEU A CA 1
ATOM 2624 C C . LEU A 1 330 ? -6.827 -4.657 -6.968 1.00 95.31 330 LEU A C 1
ATOM 2626 O O . LEU A 1 330 ? -5.821 -5.078 -7.535 1.00 95.31 330 LEU A O 1
ATOM 2630 N N . GLN A 1 331 ? -7.999 -4.549 -7.603 1.00 93.94 331 GLN A N 1
ATOM 2631 C CA . GLN A 1 331 ? -8.170 -4.871 -9.024 1.00 93.94 331 GLN A CA 1
ATOM 2632 C C . GLN A 1 331 ? -7.310 -3.966 -9.915 1.00 93.94 331 GLN A C 1
ATOM 2634 O O . GLN A 1 331 ? -6.572 -4.472 -10.760 1.00 93.94 331 GLN A O 1
ATOM 2639 N N . VAL A 1 332 ? -7.335 -2.648 -9.695 1.00 94.94 332 VAL A N 1
ATOM 2640 C CA . VAL A 1 332 ? -6.485 -1.700 -10.436 1.00 94.94 332 VAL A CA 1
ATOM 2641 C C . VAL A 1 332 ? -5.005 -1.988 -10.185 1.00 94.94 332 VAL A C 1
ATOM 2643 O O . VAL A 1 332 ? -4.223 -2.058 -11.129 1.00 94.94 332 VAL A O 1
ATOM 2646 N N . MET A 1 333 ? -4.621 -2.231 -8.930 1.00 96.00 333 MET A N 1
ATOM 2647 C CA . MET A 1 333 ? -3.250 -2.596 -8.583 1.00 96.00 333 MET A CA 1
ATOM 2648 C C . MET A 1 333 ? -2.820 -3.894 -9.271 1.00 96.00 333 MET A C 1
ATOM 2650 O O . MET A 1 333 ? -1.713 -3.952 -9.780 1.00 96.00 333 MET A O 1
ATOM 2654 N N . SER A 1 334 ? -3.673 -4.913 -9.378 1.00 95.88 334 SER A N 1
ATOM 2655 C CA . SER A 1 334 ? -3.307 -6.152 -10.083 1.00 95.88 334 SER A CA 1
ATOM 2656 C C . SER A 1 334 ? -2.975 -5.924 -11.565 1.00 95.88 334 SER A C 1
ATOM 2658 O O . SER A 1 334 ? -2.043 -6.535 -12.081 1.00 95.88 334 SER A O 1
ATOM 2660 N N . VAL A 1 335 ? -3.667 -4.992 -12.232 1.00 96.38 335 VAL A N 1
ATOM 2661 C CA . VAL A 1 335 ? -3.342 -4.586 -13.609 1.00 96.38 335 VAL A CA 1
ATOM 2662 C C . VAL A 1 335 ? -2.020 -3.823 -13.635 1.00 96.38 335 VAL A C 1
ATOM 2664 O O . VAL A 1 335 ? -1.140 -4.160 -14.422 1.00 96.38 335 VAL A O 1
ATOM 2667 N N . LEU A 1 336 ? -1.834 -2.856 -12.728 1.00 96.31 336 LEU A N 1
ATOM 2668 C CA . LEU A 1 336 ? -0.564 -2.134 -12.592 1.00 96.31 336 LEU A CA 1
ATOM 2669 C C . LEU A 1 336 ? 0.610 -3.082 -12.312 1.00 96.31 336 LEU A C 1
ATOM 2671 O O . LEU A 1 336 ? 1.693 -2.860 -12.832 1.00 96.31 336 LEU A O 1
ATOM 2675 N N . ALA A 1 337 ? 0.405 -4.164 -11.560 1.00 97.25 337 ALA A N 1
ATOM 2676 C CA . ALA A 1 337 ? 1.430 -5.169 -11.314 1.00 97.25 337 ALA A CA 1
ATOM 2677 C C . ALA A 1 337 ? 1.884 -5.848 -12.609 1.00 97.25 337 ALA A C 1
ATOM 2679 O O . ALA A 1 337 ? 3.086 -5.975 -12.837 1.00 97.25 337 ALA A O 1
ATOM 2680 N N . VAL A 1 338 ? 0.947 -6.251 -13.474 1.00 96.81 338 VAL A N 1
ATOM 2681 C CA . VAL A 1 338 ? 1.281 -6.838 -14.782 1.00 96.81 338 VAL A CA 1
ATOM 2682 C C . VAL A 1 338 ? 2.078 -5.838 -15.617 1.00 96.81 338 VAL A C 1
ATOM 2684 O O . VAL A 1 338 ? 3.166 -6.176 -16.083 1.00 96.81 338 VAL A O 1
ATOM 2687 N N . LEU A 1 339 ? 1.591 -4.598 -15.727 1.00 95.88 339 LEU A N 1
ATOM 2688 C CA . LEU A 1 339 ? 2.255 -3.540 -16.493 1.00 95.88 339 LEU A CA 1
ATOM 2689 C C . LEU A 1 339 ? 3.670 -3.262 -15.972 1.00 95.88 339 LEU A C 1
ATOM 2691 O O . LEU A 1 339 ? 4.624 -3.249 -16.745 1.00 95.88 339 LEU A O 1
ATOM 2695 N N . THR A 1 340 ? 3.836 -3.104 -14.659 1.00 95.25 340 THR A N 1
ATOM 2696 C CA . THR A 1 340 ? 5.127 -2.777 -14.045 1.00 95.25 340 THR A CA 1
ATOM 2697 C C . THR A 1 340 ? 6.133 -3.911 -14.177 1.00 95.25 340 THR A C 1
ATOM 2699 O O . THR A 1 340 ? 7.295 -3.642 -14.481 1.00 95.25 340 THR A O 1
ATOM 2702 N N . ASN A 1 341 ? 5.733 -5.176 -14.007 1.00 94.75 341 ASN A N 1
ATOM 2703 C CA . ASN A 1 341 ? 6.655 -6.297 -14.221 1.00 94.75 341 ASN A CA 1
ATOM 2704 C C . ASN A 1 341 ? 7.021 -6.457 -15.706 1.00 94.75 341 ASN A C 1
ATOM 2706 O O . ASN A 1 341 ? 8.179 -6.731 -16.008 1.00 94.75 341 ASN A O 1
ATOM 2710 N N . CYS A 1 342 ? 6.086 -6.229 -16.635 1.00 94.25 342 CYS A N 1
ATOM 2711 C CA . CYS A 1 342 ? 6.385 -6.237 -18.071 1.00 94.25 342 CYS A CA 1
ATOM 2712 C C . CYS A 1 342 ? 7.352 -5.102 -18.441 1.00 94.25 342 CYS A C 1
ATOM 2714 O O . CYS A 1 342 ? 8.347 -5.327 -19.126 1.00 94.25 342 CYS A O 1
ATOM 2716 N N . PHE A 1 343 ? 7.134 -3.899 -17.911 1.00 91.50 343 PHE A N 1
ATOM 2717 C CA . PHE A 1 343 ? 8.020 -2.760 -18.138 1.00 91.50 343 PHE A CA 1
ATOM 2718 C C . PHE A 1 343 ? 9.423 -2.997 -17.546 1.00 91.50 343 PHE A C 1
ATOM 2720 O O . PHE A 1 343 ? 10.429 -2.739 -18.207 1.00 91.50 343 PHE A O 1
ATOM 2727 N N . ASN A 1 344 ? 9.508 -3.601 -16.355 1.00 89.88 344 ASN A N 1
ATOM 2728 C CA . ASN A 1 344 ? 10.768 -4.079 -15.772 1.00 89.88 344 ASN A CA 1
ATOM 2729 C C . ASN A 1 344 ? 11.464 -5.131 -16.649 1.00 89.88 344 ASN A C 1
ATOM 2731 O O . ASN A 1 344 ? 12.685 -5.103 -16.813 1.00 89.88 344 ASN A O 1
ATOM 2735 N N . LEU A 1 345 ? 10.701 -6.052 -17.239 1.00 90.00 345 LEU A N 1
ATOM 2736 C CA . LEU A 1 345 ? 11.230 -7.067 -18.145 1.00 90.00 345 LEU A CA 1
ATOM 2737 C C . LEU A 1 345 ? 11.787 -6.450 -19.441 1.00 90.00 345 LEU A C 1
ATOM 2739 O O . LEU A 1 345 ? 12.823 -6.890 -19.939 1.00 90.00 345 LEU A O 1
ATOM 2743 N N . ALA A 1 346 ? 11.133 -5.411 -19.966 1.00 88.25 346 ALA A N 1
ATOM 2744 C CA . ALA A 1 346 ? 11.564 -4.709 -21.172 1.00 88.25 346 ALA A CA 1
ATOM 2745 C C . ALA A 1 346 ? 12.815 -3.846 -20.953 1.00 88.25 346 ALA A C 1
ATOM 2747 O O . ALA A 1 346 ? 13.733 -3.895 -21.773 1.00 88.25 346 ALA A O 1
ATOM 2748 N N . TYR A 1 347 ? 12.870 -3.072 -19.866 1.00 84.12 347 TYR A N 1
ATOM 2749 C CA . TYR A 1 347 ? 13.866 -2.001 -19.724 1.00 84.12 347 TYR A CA 1
ATOM 2750 C C . TYR A 1 347 ? 14.859 -2.201 -18.584 1.00 84.12 347 TYR A C 1
ATOM 2752 O O . TYR A 1 347 ? 16.015 -1.818 -18.726 1.00 84.12 347 TYR A O 1
ATOM 2760 N N . SER A 1 348 ? 14.443 -2.810 -17.476 1.00 84.12 348 SER A N 1
ATOM 2761 C CA . SER A 1 348 ? 15.253 -2.851 -16.250 1.00 84.12 348 SER A CA 1
ATOM 2762 C C . SER A 1 348 ? 16.037 -4.150 -16.073 1.00 84.12 348 SER A C 1
ATOM 2764 O O . SER A 1 348 ? 16.976 -4.206 -15.281 1.00 84.12 348 SER A O 1
ATOM 2766 N N . THR A 1 349 ? 15.664 -5.213 -16.789 1.00 84.12 349 THR A N 1
ATOM 2767 C CA . THR A 1 349 ? 16.304 -6.529 -16.680 1.00 84.12 349 THR A CA 1
ATOM 2768 C C . THR A 1 349 ? 16.859 -7.018 -18.020 1.00 84.12 349 THR A C 1
ATOM 2770 O O . THR A 1 349 ? 16.297 -6.767 -19.090 1.00 84.12 349 THR A O 1
ATOM 2773 N N . SER A 1 350 ? 17.951 -7.785 -17.948 1.00 81.56 350 SER A N 1
ATOM 2774 C CA . SER A 1 350 ? 18.539 -8.530 -19.073 1.00 81.56 350 SER A CA 1
ATOM 2775 C C . SER A 1 350 ? 18.075 -9.994 -19.118 1.00 81.56 350 SER A C 1
ATOM 2777 O O . SER A 1 350 ? 18.677 -10.830 -19.788 1.00 81.56 350 SER A O 1
ATOM 2779 N N . LEU A 1 351 ? 16.990 -10.334 -18.405 1.00 84.12 351 LEU A N 1
ATOM 2780 C CA . LEU A 1 351 ? 16.480 -11.710 -18.333 1.00 84.12 351 LEU A CA 1
ATOM 2781 C C . LEU A 1 351 ? 16.099 -12.249 -19.715 1.00 84.12 351 LEU A C 1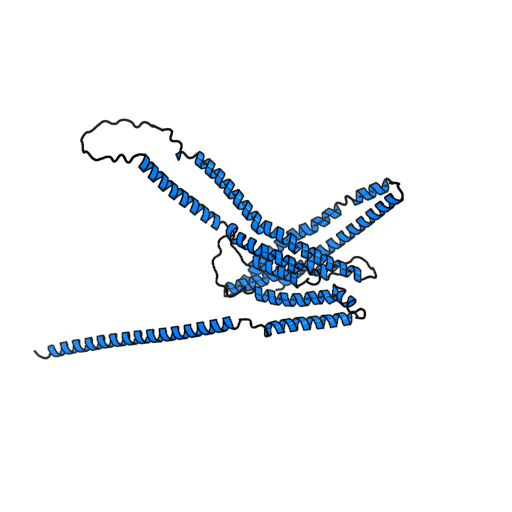
ATOM 2783 O O . LEU A 1 351 ? 16.459 -13.377 -20.045 1.00 84.12 351 LEU A O 1
ATOM 2787 N N . LEU A 1 352 ? 15.418 -11.438 -20.534 1.00 85.12 352 LEU A N 1
ATOM 2788 C CA . LEU A 1 352 ? 15.007 -11.860 -21.873 1.00 85.12 352 LEU A CA 1
ATOM 2789 C C . LEU A 1 352 ? 16.197 -12.000 -22.829 1.00 85.12 352 LEU A C 1
ATOM 2791 O O . LEU A 1 352 ? 16.237 -12.946 -23.601 1.00 85.12 352 LEU A O 1
ATOM 2795 N N . GLU A 1 353 ? 17.177 -11.102 -22.745 1.00 85.75 353 GLU A N 1
ATOM 2796 C CA . GLU A 1 353 ? 18.402 -11.154 -23.559 1.00 85.75 353 GLU A CA 1
ATOM 2797 C C . GLU A 1 353 ? 19.247 -12.383 -23.212 1.00 85.75 353 GLU A C 1
ATOM 2799 O O . GLU A 1 353 ? 19.789 -13.042 -24.092 1.00 85.75 353 GLU A O 1
ATOM 2804 N N . ARG A 1 354 ? 19.298 -12.759 -21.929 1.00 86.62 354 ARG A N 1
ATOM 2805 C CA . ARG A 1 354 ? 19.968 -13.988 -21.497 1.00 86.62 354 ARG A CA 1
ATOM 2806 C C . ARG A 1 354 ? 19.237 -15.248 -21.958 1.00 86.62 354 ARG A C 1
ATOM 2808 O O . ARG A 1 354 ? 19.886 -16.240 -22.273 1.00 86.62 354 ARG A O 1
ATOM 2815 N N . ALA A 1 355 ? 17.905 -15.224 -21.963 1.00 87.69 355 ALA A N 1
ATOM 2816 C CA . ALA A 1 355 ? 17.092 -16.348 -22.421 1.00 87.69 355 ALA A CA 1
ATOM 2817 C C . ALA A 1 355 ? 17.104 -16.493 -23.952 1.00 87.69 355 ALA A C 1
ATOM 2819 O O . ALA A 1 355 ? 17.101 -17.611 -24.461 1.00 87.69 355 ALA A O 1
ATOM 2820 N N . LEU A 1 356 ? 17.130 -15.374 -24.681 1.00 89.06 356 LEU A N 1
ATOM 2821 C CA . LEU A 1 356 ? 17.113 -15.307 -26.140 1.00 89.06 356 LEU A CA 1
ATOM 2822 C C . LEU A 1 356 ? 18.225 -14.361 -26.640 1.00 89.06 356 LEU A C 1
ATOM 2824 O O . LEU A 1 356 ? 17.959 -13.189 -26.922 1.00 89.06 356 LEU A O 1
ATOM 2828 N N . PRO A 1 357 ? 19.465 -14.865 -26.798 1.00 84.94 357 PRO A N 1
ATOM 2829 C CA . PRO A 1 357 ? 20.640 -14.038 -27.100 1.00 84.94 357 PRO A CA 1
ATOM 2830 C C . PRO A 1 357 ? 20.593 -13.267 -28.428 1.00 84.94 357 PRO A C 1
ATOM 2832 O O . PRO A 1 357 ? 21.341 -12.313 -28.608 1.00 84.94 357 PRO A O 1
ATOM 2835 N N . SER A 1 358 ? 19.742 -13.673 -29.374 1.00 87.62 358 SER A N 1
ATOM 2836 C CA . SER A 1 358 ? 19.631 -13.072 -30.712 1.00 87.62 358 SER A CA 1
ATOM 2837 C C . SER A 1 358 ? 18.497 -12.047 -30.856 1.00 87.62 358 SER A C 1
ATOM 2839 O O . SER A 1 358 ? 18.221 -11.592 -31.966 1.00 87.62 358 SER A O 1
ATOM 2841 N N . VAL A 1 359 ? 17.814 -11.688 -29.764 1.00 89.00 359 VAL A N 1
ATOM 2842 C CA . VAL A 1 359 ? 16.655 -10.785 -29.807 1.00 89.00 359 VAL A CA 1
ATOM 2843 C C . VAL A 1 359 ? 17.094 -9.329 -29.940 1.00 89.00 359 VAL A C 1
ATOM 2845 O O . VAL A 1 359 ? 17.848 -8.808 -29.124 1.00 89.00 359 VAL A O 1
ATOM 2848 N N . THR A 1 360 ? 16.568 -8.639 -30.953 1.00 89.94 360 THR A N 1
ATOM 2849 C CA . THR A 1 360 ? 16.778 -7.191 -31.115 1.00 89.94 360 THR A CA 1
ATOM 2850 C C . THR A 1 360 ? 15.947 -6.385 -30.103 1.00 89.94 360 THR A C 1
ATOM 2852 O O . THR A 1 360 ? 14.889 -6.854 -29.671 1.00 89.94 360 THR A O 1
ATOM 2855 N N . PRO A 1 361 ? 16.332 -5.139 -29.755 1.00 86.31 361 PRO A N 1
ATOM 2856 C CA . PRO A 1 361 ? 15.554 -4.301 -28.835 1.00 86.31 361 PRO A CA 1
ATOM 2857 C C . PRO A 1 361 ? 14.094 -4.103 -29.272 1.00 86.31 361 PRO A C 1
ATOM 2859 O O . PRO A 1 361 ? 13.186 -4.095 -28.445 1.00 86.31 361 PRO A O 1
ATOM 2862 N N . THR A 1 362 ? 13.840 -4.011 -30.580 1.00 89.38 362 THR A N 1
ATOM 2863 C CA . THR A 1 362 ? 12.479 -3.914 -31.128 1.00 89.38 362 THR A CA 1
ATOM 2864 C C . THR A 1 362 ? 11.696 -5.212 -30.937 1.00 89.38 362 THR A C 1
ATOM 2866 O O . THR A 1 362 ? 10.533 -5.175 -30.542 1.00 89.38 362 THR A O 1
ATOM 2869 N N . GLN A 1 363 ? 12.324 -6.369 -31.165 1.00 91.06 363 GLN A N 1
ATOM 2870 C CA . GLN A 1 363 ? 11.699 -7.670 -30.911 1.00 91.06 363 GLN A C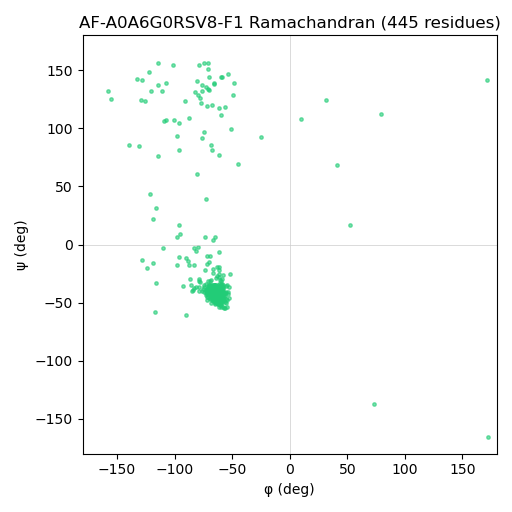A 1
ATOM 2871 C C . GLN A 1 363 ? 11.416 -7.880 -29.417 1.00 91.06 363 GLN A C 1
ATOM 2873 O O . GLN A 1 363 ? 10.351 -8.391 -29.077 1.00 91.06 363 GLN A O 1
ATOM 2878 N N . LYS A 1 364 ? 12.308 -7.428 -28.523 1.00 89.81 364 LYS A N 1
ATOM 2879 C CA . LYS A 1 364 ? 12.109 -7.463 -27.063 1.00 89.81 364 LYS A CA 1
ATOM 2880 C C . LYS A 1 364 ? 10.809 -6.768 -26.656 1.00 89.81 364 LYS A C 1
ATOM 2882 O O . LYS A 1 364 ? 10.027 -7.353 -25.912 1.00 89.81 364 LYS A O 1
ATOM 2887 N N . VAL A 1 365 ? 10.542 -5.569 -27.180 1.00 90.75 365 VAL A N 1
ATOM 2888 C CA . VAL A 1 365 ? 9.306 -4.821 -26.882 1.00 90.75 365 VAL A CA 1
ATOM 2889 C C . VAL A 1 365 ? 8.060 -5.593 -27.328 1.00 90.75 365 VAL A C 1
ATOM 2891 O O . VAL A 1 365 ? 7.122 -5.723 -26.546 1.00 90.75 365 VAL A O 1
ATOM 2894 N N . TRP A 1 366 ? 8.056 -6.166 -28.536 1.00 93.69 366 TRP A N 1
ATOM 2895 C CA . TRP A 1 366 ? 6.915 -6.953 -29.027 1.00 93.69 366 TRP A CA 1
ATOM 2896 C C . TRP A 1 366 ? 6.687 -8.246 -28.241 1.00 93.69 366 TRP A C 1
ATOM 2898 O O . TRP A 1 366 ? 5.542 -8.601 -27.967 1.00 93.69 366 TRP A O 1
ATOM 2908 N N . ILE A 1 367 ? 7.760 -8.934 -27.836 1.00 93.44 367 ILE A N 1
ATOM 2909 C CA . ILE A 1 367 ? 7.665 -10.126 -26.982 1.00 93.44 367 ILE A CA 1
ATOM 2910 C C . ILE A 1 367 ? 7.042 -9.755 -25.633 1.00 93.44 367 ILE A C 1
ATOM 2912 O O . ILE A 1 367 ? 6.116 -10.425 -25.178 1.00 93.44 367 ILE A O 1
ATOM 2916 N N . VAL A 1 368 ? 7.507 -8.668 -25.010 1.00 94.31 368 VAL A N 1
ATOM 2917 C CA . VAL A 1 368 ? 6.957 -8.186 -23.737 1.00 94.31 368 VAL A CA 1
ATOM 2918 C C . VAL A 1 368 ? 5.494 -7.770 -23.885 1.00 94.31 368 VAL A C 1
ATOM 2920 O O . VAL A 1 368 ? 4.686 -8.148 -23.045 1.00 94.31 368 VAL A O 1
ATOM 2923 N N . PHE A 1 369 ? 5.126 -7.078 -24.964 1.00 95.62 369 PHE A N 1
ATOM 2924 C CA . PHE A 1 369 ? 3.734 -6.724 -25.258 1.00 95.62 369 PHE A CA 1
ATOM 2925 C C . PHE A 1 369 ? 2.833 -7.963 -25.405 1.00 95.62 369 PHE A C 1
ATOM 2927 O O . PHE A 1 369 ? 1.698 -7.978 -24.925 1.00 95.62 369 PHE A O 1
ATOM 2934 N N . GLY A 1 370 ? 3.348 -9.031 -26.025 1.00 96.56 370 GLY A N 1
ATOM 2935 C CA . GLY A 1 370 ? 2.666 -10.323 -26.102 1.00 96.56 370 GLY A CA 1
ATOM 2936 C C . GLY A 1 370 ? 2.475 -10.973 -24.728 1.00 96.56 370 GLY A C 1
ATOM 2937 O O . GLY A 1 370 ? 1.377 -11.434 -24.417 1.00 96.56 370 GLY A O 1
ATOM 2938 N N . ILE A 1 371 ? 3.513 -10.965 -23.882 1.00 95.62 371 ILE A N 1
ATOM 2939 C CA . ILE A 1 371 ? 3.441 -11.453 -22.492 1.00 95.62 371 ILE A CA 1
ATOM 2940 C C . ILE A 1 371 ? 2.430 -10.635 -21.681 1.00 95.62 371 ILE A C 1
ATOM 2942 O O . ILE A 1 371 ? 1.632 -11.210 -20.945 1.00 95.62 371 ILE A O 1
ATOM 2946 N N . GLU A 1 372 ? 2.426 -9.313 -21.840 1.00 96.81 372 GLU A N 1
ATOM 2947 C CA . GLU A 1 372 ? 1.486 -8.402 -21.190 1.00 96.81 372 GLU A CA 1
ATOM 2948 C C . GLU A 1 372 ? 0.036 -8.766 -21.537 1.00 96.81 372 GLU A C 1
ATOM 2950 O O . GLU A 1 372 ? -0.766 -9.026 -20.638 1.00 96.81 372 GLU A O 1
ATOM 2955 N N . HIS A 1 373 ? -0.292 -8.868 -22.831 1.00 97.44 373 HIS A N 1
ATOM 2956 C CA . HIS A 1 373 ? -1.639 -9.227 -23.284 1.00 97.44 373 HIS A CA 1
ATOM 2957 C C . HIS A 1 373 ? -2.037 -10.627 -22.824 1.00 97.44 373 HIS A C 1
ATOM 2959 O O . HIS A 1 373 ? -3.167 -10.820 -22.383 1.00 97.44 373 HIS A O 1
ATOM 2965 N N . LEU A 1 374 ? -1.116 -11.592 -22.861 1.00 97.50 374 LEU A N 1
ATOM 2966 C CA . LEU A 1 374 ? -1.367 -12.939 -22.358 1.00 97.50 374 LEU A CA 1
ATOM 2967 C C . LEU A 1 374 ? -1.695 -12.926 -20.858 1.00 97.50 374 LEU A C 1
ATOM 2969 O O . LEU A 1 374 ? -2.678 -13.535 -20.446 1.00 97.50 374 LEU A O 1
ATOM 2973 N N . MET A 1 375 ? -0.920 -12.210 -20.043 1.00 96.56 375 MET A N 1
ATOM 2974 C CA . MET A 1 375 ? -1.154 -12.112 -18.599 1.00 96.56 375 MET A CA 1
ATOM 2975 C C . MET A 1 375 ? -2.475 -11.404 -18.274 1.00 96.56 375 MET A C 1
ATOM 2977 O O . MET A 1 375 ? -3.212 -11.850 -17.393 1.00 96.56 375 MET A O 1
ATOM 2981 N N . LEU A 1 376 ? -2.820 -10.339 -19.004 1.00 96.50 376 LEU A N 1
ATOM 2982 C CA . LEU A 1 376 ? -4.108 -9.655 -18.854 1.00 96.50 376 LEU A CA 1
ATOM 2983 C C . LEU A 1 376 ? -5.282 -10.544 -19.286 1.00 96.50 376 LEU A C 1
ATOM 2985 O O . LEU A 1 376 ? -6.298 -10.588 -18.592 1.00 96.50 376 LEU A O 1
ATOM 2989 N N . LEU A 1 377 ? -5.135 -11.299 -20.378 1.00 96.94 377 LEU A N 1
ATOM 2990 C CA . LEU A 1 377 ? -6.132 -12.276 -20.818 1.00 96.94 377 LEU A CA 1
ATOM 2991 C C . LEU A 1 377 ? -6.324 -13.381 -19.781 1.00 96.94 377 LEU A C 1
ATOM 2993 O O . LEU A 1 377 ? -7.462 -13.701 -19.458 1.00 96.94 377 LEU A O 1
ATOM 2997 N N . ILE A 1 378 ? -5.240 -13.917 -19.212 1.00 96.19 378 ILE A N 1
ATOM 2998 C CA . ILE A 1 378 ? -5.303 -14.903 -18.124 1.00 96.19 378 ILE A CA 1
ATOM 2999 C C . ILE A 1 378 ? -6.044 -14.319 -16.918 1.00 96.19 378 ILE A C 1
ATOM 3001 O O . ILE A 1 378 ? -6.893 -14.989 -16.332 1.00 96.19 378 ILE A O 1
ATOM 3005 N N . LYS A 1 379 ? -5.776 -13.060 -16.560 1.00 94.00 379 LYS A N 1
ATOM 3006 C CA . LYS A 1 379 ? -6.469 -12.383 -15.460 1.00 94.00 379 LYS A CA 1
ATOM 3007 C C . LYS A 1 379 ? -7.980 -12.284 -15.711 1.00 94.00 379 LYS A C 1
ATOM 3009 O O . LYS A 1 379 ? -8.763 -12.647 -14.837 1.00 94.00 379 LYS A O 1
ATOM 3014 N N . VAL A 1 380 ? -8.389 -11.817 -16.893 1.00 94.19 380 VAL A N 1
ATOM 3015 C CA . VAL A 1 380 ? -9.810 -11.734 -17.280 1.00 94.19 380 VAL A CA 1
ATOM 3016 C C . VAL A 1 380 ? -10.437 -13.127 -17.337 1.00 94.19 380 VAL A C 1
ATOM 3018 O O . VAL A 1 380 ? -11.557 -13.321 -16.875 1.00 94.19 380 VAL A O 1
ATOM 3021 N N . TRP A 1 381 ? -9.701 -14.114 -17.842 1.00 95.88 381 TRP A N 1
ATOM 3022 C CA . TRP A 1 381 ? -10.142 -15.502 -17.892 1.00 95.88 381 TRP A CA 1
ATOM 3023 C C . TRP A 1 381 ? -10.431 -16.058 -16.494 1.00 95.88 381 TRP A C 1
ATOM 3025 O O . TRP A 1 381 ? -11.499 -16.631 -16.289 1.00 95.88 381 TRP A O 1
ATOM 3035 N N . PHE A 1 382 ? -9.555 -15.826 -15.510 1.00 94.44 382 PHE A N 1
ATOM 3036 C CA . PHE A 1 382 ? -9.817 -16.208 -14.119 1.00 94.44 382 PHE A CA 1
ATOM 3037 C C . PHE A 1 382 ? -11.054 -15.511 -13.542 1.00 94.44 382 PHE A C 1
ATOM 3039 O O . PHE A 1 382 ? -11.856 -16.177 -12.889 1.00 94.44 382 PHE A O 1
ATOM 3046 N N . ASP A 1 383 ? -11.249 -14.218 -13.820 1.00 89.56 383 ASP A N 1
ATOM 3047 C CA . ASP A 1 383 ? -12.438 -13.478 -13.373 1.00 89.56 383 ASP A CA 1
ATOM 3048 C C . ASP A 1 383 ? -13.740 -14.034 -13.997 1.00 89.56 383 ASP A C 1
ATOM 3050 O O . ASP A 1 383 ? -14.802 -13.956 -13.380 1.00 89.56 383 ASP A O 1
ATOM 3054 N N . CYS A 1 384 ? -13.681 -14.614 -15.203 1.00 92.62 384 CYS A N 1
ATOM 3055 C CA . CYS A 1 384 ? -14.830 -15.253 -15.855 1.00 92.62 384 CYS A CA 1
ATOM 3056 C C . CYS A 1 384 ? -15.073 -16.698 -15.390 1.00 92.62 384 CYS A C 1
ATOM 3058 O O . CYS A 1 384 ? -16.223 -17.126 -15.298 1.00 92.62 384 CYS A O 1
ATOM 3060 N N . VAL A 1 385 ? -14.007 -17.466 -15.145 1.00 94.94 385 VAL A N 1
ATOM 3061 C CA . VAL A 1 385 ? -14.092 -18.895 -14.800 1.00 94.94 385 VAL A CA 1
ATOM 3062 C C . VAL A 1 385 ? -14.416 -19.106 -13.326 1.00 94.94 385 VAL A C 1
ATOM 3064 O O . VAL A 1 385 ? -15.148 -20.040 -12.993 1.00 94.94 385 VAL A O 1
ATOM 3067 N N . VAL A 1 386 ? -13.883 -18.267 -12.437 1.00 92.62 386 VAL A N 1
ATOM 3068 C CA . VAL A 1 386 ? -14.095 -18.397 -10.994 1.00 92.62 386 VAL A CA 1
ATOM 3069 C C . VAL A 1 386 ? -15.372 -17.643 -10.605 1.00 92.62 386 VAL A C 1
ATOM 3071 O O . VAL A 1 386 ? -15.380 -16.412 -10.610 1.00 92.62 386 VAL A O 1
ATOM 3074 N N . PRO A 1 387 ? -16.467 -18.340 -10.243 1.00 88.19 387 PRO A N 1
ATOM 3075 C CA . PRO A 1 387 ? -17.689 -17.671 -9.822 1.00 88.19 387 PRO A CA 1
ATOM 3076 C C . PRO A 1 387 ? -17.455 -16.915 -8.508 1.00 88.19 387 PRO A C 1
ATOM 3078 O O . PRO A 1 387 ? -16.853 -17.439 -7.572 1.00 88.19 387 PRO A O 1
ATOM 3081 N N . SER A 1 388 ? -17.987 -15.696 -8.414 1.00 84.81 388 SER A N 1
ATOM 3082 C CA . SER A 1 388 ? -17.826 -14.824 -7.240 1.00 84.81 388 SER A CA 1
ATOM 3083 C C . SER A 1 388 ? -18.506 -15.348 -5.971 1.00 84.81 388 SER A C 1
ATOM 3085 O O . SER A 1 388 ? -18.141 -14.947 -4.866 1.00 84.81 388 SER A O 1
ATOM 3087 N N . VAL A 1 389 ? -19.485 -16.244 -6.113 1.00 87.75 389 VAL A N 1
ATOM 3088 C CA . VAL A 1 389 ? -20.180 -16.900 -5.003 1.00 87.75 389 VAL A CA 1
ATOM 3089 C C . VAL A 1 389 ? -20.090 -18.416 -5.198 1.00 87.75 389 VAL A C 1
ATOM 3091 O O . VAL A 1 389 ? -20.507 -18.915 -6.247 1.00 87.75 389 VAL A O 1
ATOM 3094 N N . PRO A 1 390 ? -19.561 -19.170 -4.216 1.00 92.44 390 PRO A N 1
ATOM 3095 C CA . PRO A 1 390 ? -19.556 -20.628 -4.267 1.00 92.44 390 PRO A CA 1
ATOM 3096 C C . PRO A 1 390 ? -20.977 -21.192 -4.367 1.00 92.44 390 PRO A C 1
ATOM 3098 O O . PRO A 1 390 ? -21.894 -20.685 -3.717 1.00 92.44 390 PRO A O 1
ATOM 3101 N N . ARG A 1 391 ? -21.148 -22.290 -5.116 1.00 89.44 391 ARG A N 1
ATOM 3102 C CA . ARG A 1 391 ? -22.465 -22.912 -5.366 1.00 89.44 391 ARG A CA 1
ATOM 3103 C C . ARG A 1 391 ? -23.232 -23.220 -4.080 1.00 89.44 391 ARG A C 1
ATOM 3105 O O . ARG A 1 391 ? -24.407 -22.890 -3.983 1.00 89.44 391 ARG A O 1
ATOM 3112 N N . GLU A 1 392 ? -22.545 -23.741 -3.064 1.00 93.19 392 GLU A N 1
ATOM 3113 C CA . GLU A 1 392 ? -23.140 -24.058 -1.760 1.00 93.19 392 GLU A CA 1
ATOM 3114 C C . GLU A 1 392 ? -23.773 -22.828 -1.085 1.00 93.19 392 GLU A C 1
ATOM 3116 O O . GLU A 1 392 ? -24.853 -22.914 -0.499 1.00 93.19 392 GLU A O 1
ATOM 3121 N N . VAL A 1 393 ? -23.127 -21.663 -1.190 1.00 91.69 393 VAL A N 1
ATOM 3122 C CA . VAL A 1 393 ? -23.637 -20.411 -0.619 1.00 91.69 393 VAL A CA 1
ATOM 3123 C C . VAL A 1 393 ? -24.818 -19.900 -1.438 1.00 91.69 393 VAL A C 1
ATOM 3125 O O . VAL A 1 393 ? -25.825 -19.498 -0.860 1.00 91.69 393 VAL A O 1
ATOM 3128 N N . SER A 1 394 ? -24.743 -19.965 -2.770 1.00 90.56 394 SER A N 1
ATOM 3129 C CA . SER A 1 394 ? -25.858 -19.591 -3.650 1.00 90.56 394 SER A CA 1
ATOM 3130 C C . SER A 1 394 ? -27.106 -20.432 -3.379 1.00 90.56 394 SER A C 1
ATOM 3132 O O . SER A 1 394 ? -28.199 -19.886 -3.260 1.00 90.56 394 SER A O 1
ATOM 3134 N N . GLU A 1 395 ? -26.949 -21.744 -3.212 1.00 93.44 395 GLU A N 1
ATOM 3135 C CA . GLU A 1 395 ? -28.043 -22.663 -2.889 1.00 93.44 395 GLU A CA 1
ATOM 3136 C C . GLU A 1 395 ? -28.632 -22.409 -1.497 1.00 93.44 395 GLU A C 1
ATOM 3138 O O . GLU A 1 395 ? -29.843 -22.521 -1.304 1.00 93.44 395 GLU A O 1
ATOM 3143 N N . ARG A 1 396 ? -27.802 -22.060 -0.505 1.00 92.50 396 ARG A N 1
ATOM 3144 C CA . ARG A 1 396 ? -28.285 -21.659 0.828 1.00 92.50 396 ARG A CA 1
ATOM 3145 C C . ARG A 1 396 ? -29.070 -20.351 0.773 1.00 92.50 396 ARG A C 1
ATOM 3147 O O . ARG A 1 396 ? -30.177 -20.305 1.296 1.00 92.50 396 ARG A O 1
ATOM 3154 N N . LEU A 1 397 ? -28.556 -19.335 0.079 1.00 90.50 397 LEU A N 1
ATOM 3155 C CA . LEU A 1 397 ? -29.242 -18.050 -0.095 1.00 90.50 397 LEU A CA 1
ATOM 3156 C C . LEU A 1 397 ? -30.573 -18.202 -0.842 1.00 90.50 397 LEU A C 1
ATOM 3158 O O . LEU A 1 397 ? -31.553 -17.541 -0.502 1.00 90.50 397 LEU A O 1
ATOM 3162 N N . LEU A 1 398 ? -30.623 -19.077 -1.851 1.00 92.94 398 LEU A N 1
ATOM 3163 C CA . LEU A 1 398 ? -31.860 -19.402 -2.562 1.00 92.94 398 LEU A CA 1
ATOM 3164 C C . LEU A 1 398 ? -32.880 -20.053 -1.622 1.00 92.94 398 LEU A C 1
ATOM 3166 O O . LEU A 1 398 ? -34.009 -19.570 -1.548 1.00 92.94 398 LEU A O 1
ATOM 3170 N N . ARG A 1 399 ? -32.467 -21.063 -0.844 1.00 94.12 399 ARG A N 1
ATOM 3171 C CA . ARG A 1 399 ? -33.330 -21.724 0.149 1.00 94.12 399 ARG A CA 1
ATOM 3172 C C . ARG A 1 399 ? -33.854 -20.756 1.206 1.00 94.12 399 ARG A C 1
ATOM 3174 O O . ARG A 1 399 ? -35.052 -20.730 1.463 1.00 94.12 399 ARG A O 1
ATOM 3181 N N . GLU A 1 400 ? -32.992 -19.924 1.785 1.00 93.38 400 GLU A N 1
ATOM 3182 C CA . GLU A 1 400 ? -33.402 -18.908 2.766 1.00 93.38 400 GLU A CA 1
ATOM 3183 C C . GLU A 1 400 ? -34.408 -17.918 2.168 1.00 93.38 400 GLU A C 1
ATOM 3185 O O . GLU A 1 400 ? -35.401 -17.564 2.805 1.00 93.38 400 GLU A O 1
ATOM 3190 N N . ARG A 1 401 ? -34.200 -17.504 0.913 1.00 92.94 401 ARG A N 1
ATOM 3191 C CA . ARG A 1 401 ? -35.116 -16.600 0.214 1.00 92.94 401 ARG A CA 1
ATOM 3192 C C . ARG A 1 401 ? -36.468 -17.251 -0.074 1.00 92.94 401 ARG A C 1
ATOM 3194 O O . ARG A 1 401 ? -37.485 -16.564 -0.006 1.00 92.94 401 ARG A O 1
ATOM 3201 N N . GLU A 1 402 ? -36.498 -18.535 -0.414 1.00 93.81 402 GLU A N 1
ATOM 3202 C CA . GLU A 1 402 ? -37.741 -19.290 -0.605 1.00 93.81 402 GLU A CA 1
ATOM 3203 C C . GLU A 1 402 ? -38.513 -19.443 0.705 1.00 93.81 402 GLU A C 1
ATOM 3205 O O . GLU A 1 402 ? -39.705 -19.135 0.747 1.00 93.81 402 GLU A O 1
ATOM 3210 N N . VAL A 1 403 ? -37.831 -19.809 1.793 1.00 94.81 403 VAL A N 1
ATOM 3211 C CA . VAL A 1 403 ? -38.437 -19.890 3.130 1.00 94.81 403 VAL A CA 1
ATOM 3212 C C . VAL A 1 403 ? -39.020 -18.536 3.543 1.00 94.81 403 VAL A C 1
ATOM 3214 O O . VAL A 1 403 ? -40.199 -18.466 3.886 1.00 94.81 403 VAL A O 1
ATOM 3217 N N . ALA A 1 404 ? -38.270 -17.440 3.394 1.00 92.31 404 ALA A N 1
ATOM 3218 C CA . ALA A 1 404 ? -38.750 -16.093 3.717 1.00 92.31 404 ALA A CA 1
ATOM 3219 C C . ALA A 1 404 ? -39.968 -15.664 2.869 1.00 92.31 404 ALA A C 1
ATOM 3221 O O . ALA A 1 404 ? -40.870 -14.972 3.353 1.00 92.31 404 ALA A O 1
ATOM 3222 N N . LYS A 1 405 ? -40.045 -16.091 1.600 1.00 93.75 405 LYS A N 1
ATOM 3223 C CA . LYS A 1 405 ? -41.235 -15.872 0.758 1.00 93.75 405 LYS A CA 1
ATOM 3224 C C . LYS A 1 405 ? -42.438 -16.662 1.273 1.00 93.75 405 LYS A C 1
ATOM 3226 O O . LYS A 1 405 ? -43.527 -16.105 1.367 1.00 93.75 405 LYS A O 1
ATOM 3231 N N . HIS A 1 406 ? -42.252 -17.931 1.632 1.00 93.69 406 HIS A N 1
ATOM 3232 C CA . HIS A 1 406 ? -43.331 -18.751 2.185 1.00 93.69 406 HIS A CA 1
ATOM 3233 C C . HIS A 1 406 ? -43.824 -18.225 3.538 1.00 93.69 406 HIS A C 1
ATOM 3235 O O . HIS A 1 406 ? -45.032 -18.190 3.776 1.00 93.69 406 HIS A O 1
ATOM 3241 N N . GLU A 1 407 ? -42.920 -17.769 4.403 1.00 93.19 407 GLU A N 1
ATOM 3242 C CA . GLU A 1 407 ? -43.263 -17.155 5.687 1.00 93.19 407 GLU A CA 1
ATOM 3243 C C . GLU A 1 407 ? -44.015 -15.835 5.513 1.00 93.19 407 GLU A C 1
ATOM 3245 O O . GLU A 1 407 ? -45.050 -15.636 6.149 1.00 93.19 407 GLU A O 1
ATOM 3250 N N . SER A 1 408 ? -43.560 -14.958 4.614 1.00 90.94 408 SER A N 1
ATOM 3251 C CA . SER A 1 408 ? -44.252 -13.690 4.346 1.00 90.94 408 SER A CA 1
ATOM 3252 C C . SER A 1 408 ? -45.632 -13.899 3.714 1.00 90.94 408 SER A C 1
ATOM 3254 O O . SER A 1 408 ? -46.589 -13.252 4.135 1.00 90.94 408 SER A O 1
ATOM 3256 N N . ALA A 1 409 ? -45.782 -14.857 2.793 1.00 90.81 409 ALA A N 1
ATOM 3257 C CA . ALA A 1 409 ? -47.085 -15.236 2.245 1.00 90.81 409 ALA A CA 1
ATOM 3258 C C . ALA A 1 409 ? -48.032 -15.776 3.332 1.00 90.81 409 ALA A C 1
ATOM 3260 O O . ALA A 1 409 ? -49.179 -15.341 3.419 1.00 90.81 409 ALA A O 1
ATOM 3261 N N . ARG A 1 410 ? -47.555 -16.670 4.213 1.00 91.25 410 ARG A N 1
ATOM 3262 C CA . ARG A 1 410 ? -48.347 -17.165 5.357 1.00 91.25 410 ARG A CA 1
ATOM 3263 C C . ARG A 1 410 ? -48.742 -16.042 6.315 1.00 91.25 410 ARG A C 1
ATOM 3265 O O . ARG A 1 410 ? -49.873 -16.028 6.791 1.00 91.25 410 ARG A O 1
ATOM 3272 N N . ALA A 1 411 ? -47.838 -15.103 6.590 1.00 89.38 411 ALA A N 1
ATOM 3273 C CA . ALA A 1 411 ? -48.126 -13.952 7.439 1.00 89.38 411 ALA A CA 1
ATOM 3274 C C . ALA A 1 411 ? -49.208 -13.046 6.829 1.00 89.38 411 ALA A C 1
ATOM 3276 O O . ALA A 1 411 ? -50.101 -12.612 7.553 1.00 89.38 411 ALA A O 1
ATOM 3277 N N . MET A 1 412 ? -49.179 -12.819 5.509 1.00 88.88 412 MET A N 1
ATOM 3278 C CA . MET A 1 412 ? -50.228 -12.071 4.803 1.00 88.88 412 MET A CA 1
ATOM 3279 C C . MET A 1 412 ? -51.583 -12.783 4.860 1.00 88.88 412 MET A C 1
ATOM 3281 O O . MET A 1 412 ? -52.581 -12.141 5.172 1.00 88.88 412 MET A O 1
ATOM 3285 N N . VAL A 1 413 ? -51.628 -14.100 4.622 1.00 89.81 413 VAL A N 1
ATOM 3286 C CA . VAL A 1 413 ? -52.873 -14.887 4.733 1.00 89.81 413 VAL A CA 1
ATOM 3287 C C . VAL A 1 413 ? -53.445 -14.790 6.146 1.00 89.81 413 VAL A C 1
ATOM 3289 O O . VAL A 1 413 ? -54.615 -14.461 6.309 1.00 89.81 413 VAL A O 1
ATOM 3292 N N . LYS A 1 414 ? -52.604 -14.968 7.171 1.00 88.81 414 LYS A N 1
ATOM 3293 C CA . LYS A 1 414 ? -53.024 -14.860 8.573 1.00 88.81 414 LYS A CA 1
ATOM 3294 C C . LYS A 1 414 ? -53.530 -13.456 8.925 1.00 88.81 414 LYS A C 1
ATOM 3296 O O . LYS A 1 414 ? -54.498 -13.327 9.665 1.00 88.81 414 LYS A O 1
ATOM 3301 N N . GLN A 1 415 ? -52.908 -12.398 8.397 1.00 83.31 415 GLN A N 1
ATOM 3302 C CA . GLN A 1 415 ? -53.413 -11.027 8.557 1.00 83.31 415 GLN A CA 1
ATOM 3303 C C . GLN A 1 415 ? -54.757 -10.818 7.852 1.00 83.31 415 GLN A C 1
ATOM 3305 O O . GLN A 1 415 ? -55.623 -10.143 8.401 1.00 83.31 415 GLN A O 1
ATOM 3310 N N . MET A 1 416 ? -54.949 -11.407 6.670 1.00 81.31 416 MET A N 1
ATOM 3311 C CA . MET A 1 416 ? -56.206 -11.314 5.931 1.00 81.31 416 MET A CA 1
ATOM 3312 C C . MET A 1 416 ? -57.337 -12.061 6.645 1.00 81.31 416 MET A C 1
ATOM 3314 O O . MET A 1 416 ? -58.425 -11.515 6.770 1.00 81.31 416 MET A O 1
ATOM 3318 N N . GLU A 1 417 ? -57.077 -13.251 7.193 1.00 81.06 417 GLU A N 1
ATOM 3319 C CA . GLU A 1 417 ? -58.041 -13.993 8.019 1.00 81.06 417 GLU A CA 1
ATOM 3320 C C . GLU A 1 417 ? -58.439 -13.208 9.276 1.00 81.06 417 GLU A C 1
ATOM 3322 O O . GLU A 1 417 ? -59.625 -13.065 9.560 1.00 81.06 417 GLU A O 1
ATOM 3327 N N . VAL A 1 418 ? -57.471 -12.626 9.995 1.00 78.50 418 VAL A N 1
ATOM 3328 C CA . VAL A 1 418 ? -57.753 -11.771 11.164 1.00 78.50 418 VAL A CA 1
ATOM 3329 C C . VAL A 1 418 ? -58.549 -10.520 10.765 1.00 78.50 418 VAL A C 1
ATOM 3331 O O . VAL A 1 418 ? -59.466 -10.123 11.483 1.00 78.50 418 VAL A O 1
ATOM 3334 N N . GLY A 1 419 ? -58.245 -9.917 9.612 1.00 72.44 419 GLY A N 1
ATOM 3335 C CA . GLY A 1 419 ? -58.999 -8.785 9.070 1.00 72.44 419 GLY A CA 1
ATOM 3336 C C . GLY A 1 419 ? -60.441 -9.145 8.697 1.00 72.44 419 GLY A C 1
ATOM 3337 O O . GLY A 1 419 ? -61.359 -8.390 9.009 1.00 72.44 419 GLY A O 1
ATOM 3338 N N . VAL A 1 420 ? -60.660 -10.317 8.094 1.00 71.19 420 VAL A N 1
ATOM 3339 C CA . VAL A 1 420 ? -62.000 -10.822 7.752 1.00 71.19 420 VAL A CA 1
ATOM 3340 C C . VAL A 1 420 ? -62.816 -11.116 9.013 1.00 71.19 420 VAL A C 1
ATOM 3342 O O . VAL A 1 420 ? -63.967 -10.697 9.081 1.00 71.19 420 VAL A O 1
ATOM 3345 N N . ILE A 1 421 ? -62.218 -11.745 10.033 1.00 67.06 421 ILE A N 1
ATOM 3346 C CA . ILE A 1 421 ? -62.877 -12.010 11.326 1.00 67.06 421 ILE A CA 1
ATOM 3347 C C . ILE A 1 421 ? -63.246 -10.694 12.037 1.00 67.06 421 ILE A C 1
ATOM 3349 O O . ILE A 1 421 ? -64.344 -10.543 12.566 1.00 67.06 421 ILE A O 1
ATOM 3353 N N . SER A 1 422 ? -62.368 -9.688 11.990 1.00 63.53 422 SER A N 1
ATOM 3354 C CA . SER A 1 422 ? -62.654 -8.347 12.521 1.00 63.53 422 SER A CA 1
ATOM 3355 C C . SER A 1 422 ? -63.806 -7.640 11.785 1.00 63.53 422 SER A C 1
ATOM 3357 O O . SER A 1 422 ? -64.591 -6.916 12.411 1.00 63.53 422 SER A O 1
ATOM 3359 N N . MET A 1 423 ? -63.923 -7.823 10.467 1.00 59.56 423 MET A N 1
ATOM 3360 C CA . MET A 1 423 ? -65.022 -7.261 9.674 1.00 59.56 423 MET A CA 1
ATOM 3361 C C . MET A 1 423 ? -66.343 -8.010 9.893 1.00 59.56 423 MET A C 1
ATOM 3363 O O . MET A 1 423 ? -67.391 -7.365 9.931 1.00 59.56 423 MET A O 1
ATOM 3367 N N . SER A 1 424 ? -66.318 -9.333 10.095 1.00 59.38 424 SER A N 1
ATOM 3368 C CA . SER A 1 424 ? -67.528 -10.095 10.428 1.00 59.38 424 SER A CA 1
ATOM 3369 C C . SER A 1 424 ? -68.066 -9.720 11.811 1.00 59.38 424 SER A C 1
ATOM 3371 O O . SER A 1 424 ? -69.238 -9.362 11.916 1.00 59.38 424 SER A O 1
ATOM 3373 N N . ASP A 1 425 ? -67.208 -9.651 12.836 1.00 59.03 425 ASP A N 1
ATOM 3374 C CA . ASP A 1 425 ? -67.624 -9.278 14.199 1.00 59.03 425 ASP A CA 1
ATOM 3375 C C . ASP A 1 425 ? -68.215 -7.859 14.264 1.00 59.03 425 ASP A C 1
ATOM 3377 O O . ASP A 1 425 ? -69.205 -7.608 14.952 1.00 59.03 425 ASP A O 1
ATOM 3381 N N . SER A 1 426 ? -67.658 -6.907 13.508 1.00 58.56 426 SER A N 1
ATOM 3382 C CA . SER A 1 426 ? -68.203 -5.541 13.447 1.00 58.56 426 SER A CA 1
ATOM 3383 C C . SER A 1 426 ? -69.539 -5.461 12.694 1.00 58.56 426 SER A C 1
ATOM 3385 O O . SER A 1 426 ? -70.405 -4.655 13.058 1.00 58.56 426 SER A O 1
ATOM 3387 N N . SER A 1 427 ? -69.753 -6.318 11.691 1.00 58.31 427 SER A N 1
ATOM 3388 C CA . SER A 1 427 ? -71.035 -6.419 10.985 1.00 58.31 427 SER A CA 1
ATOM 3389 C C . SER A 1 427 ? -72.139 -7.065 11.835 1.00 58.31 427 SER A C 1
ATOM 3391 O O . SER A 1 427 ? -73.262 -6.551 11.849 1.00 58.31 427 SER A O 1
ATOM 3393 N N . ASP A 1 428 ? -71.816 -8.083 12.637 1.00 58.16 428 ASP A N 1
ATOM 3394 C CA . ASP A 1 428 ? -72.771 -8.752 13.532 1.00 58.16 428 ASP A CA 1
ATOM 3395 C C . ASP A 1 428 ? -73.193 -7.859 14.710 1.00 58.16 428 ASP A C 1
ATOM 3397 O O . ASP A 1 428 ? -74.374 -7.803 15.072 1.00 58.16 428 ASP A O 1
ATOM 3401 N N . VAL A 1 429 ? -72.273 -7.053 15.256 1.00 58.88 429 VAL A N 1
ATOM 3402 C CA . VAL A 1 429 ? -72.601 -6.045 16.284 1.00 58.88 429 VAL A CA 1
ATOM 3403 C C . VAL A 1 429 ? -73.517 -4.945 15.720 1.00 58.88 429 VAL A C 1
ATOM 3405 O O . VAL A 1 429 ? -74.461 -4.511 16.389 1.00 58.88 429 VAL A O 1
ATOM 3408 N N . SER A 1 430 ? -73.301 -4.519 14.469 1.00 56.97 430 SER A N 1
ATOM 3409 C CA . SER A 1 430 ? -74.163 -3.543 13.781 1.00 56.97 430 SER A CA 1
ATOM 3410 C C . SER A 1 430 ? -75.571 -4.091 13.507 1.00 56.97 430 SER A C 1
ATOM 3412 O O . SER A 1 430 ? -76.569 -3.392 13.719 1.00 56.97 430 SER A O 1
ATOM 3414 N N . ALA A 1 431 ? -75.669 -5.353 13.079 1.00 58.69 431 ALA A N 1
ATOM 3415 C CA . ALA A 1 431 ? -76.938 -6.026 12.816 1.00 58.69 431 ALA A CA 1
ATOM 3416 C C . ALA A 1 431 ? -77.753 -6.242 14.103 1.00 58.69 431 ALA A C 1
ATOM 3418 O O . ALA A 1 431 ? -78.943 -5.915 14.137 1.00 58.69 431 ALA A O 1
ATOM 3419 N N . SER A 1 432 ? -77.106 -6.686 15.187 1.00 58.81 432 SER A N 1
ATOM 3420 C CA . SER A 1 432 ? -77.733 -6.866 16.505 1.00 58.81 432 SER A CA 1
ATOM 3421 C C . SER A 1 432 ? -78.255 -5.543 17.092 1.00 58.81 432 SER A C 1
ATOM 3423 O O . SER A 1 432 ? -79.385 -5.469 17.585 1.00 58.81 432 SER A O 1
ATOM 3425 N N . SER A 1 433 ? -77.495 -4.451 16.942 1.00 58.03 433 SER A N 1
ATOM 3426 C CA . SER A 1 433 ? -77.908 -3.094 17.340 1.00 58.03 433 SER A CA 1
ATOM 3427 C C . SER A 1 433 ? -79.169 -2.611 16.602 1.00 58.03 433 SER A C 1
ATOM 3429 O O . SER A 1 433 ? -80.109 -2.107 17.226 1.00 58.03 433 SER A O 1
ATOM 3431 N N . LYS A 1 434 ? -79.249 -2.830 15.281 1.00 57.72 434 LYS A N 1
ATOM 3432 C CA . LYS A 1 434 ? -80.434 -2.477 14.476 1.00 57.72 434 LYS A CA 1
ATOM 3433 C C . LYS A 1 434 ? -81.659 -3.326 14.822 1.00 57.72 434 LYS A C 1
ATOM 3435 O O . LYS A 1 434 ? -82.773 -2.804 14.845 1.00 57.72 434 LYS A O 1
ATOM 3440 N N . GLN A 1 435 ? -81.473 -4.610 15.127 1.00 57.81 435 GLN A N 1
ATOM 3441 C CA . GLN A 1 435 ? -82.571 -5.489 15.537 1.00 57.81 435 GLN A CA 1
ATOM 3442 C C . GLN A 1 435 ? -83.123 -5.117 16.921 1.00 57.81 435 GLN A C 1
ATOM 3444 O O . GLN A 1 435 ? -84.339 -5.136 17.116 1.00 57.81 435 GLN A O 1
ATOM 3449 N N . SER A 1 436 ? -82.261 -4.711 17.862 1.00 57.78 436 SER A N 1
ATOM 3450 C CA . SER A 1 436 ? -82.678 -4.232 19.189 1.00 57.78 436 SER A CA 1
ATOM 3451 C C . SER A 1 436 ? -83.444 -2.900 19.114 1.00 57.78 436 SER A C 1
ATOM 3453 O O . SER A 1 436 ? -84.465 -2.740 19.790 1.00 57.78 436 SER A O 1
ATOM 3455 N N . SER A 1 437 ? -83.035 -1.975 18.233 1.00 57.34 437 SER A N 1
ATOM 3456 C CA . SER A 1 437 ? -83.731 -0.691 18.059 1.00 57.34 437 SER A CA 1
ATOM 3457 C C . SER A 1 437 ? -85.092 -0.841 17.364 1.00 57.34 437 SER A C 1
ATOM 3459 O O . SER A 1 437 ? -86.059 -0.192 17.769 1.00 57.34 437 SER A O 1
ATOM 3461 N N . MET A 1 438 ? -85.221 -1.758 16.395 1.00 57.44 438 MET A N 1
ATOM 3462 C CA . MET A 1 438 ? -86.518 -2.097 15.794 1.00 57.44 438 MET A CA 1
ATOM 3463 C C . MET A 1 438 ? -87.467 -2.779 16.788 1.00 57.44 438 MET A C 1
ATOM 3465 O O . MET A 1 438 ? -88.668 -2.508 16.771 1.00 57.44 438 MET A O 1
ATOM 3469 N N . ARG A 1 439 ? -86.950 -3.631 17.685 1.00 57.22 439 ARG A N 1
ATOM 3470 C CA . ARG A 1 439 ? -87.761 -4.271 18.735 1.00 57.22 439 ARG A CA 1
ATOM 3471 C C . ARG A 1 439 ? -88.276 -3.266 19.769 1.00 57.22 439 ARG A C 1
ATOM 3473 O O . ARG A 1 439 ? -89.401 -3.422 20.226 1.00 57.22 439 ARG A O 1
ATOM 3480 N N . ARG A 1 440 ? -87.494 -2.226 20.091 1.00 55.88 440 ARG A N 1
ATOM 3481 C CA . ARG A 1 440 ? -87.947 -1.110 20.942 1.00 55.88 440 ARG A CA 1
ATOM 3482 C C . ARG A 1 440 ? -89.059 -0.288 20.287 1.00 55.88 440 ARG A C 1
ATOM 3484 O O . ARG A 1 440 ? -90.053 -0.027 20.946 1.00 55.88 440 ARG A O 1
ATOM 3491 N N . ARG A 1 441 ? -88.959 0.022 18.988 1.00 54.62 441 ARG A N 1
ATOM 3492 C CA . ARG A 1 441 ? -90.016 0.767 18.272 1.00 54.62 441 ARG A CA 1
ATOM 3493 C C . ARG A 1 441 ? -91.345 0.013 18.166 1.00 54.62 441 ARG A C 1
ATOM 3495 O O . ARG A 1 441 ? -92.392 0.622 18.311 1.00 54.62 441 ARG A O 1
ATOM 3502 N N . ARG A 1 442 ? -91.325 -1.314 17.993 1.00 55.03 442 ARG A N 1
ATOM 3503 C CA . ARG A 1 442 ? -92.560 -2.128 17.986 1.00 55.03 442 ARG A CA 1
ATOM 3504 C C . ARG A 1 442 ? -93.251 -2.254 19.350 1.00 55.03 442 ARG A C 1
ATOM 3506 O O . ARG A 1 442 ? -94.396 -2.684 19.385 1.00 55.03 442 ARG A O 1
ATOM 3513 N N . GLY A 1 443 ? -92.574 -1.921 20.450 1.00 56.06 443 GLY A N 1
ATOM 3514 C CA . GLY A 1 443 ? -93.182 -1.877 21.783 1.00 56.06 443 GLY A CA 1
ATOM 3515 C C . GLY A 1 443 ? -93.923 -0.571 22.081 1.00 56.06 443 GLY A C 1
ATOM 3516 O O . GLY A 1 443 ? -94.748 -0.550 22.985 1.00 56.06 443 GLY A O 1
ATOM 3517 N N . GLU A 1 444 ? -93.657 0.498 21.325 1.00 54.66 444 GLU A N 1
ATOM 3518 C CA . GLU A 1 444 ? -94.236 1.831 21.554 1.00 54.66 444 GLU A CA 1
ATOM 3519 C C . GLU A 1 444 ? -95.476 2.122 20.687 1.00 54.66 444 GLU A C 1
ATOM 3521 O O . GLU A 1 444 ? -96.195 3.071 20.965 1.00 54.66 444 GLU A O 1
ATOM 3526 N N . GLU A 1 445 ? -95.785 1.290 19.686 1.00 53.31 445 GLU A N 1
ATOM 3527 C CA . GLU A 1 445 ? -96.995 1.417 18.844 1.00 53.31 445 GLU A CA 1
ATOM 3528 C C . GLU A 1 445 ? -98.175 0.538 19.323 1.00 53.31 445 GLU A C 1
ATOM 3530 O O . GLU A 1 445 ? -99.172 0.394 18.619 1.00 53.31 445 GLU A O 1
ATOM 3535 N N . GLY A 1 446 ? -98.064 -0.083 20.503 1.00 55.66 446 GLY A N 1
ATOM 3536 C CA . GLY A 1 446 ? -99.027 -1.060 21.032 1.00 55.66 446 GLY A CA 1
ATOM 3537 C C . GLY A 1 446 ? -99.706 -0.685 22.352 1.00 55.66 446 GLY A C 1
ATOM 3538 O O . GLY A 1 446 ? -100.154 -1.594 23.050 1.00 55.66 446 GLY A O 1
ATOM 3539 N N . SER A 1 447 ? -99.766 0.601 22.716 1.00 40.81 447 SER A N 1
ATOM 3540 C CA . SER A 1 447 ? -100.489 1.083 23.903 1.00 40.81 447 SER A CA 1
ATOM 3541 C C . SER A 1 447 ? -101.401 2.257 23.601 1.00 40.81 447 SER A C 1
ATOM 3543 O O . SER A 1 447 ? -101.066 3.057 22.703 1.00 40.81 447 SER A O 1
#

Organism: NCBI:txid53985

InterPro domains:
  IPR007632 Anoctamin [PTHR12308] (7-411)
  IPR049452 Anoctamin, transmembrane domain [PF04547] (68-399)

Mean predicted aligned error: 13.96 Å

Nearest PDB structures (foldseek):
  5oc9-assembly1_A  TM=8.432E-01  e=1.126E-12  Homo sapiens
  8tpq-assembly1_A  TM=6.536E-01  e=8.146E-09  Fusarium vanettenii 77-13-4
  7rxb-assembly1_B  TM=5.707E-01  e=3.164E-07  Aspergillus fumigatus A1163
  6dz7-assembly1_A  TM=5.858E-01  e=1.558E-05  Aspergillus fumigatus Af293
  8t46-assembly1_B  TM=1.949E-01  e=3.983E+00  Homo sapiens

Foldseek 3Di:
DVVLVVLLVVLLVLLLVLVLVLLVLVVVLVVLVVVLVVLVVVCVVVVDDDPVSVVSNVCSVPPPVSVCSNVVSCVCLVVVVVVSLVVQLVVLLVVLVVVPDPDPLVSVLSSLVSSLVSVVSNLCSVLVCLLFPDRPPDPDPCPAVSLLVSLLVSQVVLVCCLPVVLVVCLCPLFVVLQVVLVVVVVVVVVVVVVVVVVDCPPVPPDPPDDDDDDDDDDDDDPDDPPPPDVVNVVVVVVVVVVVVVVVVVVVVVVVVLVPAAADDCSVVLSVLVSLVLSCQLSCVSHVCSVVSSVVSVVVCVVSVVSSCVRRHRPDDDDDDPDPPSSVVVVVVSNLNSLVNVLVSQLRSDCPVCVVPVPADSVNSNVVSVVSSVVVVVVVVVCVVPDDPDDPVVVVVVVVVVVVVVVVVVVVVVVVVVVVVVVVVVVVVVVVVVVVVVVVVVVVVVPD

Secondary structure (DSSP, 8-state):
-HHHHHHHHHHHHHHHHHHHHHHHHHHHHHHHHHHHHHHHHHHHHH----HHHHHHHHHHHT-HHHHHHHHHHHHHHHHHHHHHHHHHHHHHHHHHHHTT-SSHHHHHHHHHHHHHHHHHHHHHHHHHHHHHSPP-S---S-HHHHHHHHHHHHHHHHHHIIIIIHHHHHIIIIIHHHHHHHHHHHHHHHHHHHHHHHSGGG---------PPPP--------------HHHHHHHHHHHHHHHHHHHHHHHHHHHHHTSBPP-HHHHHHHHHHHHHHHHHTTTT-TTHHHHHHHHHHHHHHHHHHHHHHTBPPPPP---SSSTHHHHHHHHHHHHHHHHH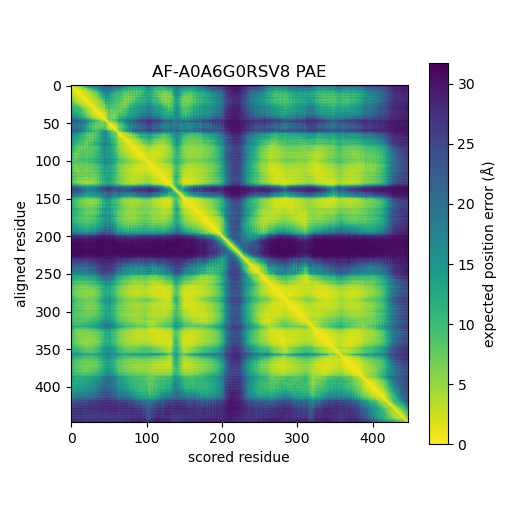HHIIIII--HHHHH-TT--HHHHHHHHHHHHHHHHHHHHHHHHHS-SS-HHHHHHHHHHHHHHHHHHHHHHHHHHHHHHHHHHHHHHHHHHHHHHHHHHHHHHS--

Radius of gyration: 39.88 Å; Cα contacts (8 Å, |Δi|>4): 190; chains: 1; bounding box: 158×47×115 Å

pLDDT: mean 77.69, std 17.44, range [27.92, 97.5]

Sequence (447 aa):
MPCVAGSIAAVVTVAYYGFSTRDKLEAQSLATKREAAQIADKIKKLRAITLEDLQHLARLGVRWDFWVYLLLTPILYGLLIPVLDAAFTRAARSLNNWENHRTESRYQSHLILKVFSFRFVHVFASLYYYSFAPQASSSSTDGESTNRDGMVRVAIQLASFMVTGQIWKNVMETLYPFVRRRLNVRAKKQASNEQFNQSTVFSGTGTAATAPRGPNRNRGSLTTCTKLAPETVMSTNTVIHEQCVRLEQASDRAWKEAGLKHYDTFEDYTEMLVQFGYVSFFSLAFPLAPLLALLNNVLELRTDAFKLCHTRQRPLAHKASGIGVWLHVLQVMSVLAVLTNCFNLAYSTSLLERALPSVTPTQKVWIVFGIEHLMLLIKVWFDCVVPSVPREVSERLLREREVAKHESARAMVKQMEVGVISMSDSSDVSASSKQSSMRRRRGEEGS

Solvent-accessible surface area (backbone atoms only — not comparable to full-atom values): 25405 Å² total; per-residue (Å²): 113,70,66,61,54,50,48,52,52,48,51,53,48,52,50,49,54,51,50,54,51,49,52,53,52,50,51,53,51,52,52,52,50,50,54,52,49,51,51,53,52,50,37,69,74,64,77,53,86,55,73,65,58,54,52,51,52,54,56,66,76,63,47,60,66,57,58,49,54,66,47,45,54,58,51,52,50,66,56,47,49,61,53,48,52,53,51,47,47,51,51,38,50,54,53,47,59,72,66,61,57,95,43,70,72,58,41,50,42,56,41,48,54,54,46,47,58,51,52,48,49,65,68,45,47,60,48,53,39,42,47,68,54,84,75,89,78,68,102,56,98,57,73,69,61,65,30,54,54,23,34,51,50,34,26,54,52,49,52,45,48,65,50,54,48,46,55,52,45,50,41,61,71,41,48,47,56,42,52,54,50,53,51,52,52,51,53,51,49,51,56,50,51,55,53,53,74,69,43,67,91,74,62,83,69,82,82,86,74,85,77,86,90,75,88,86,83,90,82,90,76,96,68,86,76,77,76,71,46,70,65,59,57,47,51,52,50,51,52,52,48,51,52,50,51,52,50,50,53,49,51,52,48,52,53,57,41,71,71,32,53,78,68,64,68,66,64,62,51,49,50,55,50,50,53,47,46,58,35,50,35,42,38,90,50,33,77,62,38,60,60,55,49,50,58,45,52,62,52,44,62,52,53,52,53,47,30,53,73,69,56,31,23,85,68,82,92,74,93,68,98,64,82,60,60,56,55,59,51,50,54,53,47,54,53,50,18,52,52,42,42,36,50,37,50,61,72,28,41,63,62,59,49,72,76,39,79,86,64,48,76,70,54,44,50,55,52,35,51,50,51,44,51,51,52,52,49,51,52,54,49,48,65,70,72,51,70,95,63,56,66,72,58,53,54,49,55,50,51,54,52,51,51,52,49,54,52,52,52,50,52,50,52,54,51,49,52,53,49,50,53,55,51,48,55,54,50,52,53,52,51,52,52,54,54,53,54,52,56,54,56,64,62,69,78,73,120